Protein 4DGU (pdb70)

Nearest PDB structures (foldseek):
  4dgu-assembly1_A  TM=1.003E+00  e=5.742E-44  Bacteroides thetaiotaomicron VPI-5482
  4dgu-assembly1_B  TM=9.813E-01  e=3.427E-40  Bacteroides thetaiotaomicron VPI-5482
  3ufi-assembly1_A  TM=6.181E-01  e=4.062E-06  Bacteroides ovatus ATCC 8483
  5dqm-assembly1_A  TM=1.767E-01  e=2.252E+00  Aequorea coerulescens
  4dgu-assembly1_B  TM=1.003E+00  e=7.971E-43  Bacteroides thetaiotaomicron VPI-5482

B-factor: mean 59.4, std 17.61, range [26.96, 150.72]

Solvent-accessible surface area: 22783 Å² total

Radius of gyration: 30.62 Å; Cα contacts (8 Å, |Δi|>4): 1239; chains: 2; bounding box: 82×70×70 Å

Secondary structure (DSSP, 8-state):
-EEEEEEEE----TT---HHHHS-HHHHS-TT-EE--BTTS----EETTT--EETT-STT--SSEEEEEEESPPPHHHH--EEEEESBS--EEEEEEE-TT-SEEEEEEE--EEEEEE-TTSSBP-SS-EEEEEEE-EEEEETTT--EEE-TTPPEEEEEPPPGGGSS--EE---EE-TT---EEEESSS-EEEEEESS-EE--TT-EEEEEE-STTSSEEEEEE-----/--SEEEEEEEEPPPPTTS--HHHHS-HHHHS-TT-EE--BTTS----EETTT--EE-----EEEEEEESPP--EEEEESBS--EEEEEEE-TT-SEEEEEEE--EEEEEE-TTSSBP-SS-EEEEEEE-EEEEETTT--EEE-TTPPEEEEEPPPGGGSS--EE---EE-TT---EEEESSS-EEEEEESS-EE--TT-EEEEEE-STTTTEEEEEE-----

Organism: Bacteroides thetaiotaomicron (strain ATCC 29148 / DSM 2079 / JCM 5827 / CCUG 10774 / NCTC 10582 / VPI-5482 / E50) (NCBI:txid226186)

Foldseek 3Di:
DWAAEDEFAADDPPPDAFVCVVVPRCNQLDAQQWKWAWPPDFTDIDGHPPDIGDLVRQPPDAQKIKDKIKPPYDDPVLRRFKDKFFWFAKIKMWMWIGHRPDHYTYTHIWIQAWEFEAEQVRHFDDDDKKKKFFAFTMWMATRVGGWTDGDPPGGTDIDTADTVVVVGTTGGGFAKFAAQRQGMWIGDPNDIDTFHHRHIDRGTIRHYHYGYDDCVAVPHDDDDDDDDDD/DDFKAAEDEFADDDDPPDAFVCNVPPPCNVLDAQQWKWDWPPDGTDIDGHPPDIGGLPAQKIKDKIKPPYDCVKDKFFWFAKIKMWMFIGHRPDHYTYTHIWIQAWEFEAEQVRHGDDDDKKKKFFAFTMWMADRVGGWTDGDPPGGTDIDTADTVVVVGTTGGHFAKFAAQRQGMWIADPNDIDTFHHRHIDRDTTRHYHYGYDDCVAVPHDDDDDDDDDD

Sequence (452 aa):
TNFSISIDDALSDPLTRTSNDLFPARRNSITTGEVISAASGQDYTPFIVGKDSRAWNEIGTATGTVTFYAHYPALTDEAATNKRYLKGGQEHLFGTAEAAPGSQQNVSLKFKRTVPVIILDENDRPYEGEAKVELSLKNEGTQDLLNGTIEEINENALSENIEVKKVSEGVTTNVLPQKINAGEEIGTITVGGVTQKISAVEDLDLKAGSTLSVRLSKKFGGGIIDGNVPLYREATNFSISIDDALSDPLTRTSNDLFPARNSITTGEVISAASGQDYTPFIVGKDSRAWNTGTVTFYAHYPALTNKRYLKGGQEHLFGTAEAAPGSQNVSLKFKRTVPVIILDENDRPYEGEAKVELSLKNEEGTQDLLNGTIEINENALSENIEVKKKVSEGVTTNVLPQKINAGEEIGTITVGGVTQKISAVEDLDLKAGSTLSVRLSKKKFGGGIIDGNVPLYR

InterPro domains:
  IPR025049 Fimbrillin-like 1 [PF13149] (94-250)

Structure (mmCIF, N/CA/C/O backbone):
data_4DGU
#
_entry.id   4DGU
#
_cell.length_a   83.549
_cell.length_b   127.510
_cell.length_c   110.729
_cell.angle_alpha   90.000
_cell.angle_beta   90.000
_cell.angle_gamma   90.000
#
_symmetry.space_group_name_H-M   'C 2 2 21'
#
loop_
_entity.id
_entity.type
_entity.pdbx_description
1 polymer 'putative cell adhesion protein'
2 non-polymer 'ZINC ION'
3 non-polymer 'CHLORIDE ION'
4 water water
#
loop_
_atom_site.group_PDB
_atom_site.id
_atom_site.type_symbol
_atom_site.label_atom_id
_atom_site.label_alt_id
_atom_site.label_comp_id
_atom_site.label_asym_id
_atom_site.label_entity_id
_atom_site.label_seq_id
_atom_site.pdbx_PDB_ins_code
_atom_site.Cartn_x
_atom_site.Cartn_y
_atom_site.Cartn_z
_atom_site.occupancy
_atom_site.B_iso_or_equiv
_atom_site.auth_seq_id
_atom_site.auth_comp_id
_atom_site.auth_asym_id
_atom_site.auth_atom_id
_atom_site.pdbx_PDB_model_num
ATOM 1 N N . THR A 1 12 ? 28.507 -11.047 47.260 1.00 60.54 32 THR A N 1
ATOM 2 C CA . THR A 1 12 ? 28.668 -12.422 47.718 1.00 61.93 32 THR A CA 1
ATOM 3 C C . THR A 1 12 ? 28.481 -12.471 49.238 1.00 66.74 32 THR A C 1
ATOM 4 O O . THR A 1 12 ? 27.715 -13.297 49.742 1.00 65.27 32 THR A O 1
ATOM 8 N N . ASN A 1 13 ? 29.180 -11.567 49.961 1.00 64.32 33 ASN A N 1
ATOM 9 C CA . ASN A 1 13 ? 29.122 -11.414 51.417 1.00 61.66 33 ASN A CA 1
ATOM 10 C C . ASN A 1 13 ? 28.586 -10.038 51.797 1.00 63.96 33 ASN A C 1
ATOM 11 O O . ASN A 1 13 ? 28.622 -9.107 50.988 1.00 64.04 33 ASN A O 1
ATOM 16 N N . PHE A 1 14 ? 28.081 -9.912 53.037 1.00 58.06 34 PHE A N 1
ATOM 17 C CA . PHE A 1 14 ? 27.578 -8.646 53.551 1.00 54.41 34 PHE A CA 1
ATOM 18 C C . PHE A 1 14 ? 28.204 -8.314 54.894 1.00 57.72 34 PHE A C 1
ATOM 19 O O . PHE A 1 14 ? 28.478 -9.213 55.698 1.00 57.37 34 PHE A O 1
ATOM 27 N N . SER A 1 15 ? 28.393 -7.007 55.147 1.00 53.49 35 SER A N 1
ATOM 28 C CA . SER A 1 15 ? 28.880 -6.522 56.431 1.00 52.92 35 SER A CA 1
ATOM 29 C C . SER A 1 15 ? 27.669 -6.080 57.273 1.00 55.12 35 SER A C 1
ATOM 30 O O . SER A 1 15 ? 26.563 -5.891 56.736 1.00 52.83 35 SER A O 1
ATOM 33 N N . ILE A 1 16 ? 27.874 -5.946 58.582 1.00 51.40 36 ILE A N 1
ATOM 34 C CA . ILE A 1 16 ? 26.825 -5.525 59.501 1.00 50.22 36 ILE A CA 1
ATOM 35 C C . ILE A 1 16 ? 27.195 -4.156 60.096 1.00 56.62 36 ILE A C 1
ATOM 36 O O . ILE A 1 16 ? 28.374 -3.883 60.368 1.00 58.12 36 ILE A O 1
ATOM 41 N N . SER A 1 17 ? 26.177 -3.302 60.278 1.00 52.69 37 SER A N 1
ATOM 42 C CA . SER A 1 17 ? 26.282 -2.005 60.941 1.00 52.29 37 SER A CA 1
ATOM 43 C C . SER A 1 17 ? 25.266 -1.988 62.076 1.00 52.78 37 SER A C 1
ATOM 44 O O . SER A 1 17 ? 24.163 -2.522 61.928 1.00 51.99 37 SER A O 1
ATOM 47 N N . ILE A 1 18 ? 25.664 -1.436 63.224 1.00 48.00 38 ILE A N 1
ATOM 48 C CA . ILE A 1 18 ? 24.844 -1.389 64.442 1.00 44.79 38 ILE A CA 1
ATOM 49 C C . ILE A 1 18 ? 24.088 -0.081 64.513 1.00 47.16 38 ILE A C 1
ATOM 50 O O . ILE A 1 18 ? 24.675 0.972 64.743 1.00 47.32 38 ILE A O 1
ATOM 55 N N . ASP A 1 19 ? 22.780 -0.149 64.355 1.00 43.27 39 ASP A N 1
ATOM 56 C CA . ASP A 1 19 ? 21.946 1.040 64.412 1.00 42.71 39 ASP A CA 1
ATOM 57 C C . ASP A 1 19 ? 20.925 0.871 65.531 1.00 47.50 39 ASP A C 1
ATOM 58 O O . ASP A 1 19 ? 20.934 -0.158 66.208 1.00 45.20 39 ASP A O 1
ATOM 63 N N . ASP A 1 20 ? 20.075 1.887 65.763 1.00 45.58 40 ASP A N 1
ATOM 64 C CA . ASP A 1 20 ? 19.061 1.853 66.820 1.00 44.40 40 ASP A CA 1
ATOM 65 C C . ASP A 1 20 ? 17.670 1.764 66.254 1.00 46.44 40 ASP A C 1
ATOM 66 O O . ASP A 1 20 ? 17.412 2.348 65.215 1.00 45.77 40 ASP A O 1
ATOM 71 N N . ALA A 1 21 ? 16.762 1.071 66.950 1.00 43.00 41 ALA A N 1
ATOM 72 C CA . ALA A 1 21 ? 15.361 1.015 66.540 1.00 41.83 41 ALA A CA 1
ATOM 73 C C . ALA A 1 21 ? 14.697 2.353 66.848 1.00 47.05 41 ALA A C 1
ATOM 74 O O . ALA A 1 21 ? 15.080 3.028 67.815 1.00 44.63 41 ALA A O 1
ATOM 76 N N . LEU A 1 22 ? 13.732 2.735 66.003 1.00 46.96 42 LEU A N 1
ATOM 77 C CA . LEU A 1 22 ? 12.983 3.970 66.155 1.00 47.76 42 LEU A CA 1
ATOM 78 C C . LEU A 1 22 ? 11.746 3.833 66.994 1.00 46.89 42 LEU A C 1
ATOM 79 O O . LEU A 1 22 ? 11.035 2.834 66.966 1.00 42.66 42 LEU A O 1
ATOM 84 N N . SER A 1 23 ? 11.366 4.972 67.548 1.00 44.46 43 SER A N 1
ATOM 85 C CA . SER A 1 23 ? 10.097 5.194 68.206 1.00 41.92 43 SER A CA 1
ATOM 86 C C . SER A 1 23 ? 9.557 6.452 67.538 1.00 43.36 43 SER A C 1
ATOM 87 O O . SER A 1 23 ? 10.118 6.909 66.526 1.00 41.62 43 SER A O 1
ATOM 90 N N . ASP A 1 24 ? 8.474 7.005 68.079 1.00 40.17 44 ASP A N 1
ATOM 91 C CA . ASP A 1 24 ? 7.882 8.252 67.618 1.00 39.32 44 ASP A CA 1
ATOM 92 C C . ASP A 1 24 ? 8.944 9.392 67.659 1.00 43.18 44 ASP A C 1
ATOM 93 O O . ASP A 1 24 ? 9.761 9.402 68.581 1.00 44.32 44 ASP A O 1
ATOM 98 N N . PRO A 1 25 ? 8.906 10.382 66.726 1.00 40.38 45 PRO A N 1
ATOM 99 C CA . PRO A 1 25 ? 9.895 11.480 66.754 1.00 40.50 45 PRO A CA 1
ATOM 100 C C . PRO A 1 25 ? 9.952 12.276 68.060 1.00 45.19 45 PRO A C 1
ATOM 101 O O . PRO A 1 25 ? 10.982 12.876 68.350 1.00 46.72 45 PRO A O 1
ATOM 105 N N . LEU A 1 26 ? 8.861 12.313 68.836 1.00 39.72 46 LEU A N 1
ATOM 106 C CA . LEU A 1 26 ? 8.856 13.080 70.077 1.00 38.75 46 LEU A CA 1
ATOM 107 C C . LEU A 1 26 ? 9.200 12.227 71.287 1.00 42.57 46 LEU A C 1
ATOM 108 O O . LEU A 1 26 ? 9.318 12.774 72.378 1.00 41.81 46 LEU A O 1
ATOM 113 N N . THR A 1 27 ? 9.405 10.913 71.123 1.00 41.00 47 THR A N 1
ATOM 114 C CA . THR A 1 27 ? 9.652 10.126 72.336 1.00 40.97 47 THR A CA 1
ATOM 115 C C . THR A 1 27 ? 11.133 9.746 72.588 1.00 42.27 47 THR A C 1
ATOM 116 O O . THR A 1 27 ? 11.870 9.314 71.710 1.00 43.02 47 THR A O 1
ATOM 120 N N . ARG A 1 28 ? 11.524 9.929 73.830 1.00 37.87 48 ARG A N 1
ATOM 121 C CA . ARG A 1 28 ? 12.810 9.538 74.360 1.00 37.92 48 ARG A CA 1
ATOM 122 C C . ARG A 1 28 ? 12.829 8.003 74.517 1.00 41.94 48 ARG A C 1
ATOM 123 O O . ARG A 1 28 ? 11.877 7.426 75.033 1.00 41.44 48 ARG A O 1
ATOM 131 N N . THR A 1 29 ? 13.872 7.362 74.001 1.00 38.32 49 THR A N 1
ATOM 132 C CA . THR A 1 29 ? 14.171 5.941 74.155 1.00 38.50 49 THR A CA 1
ATOM 133 C C . THR A 1 29 ? 15.502 5.895 74.843 1.00 42.08 49 THR A C 1
ATOM 134 O O . THR A 1 29 ? 16.252 6.888 74.769 1.00 42.56 49 THR A O 1
ATOM 138 N N . SER A 1 30 ? 15.830 4.763 75.486 1.00 36.98 50 SER A N 1
ATOM 139 C CA . SER A 1 30 ? 17.128 4.594 76.147 1.00 37.54 50 SER A CA 1
ATOM 140 C C . SER A 1 30 ? 18.282 4.652 75.122 1.00 41.75 50 SER A C 1
ATOM 141 O O . SER A 1 30 ? 19.426 4.910 75.504 1.00 42.48 50 SER A O 1
ATOM 144 N N . ASN A 1 31 ? 17.968 4.392 73.830 1.00 38.50 51 ASN A N 1
ATOM 145 C CA . ASN A 1 31 ? 18.907 4.437 72.706 1.00 38.97 51 ASN A CA 1
ATOM 146 C C . ASN A 1 31 ? 19.506 5.834 72.562 1.00 43.22 51 ASN A C 1
ATOM 147 O O . ASN A 1 31 ? 20.665 5.956 72.182 1.00 43.46 51 ASN A O 1
ATOM 152 N N . ASP A 1 32 ? 18.713 6.891 72.867 1.00 39.98 52 ASP A N 1
ATOM 153 C CA . ASP A 1 32 ? 19.130 8.284 72.783 1.00 40.39 52 ASP A CA 1
ATOM 154 C C . ASP A 1 32 ? 20.317 8.572 73.691 1.00 47.47 52 ASP A C 1
ATOM 155 O O . ASP A 1 32 ? 21.231 9.307 73.295 1.00 50.31 52 ASP A O 1
ATOM 160 N N . LEU A 1 33 ? 20.256 8.035 74.929 1.00 42.27 53 LEU A N 1
ATOM 161 C CA . LEU A 1 33 ? 21.234 8.228 75.991 1.00 41.92 53 LEU A CA 1
ATOM 162 C C . LEU A 1 33 ? 22.343 7.242 75.850 1.00 45.34 53 LEU A C 1
ATOM 163 O O . LEU A 1 33 ? 23.503 7.592 76.089 1.00 44.77 53 LEU A O 1
ATOM 168 N N . PHE A 1 34 ? 21.966 5.980 75.522 1.00 41.20 54 PHE A N 1
ATOM 169 C CA . PHE A 1 34 ? 22.846 4.839 75.374 1.00 41.83 54 PHE A CA 1
ATOM 170 C C . PHE A 1 34 ? 22.711 4.226 73.972 1.00 48.00 54 PHE A C 1
ATOM 171 O O . PHE A 1 34 ? 22.007 3.222 73.802 1.00 49.61 54 PHE A O 1
ATOM 179 N N . PRO A 1 35 ? 23.360 4.822 72.945 1.00 44.09 55 PRO A N 1
ATOM 180 C CA . PRO A 1 35 ? 23.247 4.264 71.566 1.00 43.50 55 PRO A CA 1
ATOM 181 C C . PRO A 1 35 ? 23.758 2.826 71.464 1.00 46.66 55 PRO A C 1
ATOM 182 O O . PRO A 1 35 ? 24.752 2.506 72.090 1.00 47.00 55 PRO A O 1
ATOM 186 N N . ALA A 1 36 ? 23.083 1.959 70.687 1.00 44.61 56 ALA A N 1
ATOM 187 C CA . ALA A 1 36 ? 23.475 0.544 70.526 1.00 43.95 56 ALA A CA 1
ATOM 188 C C . ALA A 1 36 ? 24.937 0.410 70.067 1.00 49.97 56 ALA A C 1
ATOM 189 O O . ALA A 1 36 ? 25.628 -0.480 70.568 1.00 50.54 56 ALA A O 1
ATOM 191 N N . ARG A 1 37 ? 25.418 1.327 69.175 1.00 47.71 57 ARG A N 1
ATOM 192 C CA A ARG A 1 37 ? 26.787 1.345 68.646 0.50 48.92 57 ARG A CA 1
ATOM 193 C CA B ARG A 1 37 ? 26.793 1.280 68.668 0.50 48.66 57 ARG A CA 1
ATOM 194 C C . ARG A 1 37 ? 27.838 1.555 69.768 1.00 54.77 57 ARG A C 1
ATOM 195 O O . ARG A 1 37 ? 29.016 1.256 69.562 1.00 56.02 57 ARG A O 1
ATOM 210 N N . ASN A 1 38 ? 27.423 2.101 70.936 1.00 51.37 58 ASN A N 1
ATOM 211 C CA . ASN A 1 38 ? 28.336 2.336 72.072 1.00 52.21 58 ASN A CA 1
ATOM 212 C C . ASN A 1 38 ? 28.504 1.050 72.911 1.00 55.16 58 ASN A C 1
ATOM 213 O O . ASN A 1 38 ? 29.496 0.918 73.614 1.00 56.99 58 ASN A O 1
ATOM 218 N N . SER A 1 39 ? 27.557 0.099 72.798 1.00 50.65 59 SER A N 1
ATOM 219 C CA . SER A 1 39 ? 27.575 -1.219 73.460 1.00 50.26 59 SER A CA 1
ATOM 220 C C . SER A 1 39 ? 28.159 -2.264 72.539 1.00 52.95 59 SER A C 1
ATOM 221 O O . SER A 1 39 ? 29.059 -3.007 72.929 1.00 53.46 59 SER A O 1
ATOM 224 N N . ILE A 1 40 ? 27.648 -2.317 71.301 1.00 48.81 60 ILE A N 1
ATOM 225 C CA . ILE A 1 40 ? 28.091 -3.279 70.300 1.00 47.92 60 ILE A CA 1
ATOM 226 C C . ILE A 1 40 ? 29.152 -2.607 69.423 1.00 52.77 60 ILE A C 1
ATOM 227 O O . ILE A 1 40 ? 28.879 -2.105 68.332 1.00 52.37 60 ILE A O 1
ATOM 232 N N . THR A 1 41 ? 30.372 -2.589 69.950 1.00 51.20 61 THR A N 1
ATOM 233 C CA . THR A 1 41 ? 31.546 -2.002 69.309 1.00 52.39 61 THR A CA 1
ATOM 234 C C . THR A 1 41 ? 32.295 -3.092 68.514 1.00 58.59 61 THR A C 1
ATOM 235 O O . THR A 1 41 ? 31.915 -4.270 68.547 1.00 56.45 61 THR A O 1
ATOM 239 N N . THR A 1 42 ? 33.350 -2.692 67.778 1.00 58.06 62 THR A N 1
ATOM 240 C CA . THR A 1 42 ? 34.169 -3.625 67.006 1.00 58.79 62 THR A CA 1
ATOM 241 C C . THR A 1 42 ? 34.748 -4.668 67.980 1.00 62.55 62 THR A C 1
ATOM 242 O O . THR A 1 42 ? 35.216 -4.317 69.073 1.00 61.42 62 THR A O 1
ATOM 246 N N . GLY A 1 43 ? 34.629 -5.937 67.588 1.00 59.56 63 GLY A N 1
ATOM 247 C CA . GLY A 1 43 ? 35.107 -7.059 68.381 1.00 60.48 63 GLY A CA 1
ATOM 248 C C . GLY A 1 43 ? 34.040 -7.701 69.240 1.00 62.84 63 GLY A C 1
ATOM 249 O O . GLY A 1 43 ? 34.244 -8.802 69.750 1.00 64.51 63 GLY A O 1
ATOM 250 N N . GLU A 1 44 ? 32.902 -7.020 69.429 1.00 56.53 64 GLU A N 1
ATOM 251 C CA . GLU A 1 44 ? 31.792 -7.583 70.188 1.00 54.52 64 GLU A CA 1
ATOM 252 C C . GLU A 1 44 ? 31.096 -8.653 69.333 1.00 58.01 64 GLU A C 1
ATOM 253 O O . GLU A 1 44 ? 31.026 -8.525 68.105 1.00 56.47 64 GLU A O 1
ATOM 259 N N . VAL A 1 45 ? 30.651 -9.732 69.987 1.00 54.99 65 VAL A N 1
ATOM 260 C CA . VAL A 1 45 ? 30.000 -10.874 69.344 1.00 54.39 65 VAL A CA 1
ATOM 261 C C . VAL A 1 45 ? 28.473 -10.798 69.599 1.00 57.32 65 VAL A C 1
ATOM 262 O O . VAL A 1 45 ? 28.035 -10.567 70.729 1.00 56.14 65 VAL A O 1
ATOM 266 N N . ILE A 1 46 ? 27.685 -10.999 68.524 1.00 53.74 66 ILE A N 1
ATOM 267 C CA . ILE A 1 46 ? 26.217 -11.079 68.528 1.00 51.18 66 ILE A CA 1
ATOM 268 C C . ILE A 1 46 ? 25.805 -12.454 67.979 1.00 55.07 66 ILE A C 1
ATOM 269 O O . ILE A 1 46 ? 26.554 -13.059 67.206 1.00 53.51 66 ILE A O 1
ATOM 274 N N . SER A 1 47 ? 24.614 -12.928 68.379 1.00 51.19 67 SER A N 1
ATOM 275 C CA . SER A 1 47 ? 23.993 -14.131 67.838 1.00 50.32 67 SER A CA 1
ATOM 276 C C . SER A 1 47 ? 23.071 -13.655 66.751 1.00 53.36 67 SER A C 1
ATOM 277 O O . SER A 1 47 ? 22.133 -12.916 67.039 1.00 50.64 67 SER A O 1
ATOM 288 N N . ALA A 1 49 ? 20.688 -14.612 63.147 1.00 48.19 69 ALA A N 1
ATOM 289 C CA . ALA A 1 49 ? 19.990 -15.607 62.341 1.00 47.16 69 ALA A CA 1
ATOM 290 C C . ALA A 1 49 ? 19.081 -14.949 61.305 1.00 49.35 69 ALA A C 1
ATOM 291 O O . ALA A 1 49 ? 18.587 -13.833 61.505 1.00 45.44 69 ALA A O 1
ATOM 293 N N . ALA A 1 50 ? 18.887 -15.645 60.189 1.00 47.35 70 ALA A N 1
ATOM 294 C CA . ALA A 1 50 ? 17.896 -15.291 59.199 1.00 46.86 70 ALA A CA 1
ATOM 295 C C . ALA A 1 50 ? 16.641 -16.001 59.647 1.00 52.22 70 ALA A C 1
ATOM 296 O O . ALA A 1 50 ? 16.740 -17.065 60.285 1.00 50.65 70 ALA A O 1
ATOM 298 N N . SER A 1 51 ? 15.462 -15.436 59.330 1.00 50.13 71 SER A N 1
ATOM 299 C CA . SER A 1 51 ? 14.181 -16.029 59.720 1.00 49.78 71 SER A CA 1
ATOM 300 C C . SER A 1 51 ? 14.134 -17.553 59.430 1.00 55.59 71 SER A C 1
ATOM 301 O O . SER A 1 51 ? 14.547 -18.023 58.365 1.00 56.73 71 SER A O 1
ATOM 304 N N . GLY A 1 52 ? 13.663 -18.295 60.418 1.00 53.61 72 GLY A N 1
ATOM 305 C CA . GLY A 1 52 ? 13.524 -19.750 60.354 1.00 55.33 72 GLY A CA 1
ATOM 306 C C . GLY A 1 52 ? 14.811 -20.545 60.467 1.00 60.47 72 GLY A C 1
ATOM 307 O O . GLY A 1 52 ? 14.816 -21.719 60.122 1.00 60.77 72 GLY A O 1
ATOM 308 N N . GLN A 1 53 ? 15.907 -19.914 60.941 1.00 57.58 73 GLN A N 1
ATOM 309 C CA . GLN A 1 53 ? 17.249 -20.508 61.046 1.00 56.65 73 GLN A CA 1
ATOM 310 C C . GLN A 1 53 ? 17.805 -20.348 62.450 1.00 58.20 73 GLN A C 1
ATOM 311 O O . GLN A 1 53 ? 17.239 -19.610 63.241 1.00 55.42 73 GLN A O 1
ATOM 317 N N . ASP A 1 54 ? 18.905 -21.046 62.760 1.00 56.30 74 ASP A N 1
ATOM 318 C CA . ASP A 1 54 ? 19.535 -20.989 64.087 1.00 56.01 74 ASP A CA 1
ATOM 319 C C . ASP A 1 54 ? 20.428 -19.779 64.205 1.00 56.11 74 ASP A C 1
ATOM 320 O O . ASP A 1 54 ? 21.040 -19.372 63.216 1.00 52.69 74 ASP A O 1
ATOM 325 N N . TYR A 1 55 ? 20.546 -19.243 65.437 1.00 53.17 75 TYR A N 1
ATOM 326 C CA . TYR A 1 55 ? 21.431 -18.121 65.752 1.00 51.52 75 TYR A CA 1
ATOM 327 C C . TYR A 1 55 ? 22.886 -18.601 65.723 1.00 57.18 75 TYR A C 1
ATOM 328 O O . TYR A 1 55 ? 23.212 -19.637 66.298 1.00 56.59 75 TYR A O 1
ATOM 337 N N . THR A 1 56 ? 23.739 -17.899 64.986 1.00 55.18 76 THR A N 1
ATOM 338 C CA . THR A 1 56 ? 25.165 -18.232 64.895 1.00 56.21 76 THR A CA 1
ATOM 339 C C . THR A 1 56 ? 25.971 -16.981 65.306 1.00 60.59 76 THR A C 1
ATOM 340 O O . THR A 1 56 ? 25.489 -15.852 65.126 1.00 57.48 76 THR A O 1
ATOM 344 N N . PRO A 1 57 ? 27.161 -17.149 65.911 1.00 60.07 77 PRO A N 1
ATOM 345 C CA . PRO A 1 57 ? 27.929 -15.964 66.323 1.00 59.70 77 PRO A CA 1
ATOM 346 C C . PRO A 1 57 ? 28.421 -15.141 65.138 1.00 61.70 77 PRO A C 1
ATOM 347 O O . PRO A 1 57 ? 28.669 -15.684 64.058 1.00 62.59 77 PRO A O 1
ATOM 351 N N . PHE A 1 58 ? 28.536 -13.819 65.342 1.00 55.95 78 PHE A N 1
ATOM 352 C CA . PHE A 1 58 ? 29.048 -12.844 64.368 1.00 54.10 78 PHE A CA 1
ATOM 353 C C . PHE A 1 58 ? 29.874 -11.779 65.104 1.00 57.22 78 PHE A C 1
ATOM 354 O O . PHE A 1 58 ? 29.361 -11.132 66.028 1.00 55.00 78 PHE A O 1
ATOM 362 N N . ILE A 1 59 ? 31.157 -11.608 64.700 1.00 54.27 79 ILE A N 1
ATOM 363 C CA . ILE A 1 59 ? 32.063 -10.611 65.300 1.00 53.34 79 ILE A CA 1
ATOM 364 C C . 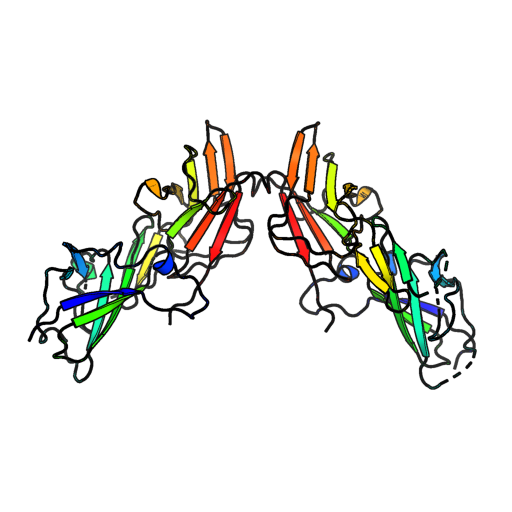ILE A 1 59 ? 31.867 -9.294 64.557 1.00 56.75 79 ILE A C 1
ATOM 365 O O . ILE A 1 59 ? 32.125 -9.197 63.357 1.00 57.21 79 ILE A O 1
ATOM 370 N N . VAL A 1 60 ? 31.349 -8.298 65.277 1.00 51.68 80 VAL A N 1
ATOM 371 C CA . VAL A 1 60 ? 31.019 -6.983 64.739 1.00 49.72 80 VAL A CA 1
ATOM 372 C C . VAL A 1 60 ? 32.303 -6.222 64.368 1.00 56.18 80 VAL A C 1
ATOM 373 O O . VAL A 1 60 ? 33.310 -6.294 65.083 1.00 55.66 80 VAL A O 1
ATOM 377 N N . GLY A 1 61 ? 32.246 -5.557 63.208 1.00 56.65 81 GLY A N 1
ATOM 378 C CA . GLY A 1 61 ? 33.331 -4.773 62.626 1.00 58.64 81 GLY A CA 1
ATOM 379 C C . GLY A 1 61 ? 34.485 -5.599 62.090 1.00 64.84 81 GLY A C 1
ATOM 380 O O . GLY A 1 61 ? 35.530 -5.041 61.727 1.00 65.91 81 GLY A O 1
ATOM 381 N N . LYS A 1 62 ? 34.312 -6.939 62.046 1.00 60.79 82 LYS A N 1
ATOM 382 C CA . LYS A 1 62 ? 35.339 -7.864 61.585 1.00 62.25 82 LYS A CA 1
ATOM 383 C C . LYS A 1 62 ? 34.764 -8.894 60.602 1.00 66.11 82 LYS A C 1
ATOM 384 O O . LYS A 1 62 ? 35.293 -9.038 59.500 1.00 65.74 82 LYS A O 1
ATOM 390 N N . ASP A 1 63 ? 33.691 -9.607 61.003 1.00 61.61 83 ASP A N 1
ATOM 391 C CA . ASP A 1 63 ? 33.082 -10.649 60.186 1.00 60.06 83 ASP A CA 1
ATOM 392 C C . ASP A 1 63 ? 32.300 -10.087 59.003 1.00 65.62 83 ASP A C 1
ATOM 393 O O . ASP A 1 63 ? 32.008 -8.889 58.905 1.00 63.92 83 ASP A O 1
ATOM 398 N N . SER A 1 64 ? 32.020 -10.994 58.076 1.00 65.36 84 SER A N 1
ATOM 399 C CA . SER A 1 64 ? 31.194 -10.847 56.890 1.00 65.56 84 SER A CA 1
ATOM 400 C C . SER A 1 64 ? 30.427 -12.155 56.770 1.00 69.91 84 SER A C 1
ATOM 401 O O . SER A 1 64 ? 30.953 -13.212 57.142 1.00 71.98 84 SER A O 1
ATOM 404 N N . ARG A 1 65 ? 29.154 -12.080 56.405 1.00 62.59 85 ARG A N 1
ATOM 405 C CA . ARG A 1 65 ? 28.377 -13.298 56.273 1.00 60.53 85 ARG A CA 1
ATOM 406 C C . ARG A 1 65 ? 28.067 -13.545 54.797 1.00 59.20 85 ARG A C 1
ATOM 407 O O . ARG A 1 65 ? 27.796 -12.596 54.069 1.00 57.10 85 ARG A O 1
ATOM 415 N N . ALA A 1 66 ? 28.126 -14.820 54.367 1.00 55.70 86 ALA A N 1
ATOM 416 C CA . ALA A 1 66 ? 27.796 -15.288 53.022 1.00 55.72 86 ALA A CA 1
ATOM 417 C C . ALA A 1 66 ? 26.291 -15.094 52.760 1.00 56.09 86 ALA A C 1
ATOM 418 O O . ALA A 1 66 ? 25.479 -15.329 53.658 1.00 53.00 86 ALA A O 1
ATOM 420 N N . TRP A 1 67 ? 25.914 -14.687 51.544 1.00 54.18 87 TRP A N 1
ATOM 421 C CA . TRP A 1 67 ? 24.501 -14.470 51.242 1.00 54.32 87 TRP A CA 1
ATOM 422 C C . TRP A 1 67 ? 23.715 -15.806 51.011 1.00 62.32 87 TRP A C 1
ATOM 423 O O . TRP A 1 67 ? 22.538 -15.750 50.640 1.00 61.79 87 TRP A O 1
ATOM 434 N N . ASN A 1 68 ? 24.320 -16.969 51.320 1.00 61.91 88 ASN A N 1
ATOM 435 C CA . ASN A 1 68 ? 23.647 -18.266 51.225 1.00 63.60 88 ASN A CA 1
ATOM 436 C C . ASN A 1 68 ? 22.914 -18.556 52.520 1.00 69.25 88 ASN A C 1
ATOM 437 O O . ASN A 1 68 ? 21.826 -19.128 52.480 1.00 70.39 88 ASN A O 1
ATOM 442 N N . GLU A 1 69 ? 23.508 -18.146 53.659 1.00 65.44 89 GLU A N 1
ATOM 443 C CA . GLU A 1 69 ? 22.941 -18.283 55.003 1.00 64.77 89 GLU A CA 1
ATOM 444 C C . GLU A 1 69 ? 21.746 -17.344 55.141 1.00 63.08 89 GLU A C 1
ATOM 445 O O . GLU A 1 69 ? 21.867 -16.283 55.768 1.00 62.41 89 GLU A O 1
ATOM 451 N N . ILE A 1 70 ? 20.606 -17.695 54.497 1.00 54.43 90 ILE A N 1
ATOM 452 C CA . ILE A 1 70 ? 19.373 -16.880 54.503 1.00 49.63 90 ILE A CA 1
ATOM 453 C C . ILE A 1 70 ? 18.118 -17.762 54.618 1.00 51.34 90 ILE A C 1
ATOM 454 O O . ILE A 1 70 ? 17.003 -17.255 54.496 1.00 52.46 90 ILE A O 1
ATOM 459 N N . GLY A 1 71 ? 18.303 -19.055 54.812 1.00 45.76 91 GLY A N 1
ATOM 460 C CA . GLY A 1 71 ? 17.192 -19.993 54.883 1.00 46.18 91 GLY A CA 1
ATOM 461 C C . GLY A 1 71 ? 16.513 -20.207 53.536 1.00 50.34 91 GLY A C 1
ATOM 462 O O . GLY A 1 71 ? 17.181 -20.455 52.524 1.00 47.53 91 GLY A O 1
ATOM 463 N N . THR A 1 72 ? 15.162 -20.145 53.537 1.00 47.27 92 THR A N 1
ATOM 464 C CA . THR A 1 72 ? 14.347 -20.344 52.328 1.00 46.90 92 THR A CA 1
ATOM 465 C C . THR A 1 72 ? 13.742 -18.991 51.891 1.00 50.23 92 THR A C 1
ATOM 466 O O . THR A 1 72 ? 12.723 -18.962 51.205 1.00 51.42 92 THR A O 1
ATOM 470 N N . ALA A 1 73 ? 14.375 -17.876 52.302 1.00 44.29 93 ALA A N 1
ATOM 471 C CA . ALA A 1 73 ? 13.988 -16.537 51.918 1.00 43.53 93 ALA A CA 1
ATOM 472 C C . ALA A 1 73 ? 14.327 -16.268 50.468 1.00 46.73 93 ALA A C 1
ATOM 473 O O . ALA A 1 73 ? 15.322 -16.792 49.947 1.00 44.63 93 ALA A O 1
ATOM 475 N N . THR A 1 74 ? 13.505 -15.399 49.838 1.00 43.92 94 THR A N 1
ATOM 476 C CA . THR A 1 74 ? 13.697 -14.850 48.498 1.00 44.52 94 THR A CA 1
ATOM 477 C C . THR A 1 74 ? 13.143 -13.399 48.483 1.00 48.44 94 THR A C 1
ATOM 478 O O . THR A 1 74 ? 12.211 -13.066 49.234 1.00 45.59 94 THR A O 1
ATOM 482 N N . GLY A 1 75 ? 13.767 -12.546 47.669 1.00 46.79 95 GLY A N 1
ATOM 483 C CA . GLY A 1 75 ? 13.407 -11.138 47.575 1.00 46.70 95 GLY A CA 1
ATOM 484 C C . GLY A 1 75 ? 14.005 -10.337 48.708 1.00 50.24 95 GLY A C 1
ATOM 485 O O . GLY A 1 75 ? 14.955 -9.582 48.496 1.00 49.59 95 GLY A O 1
ATOM 486 N N . THR A 1 76 ? 13.405 -10.444 49.905 1.00 46.91 96 THR A N 1
ATOM 487 C CA . THR A 1 76 ? 13.879 -9.790 51.115 1.00 45.52 96 THR A CA 1
ATOM 488 C C . THR A 1 76 ? 14.072 -10.825 52.215 1.00 46.15 96 THR A C 1
ATOM 489 O O . THR A 1 76 ? 13.256 -11.736 52.364 1.00 42.71 96 THR A O 1
ATOM 493 N N . VAL A 1 77 ? 15.160 -10.654 52.987 1.00 44.13 97 VAL A N 1
ATOM 494 C CA . VAL A 1 77 ? 15.562 -11.500 54.113 1.00 43.41 97 VAL A CA 1
ATOM 495 C C . VAL A 1 77 ? 15.429 -10.711 55.394 1.00 48.13 97 VAL A C 1
ATOM 496 O O . VAL A 1 77 ? 15.894 -9.566 55.486 1.00 46.79 97 VAL A O 1
ATOM 500 N N . THR A 1 78 ? 14.862 -11.350 56.414 1.00 45.92 98 THR A N 1
ATOM 501 C CA . THR A 1 78 ? 14.756 -10.747 57.732 1.00 43.39 98 THR A CA 1
ATOM 502 C C . THR A 1 78 ? 15.810 -11.406 58.624 1.00 46.47 98 THR A C 1
ATOM 503 O O . THR A 1 78 ? 15.869 -12.633 58.702 1.00 45.27 98 THR A O 1
ATOM 507 N N . PHE A 1 79 ? 16.636 -10.573 59.290 1.00 41.21 99 PHE A N 1
ATOM 508 C CA . PHE A 1 79 ? 17.651 -11.003 60.225 1.00 38.87 99 PHE A CA 1
ATOM 509 C C . PHE A 1 79 ? 17.220 -10.627 61.646 1.00 43.81 99 PHE A C 1
ATOM 510 O O . PHE A 1 79 ? 16.479 -9.672 61.824 1.00 41.64 99 PHE A O 1
ATOM 518 N N . TYR A 1 80 ? 17.663 -11.417 62.639 1.00 41.78 100 TYR A N 1
ATOM 519 C CA . TYR A 1 80 ? 17.386 -11.278 64.063 1.00 41.62 100 TYR A CA 1
ATOM 520 C C . TYR A 1 80 ? 18.677 -11.409 64.805 1.00 46.45 100 TYR A C 1
ATOM 521 O O . TYR A 1 80 ? 19.474 -12.280 64.466 1.00 48.05 100 TYR A O 1
ATOM 530 N N . ALA A 1 81 ? 18.920 -10.557 65.805 1.00 41.29 101 ALA A N 1
ATOM 531 C CA . ALA A 1 81 ? 20.177 -10.614 66.533 1.00 41.57 101 ALA A CA 1
ATOM 532 C C . ALA A 1 81 ? 20.010 -10.338 68.020 1.00 47.47 101 ALA A C 1
ATOM 533 O O . ALA A 1 81 ? 19.221 -9.475 68.406 1.00 48.39 101 ALA A O 1
ATOM 535 N N . HIS A 1 82 ? 20.787 -11.049 68.846 1.00 44.33 102 HIS A N 1
ATOM 536 C CA . HIS A 1 82 ? 20.854 -10.873 70.297 1.00 42.99 102 HIS A CA 1
ATOM 537 C C . HIS A 1 82 ? 22.218 -10.356 70.705 1.00 45.68 102 HIS A C 1
ATOM 538 O O . HIS A 1 82 ? 23.229 -10.820 70.190 1.00 44.79 102 HIS A O 1
ATOM 545 N N . TYR A 1 83 ? 22.234 -9.382 71.621 1.00 43.58 103 TYR A N 1
ATOM 546 C CA . TYR A 1 83 ? 23.439 -8.843 72.227 1.00 44.57 103 TYR A CA 1
ATOM 547 C C . TYR A 1 83 ? 23.205 -8.673 73.723 1.00 49.65 103 TYR A C 1
ATOM 548 O O . TYR A 1 83 ? 22.277 -7.983 74.104 1.00 47.19 103 TYR A O 1
ATOM 557 N N . PRO A 1 84 ? 24.032 -9.293 74.591 1.00 49.80 104 PRO A N 1
ATOM 558 C CA . PRO A 1 84 ? 25.186 -10.182 74.288 1.00 50.34 104 PRO A CA 1
ATOM 559 C C . PRO A 1 84 ? 24.760 -11.493 73.586 1.00 54.40 104 PRO A C 1
ATOM 560 O O . PRO A 1 84 ? 23.567 -11.818 73.569 1.00 53.40 104 PRO A O 1
ATOM 564 N N . ALA A 1 85 ? 25.720 -12.239 73.004 1.00 51.72 105 ALA A N 1
ATOM 565 C CA . ALA A 1 85 ? 25.457 -13.509 72.302 1.00 53.50 105 ALA A CA 1
ATOM 566 C C . ALA A 1 85 ? 24.786 -14.564 73.216 1.00 61.21 105 ALA A C 1
ATOM 567 O O . ALA A 1 85 ? 24.998 -14.565 74.428 1.00 63.13 105 ALA A O 1
ATOM 569 N N . LEU A 1 86 ? 23.990 -15.460 72.622 1.00 58.69 106 LEU A N 1
ATOM 570 C CA . LEU A 1 86 ? 23.305 -16.538 73.332 1.00 60.25 106 LEU A CA 1
ATOM 571 C C . LEU A 1 86 ? 24.225 -17.702 73.651 1.00 71.29 106 LEU A C 1
ATOM 572 O O . LEU A 1 86 ? 25.275 -17.860 73.017 1.00 71.20 106 LEU A O 1
ATOM 577 N N . THR A 1 87 ? 23.742 -18.599 74.553 1.00 74.46 107 THR A N 1
ATOM 578 C CA . THR A 1 87 ? 24.340 -19.894 74.900 1.00 78.76 107 THR A CA 1
ATOM 579 C C . THR A 1 87 ? 24.120 -20.839 73.690 1.00 90.67 107 THR A C 1
ATOM 580 O O . THR A 1 87 ? 23.224 -20.571 72.873 1.00 89.69 107 THR A O 1
ATOM 582 N N . ASP A 1 88 ? 24.934 -21.924 73.554 1.00 93.66 108 ASP A N 1
ATOM 583 C CA . ASP A 1 88 ? 24.836 -22.878 72.425 1.00 95.52 108 ASP A CA 1
ATOM 584 C C . ASP A 1 88 ? 23.433 -23.547 72.344 1.00 101.51 108 ASP A C 1
ATOM 585 O O . ASP A 1 88 ? 22.938 -23.795 71.237 1.00 100.45 108 ASP A O 1
ATOM 587 N N . GLU A 1 89 ? 22.788 -23.778 73.520 1.00 99.87 109 GLU A N 1
ATOM 588 C CA . GLU A 1 89 ? 21.444 -24.351 73.661 1.00 100.02 109 GLU A CA 1
ATOM 589 C C . GLU A 1 89 ? 20.339 -23.366 73.184 1.00 100.85 109 GLU A C 1
ATOM 590 O O . GLU A 1 89 ? 19.401 -23.807 72.510 1.00 100.38 109 GLU A O 1
ATOM 592 N N . ALA A 1 90 ? 20.452 -22.047 73.532 1.00 94.46 110 ALA A N 1
ATOM 593 C CA . ALA A 1 90 ? 19.482 -20.991 73.167 1.00 91.31 110 ALA A CA 1
ATOM 594 C C . ALA A 1 90 ? 19.548 -20.607 71.663 1.00 92.54 110 ALA A C 1
ATOM 595 O O . ALA A 1 90 ? 18.515 -20.272 71.069 1.00 89.52 110 ALA A O 1
ATOM 597 N N . ALA A 1 91 ? 20.756 -20.681 71.053 1.00 89.96 111 ALA A N 1
ATOM 598 C CA . ALA A 1 91 ? 21.003 -20.406 69.625 1.00 88.77 111 ALA A CA 1
ATOM 599 C C . ALA A 1 91 ? 20.146 -21.324 68.705 1.00 92.58 111 ALA A C 1
ATOM 600 O O . ALA A 1 91 ? 19.633 -20.863 67.678 1.00 90.17 111 ALA A O 1
ATOM 602 N N . THR A 1 92 ? 19.966 -22.606 69.115 1.00 91.11 112 THR A N 1
ATOM 603 C CA . THR A 1 92 ? 19.169 -23.617 68.408 1.00 119.01 112 THR A CA 1
ATOM 604 C C . THR A 1 92 ? 17.672 -23.398 68.679 1.00 132.45 112 THR A C 1
ATOM 605 O O . THR A 1 92 ? 16.821 -23.833 67.902 1.00 85.07 112 THR A O 1
ATOM 609 N N . ASN A 1 97 ? 12.769 -21.647 72.029 1.00 72.97 117 ASN A N 1
ATOM 610 C CA . ASN A 1 97 ? 11.702 -20.649 71.934 1.00 70.70 117 ASN A CA 1
ATOM 611 C C . ASN A 1 97 ? 11.894 -19.490 72.951 1.00 69.26 117 ASN A C 1
ATOM 612 O O . ASN A 1 97 ? 11.772 -18.326 72.587 1.00 67.42 117 ASN A O 1
ATOM 614 N N . LYS A 1 98 ? 12.140 -19.825 74.230 1.00 63.83 118 LYS A N 1
ATOM 615 C CA . LYS A 1 98 ? 12.302 -18.876 75.337 1.00 60.77 118 LYS A CA 1
ATOM 616 C C . LYS A 1 98 ? 13.495 -19.239 76.218 1.00 61.25 118 LYS A C 1
ATOM 617 O O . LYS A 1 98 ? 13.981 -20.367 76.147 1.00 61.48 118 LYS A O 1
ATOM 623 N N . ARG A 1 99 ? 13.984 -18.285 77.030 1.00 55.23 119 ARG A N 1
ATOM 624 C CA . ARG A 1 99 ? 15.085 -18.539 77.968 1.00 54.57 119 ARG A CA 1
ATOM 625 C C . ARG A 1 99 ? 14.871 -17.730 79.237 1.00 57.40 119 ARG A C 1
ATOM 626 O O . ARG A 1 99 ? 14.177 -16.722 79.205 1.00 55.01 119 ARG A O 1
ATOM 634 N N . TYR A 1 100 ? 15.482 -18.155 80.350 1.00 56.56 120 TYR A N 1
ATOM 635 C CA . TYR A 1 100 ? 15.356 -17.416 81.601 1.00 55.99 120 TYR A CA 1
ATOM 636 C C . TYR A 1 100 ? 16.472 -16.396 81.689 1.00 59.39 120 TYR A C 1
ATOM 637 O O . TYR A 1 100 ? 17.607 -16.687 81.327 1.00 60.66 120 TYR A O 1
ATOM 646 N N . LEU A 1 101 ? 16.144 -15.215 82.190 1.00 54.65 121 LEU A N 1
ATOM 647 C CA . LEU A 1 101 ? 17.055 -14.085 82.287 1.00 54.22 121 LEU A CA 1
ATOM 648 C C . LEU A 1 101 ? 17.030 -13.408 83.658 1.00 59.43 121 LEU A C 1
ATOM 649 O O . LEU A 1 101 ? 16.018 -13.478 84.364 1.00 59.14 121 LEU A O 1
ATOM 654 N N . LYS A 1 102 ? 18.133 -12.705 83.995 1.00 55.74 122 LYS A N 1
ATOM 655 C CA . LYS A 1 102 ? 18.281 -11.911 85.220 1.00 55.64 122 LYS A CA 1
ATOM 656 C C . LYS A 1 102 ? 18.699 -10.462 84.871 1.00 60.03 122 LYS A C 1
ATOM 657 O O . LYS A 1 102 ? 19.200 -10.210 83.761 1.00 60.62 122 LYS A O 1
ATOM 660 N N . GLY A 1 103 ? 18.462 -9.532 85.801 1.00 54.09 123 GLY A N 1
ATOM 661 C CA . GLY A 1 103 ? 18.849 -8.140 85.661 1.00 52.30 123 GLY A CA 1
ATOM 662 C C . GLY A 1 103 ? 20.341 -7.928 85.837 1.00 58.32 123 GLY A C 1
ATOM 663 O O . GLY A 1 103 ? 21.075 -8.849 86.201 1.00 59.02 123 GLY A O 1
ATOM 664 N N . GLY A 1 104 ? 20.771 -6.695 85.599 1.00 56.10 124 GLY A N 1
ATOM 665 C CA . GLY A 1 104 ? 22.162 -6.270 85.682 1.00 56.67 124 GLY A CA 1
ATOM 666 C C . GLY A 1 104 ? 22.684 -5.874 84.317 1.00 57.95 124 GLY A C 1
ATOM 667 O O . GLY A 1 104 ? 22.659 -4.697 83.952 1.00 57.03 124 GLY A O 1
ATOM 668 N N . GLN A 1 105 ? 23.125 -6.872 83.547 1.00 53.39 125 GLN A N 1
ATOM 669 C CA . GLN A 1 105 ? 23.657 -6.713 82.195 1.00 51.29 125 GLN A CA 1
ATOM 670 C C . GLN A 1 105 ? 22.504 -6.429 81.230 1.00 50.90 125 GLN A C 1
ATOM 671 O O . GLN A 1 105 ? 21.477 -7.104 81.269 1.00 49.12 125 GLN A O 1
ATOM 677 N N . GLU A 1 106 ? 22.681 -5.415 80.374 1.00 45.64 126 GLU A N 1
ATOM 678 C CA . GLU A 1 106 ? 21.714 -5.045 79.338 1.00 43.37 126 GLU A CA 1
ATOM 679 C C . GLU A 1 106 ? 21.553 -6.162 78.295 1.00 47.49 126 GLU A C 1
ATOM 680 O O . GLU A 1 106 ? 22.510 -6.908 78.045 1.00 47.73 126 GLU A O 1
ATOM 686 N N . HIS A 1 107 ? 20.355 -6.250 77.682 1.00 41.64 127 HIS A N 1
ATOM 687 C CA . HIS A 1 107 ? 20.041 -7.201 76.634 1.00 41.05 127 HIS A CA 1
ATOM 688 C C . HIS A 1 107 ? 19.343 -6.472 75.514 1.00 44.02 127 HIS A C 1
ATOM 689 O O . HIS A 1 107 ? 18.349 -5.759 75.728 1.00 40.77 127 HIS A O 1
ATOM 696 N N . LEU A 1 108 ? 19.936 -6.574 74.330 1.00 44.43 128 LEU A N 1
ATOM 697 C CA . LEU A 1 108 ? 19.480 -5.908 73.115 1.00 44.95 128 LEU A CA 1
ATOM 698 C C . LEU A 1 108 ? 19.072 -6.939 72.062 1.00 47.27 128 LEU A C 1
ATOM 699 O O . LEU A 1 108 ? 19.631 -8.044 71.975 1.00 46.43 128 LEU A O 1
ATOM 704 N N . PHE A 1 109 ? 18.046 -6.573 71.301 1.00 41.91 129 PHE A N 1
ATOM 705 C CA . PHE A 1 109 ? 17.506 -7.394 70.238 1.00 40.28 129 PHE A CA 1
ATOM 706 C C . PHE A 1 109 ? 17.354 -6.538 69.004 1.00 44.12 129 PHE A C 1
ATOM 707 O O . PHE A 1 109 ? 16.740 -5.476 69.064 1.00 45.13 129 PHE A O 1
ATOM 715 N N . GLY A 1 110 ? 17.956 -6.986 67.901 1.00 40.90 130 GLY A N 1
ATOM 716 C CA . GLY A 1 110 ? 17.934 -6.248 66.648 1.00 38.86 130 GLY A CA 1
ATOM 717 C C . GLY A 1 110 ? 17.301 -7.011 65.513 1.00 42.44 130 GLY A C 1
ATOM 718 O O . GLY A 1 110 ? 17.253 -8.242 65.533 1.00 43.18 130 GLY A O 1
ATOM 719 N N . THR A 1 111 ? 16.762 -6.276 64.538 1.00 37.92 131 THR A N 1
ATOM 720 C CA . THR A 1 111 ? 16.167 -6.844 63.325 1.00 36.66 131 THR A CA 1
ATOM 721 C C . THR A 1 111 ? 16.611 -6.007 62.154 1.00 40.92 131 THR A C 1
ATOM 722 O O . THR A 1 111 ? 16.941 -4.827 62.301 1.00 39.47 131 THR A O 1
ATOM 726 N N . ALA A 1 112 ? 16.612 -6.629 60.980 1.00 40.05 132 ALA A N 1
ATOM 727 C CA . ALA A 1 112 ? 16.912 -5.990 59.725 1.00 41.35 132 ALA A CA 1
ATOM 728 C C . ALA A 1 112 ? 16.138 -6.670 58.631 1.00 47.87 132 ALA A C 1
ATOM 729 O O . ALA A 1 112 ? 15.790 -7.836 58.775 1.00 48.32 132 ALA A O 1
ATOM 731 N N . GLU A 1 113 ? 15.827 -5.924 57.566 1.00 46.75 133 GLU A N 1
ATOM 732 C CA . GLU A 1 113 ? 15.195 -6.410 56.347 1.00 47.92 133 GLU A CA 1
ATOM 733 C C . GLU A 1 113 ? 16.111 -5.979 55.226 1.00 52.96 133 GLU A C 1
ATOM 734 O O . GLU A 1 113 ? 16.371 -4.787 55.089 1.00 54.51 133 GLU A O 1
ATOM 740 N N . ALA A 1 114 ? 16.706 -6.944 54.515 1.00 47.21 134 ALA A N 1
ATOM 741 C CA . ALA A 1 114 ? 17.654 -6.670 53.454 1.00 47.02 134 ALA A CA 1
ATOM 742 C C . ALA A 1 114 ? 17.391 -7.534 52.234 1.00 50.64 134 ALA A C 1
ATOM 743 O O . ALA A 1 114 ? 16.781 -8.592 52.330 1.00 50.29 134 ALA A O 1
ATOM 745 N N . ALA A 1 115 ? 17.864 -7.081 51.087 1.00 46.84 135 ALA A N 1
ATOM 746 C CA . ALA A 1 115 ? 17.749 -7.806 49.849 1.00 47.49 135 ALA A CA 1
ATOM 747 C C . ALA A 1 115 ? 19.038 -8.559 49.616 1.00 51.71 135 ALA A C 1
ATOM 748 O O . ALA A 1 115 ? 20.100 -7.954 49.736 1.00 51.07 135 ALA A O 1
ATOM 750 N N . PRO A 1 116 ? 18.999 -9.874 49.303 1.00 48.66 136 PRO A N 1
ATOM 751 C CA . PRO A 1 116 ? 20.256 -10.597 49.038 1.00 49.51 136 PRO A CA 1
ATOM 752 C C . PRO A 1 116 ? 21.096 -9.878 47.994 1.00 55.64 136 PRO A C 1
ATOM 753 O O . PRO A 1 116 ? 20.550 -9.354 47.028 1.00 54.69 136 PRO A O 1
ATOM 757 N N . GLY A 1 117 ? 22.400 -9.798 48.236 1.00 55.21 137 GLY A N 1
ATOM 758 C CA . GLY A 1 117 ? 23.319 -9.089 47.349 1.00 56.11 137 GLY A CA 1
ATOM 759 C C . GLY A 1 117 ? 23.737 -7.722 47.864 1.00 60.13 137 GLY A C 1
ATOM 760 O O . GLY A 1 117 ? 24.692 -7.155 47.350 1.00 62.22 137 GLY A O 1
ATOM 761 N N . SER A 1 118 ? 23.026 -7.176 48.872 1.00 54.07 138 SER A N 1
ATOM 762 C CA . SER A 1 118 ? 23.353 -5.902 49.533 1.00 53.07 138 SER A CA 1
ATOM 763 C C . SER A 1 118 ? 24.699 -6.013 50.225 1.00 58.55 138 SER A C 1
ATOM 764 O O . SER A 1 118 ? 24.950 -7.025 50.891 1.00 59.62 138 SER A O 1
ATOM 767 N N . GLN A 1 119 ? 25.556 -4.990 50.072 1.00 54.61 139 GLN A N 1
ATOM 768 C CA A GLN A 1 119 ? 26.888 -5.037 50.676 0.50 54.97 139 GLN A CA 1
ATOM 769 C CA B GLN A 1 119 ? 26.896 -4.907 50.658 0.50 54.59 139 GLN A CA 1
ATOM 770 C C . GLN A 1 119 ? 26.817 -4.807 52.189 1.00 56.60 139 GLN A C 1
ATOM 771 O O . GLN A 1 119 ? 27.630 -5.386 52.905 1.00 55.96 139 GLN A O 1
ATOM 782 N N . ASN A 1 120 ? 25.843 -4.021 52.681 1.00 50.76 140 ASN A N 1
ATOM 783 C CA . ASN A 1 120 ? 25.715 -3.789 54.102 1.00 51.15 140 ASN A CA 1
ATOM 784 C C . ASN A 1 120 ? 24.302 -4.044 54.592 1.00 54.71 140 ASN A C 1
ATOM 785 O O . ASN A 1 120 ? 23.335 -3.759 53.892 1.00 56.63 140 ASN A O 1
ATOM 790 N N . VAL A 1 121 ? 24.201 -4.605 55.798 1.00 48.01 141 VAL A N 1
ATOM 791 C CA . VAL A 1 121 ? 22.942 -4.915 56.459 1.00 46.07 141 VAL A CA 1
ATOM 792 C C . VAL A 1 121 ? 22.939 -4.138 57.792 1.00 48.03 141 VAL A C 1
ATOM 793 O O . VAL A 1 121 ? 23.828 -4.335 58.611 1.00 46.46 141 VAL A O 1
ATOM 797 N N . SER A 1 122 ? 21.977 -3.214 57.964 1.00 44.61 142 SER A N 1
ATOM 798 C CA . SER A 1 122 ? 21.870 -2.416 59.193 1.00 45.16 142 SER A CA 1
ATOM 799 C C . SER A 1 122 ? 20.908 -3.046 60.187 1.00 46.79 142 SER A C 1
ATOM 800 O O . SER A 1 122 ? 19.706 -3.076 59.934 1.00 47.57 142 SER A O 1
ATOM 803 N N . LEU A 1 123 ? 21.430 -3.543 61.301 1.00 41.91 143 LEU A N 1
ATOM 804 C CA . LEU A 1 123 ? 20.618 -4.117 62.360 1.00 41.72 143 LEU A CA 1
ATOM 805 C C . LEU A 1 123 ? 20.132 -3.005 63.268 1.00 44.02 143 LEU A C 1
ATOM 806 O O . LEU A 1 123 ? 20.960 -2.251 63.793 1.00 43.29 143 LEU A O 1
ATOM 811 N N . LYS A 1 124 ? 18.789 -2.915 63.447 1.00 38.90 144 LYS A N 1
ATOM 812 C CA . LYS A 1 124 ? 18.117 -1.903 64.289 1.00 37.12 144 LYS A CA 1
ATOM 813 C C . LYS A 1 124 ? 17.844 -2.506 65.665 1.00 39.30 144 LYS A C 1
ATOM 814 O O . LYS A 1 124 ? 16.864 -3.248 65.855 1.00 37.69 144 LYS A O 1
ATOM 820 N N . PHE A 1 125 ? 18.726 -2.174 66.631 1.00 35.43 145 PHE A N 1
ATOM 821 C CA . PHE A 1 125 ? 18.619 -2.713 67.968 1.00 36.00 145 PHE A CA 1
ATOM 822 C C . PHE A 1 125 ? 17.677 -1.932 68.908 1.00 41.68 145 PHE A C 1
ATOM 823 O O . PHE A 1 125 ? 17.731 -0.700 69.023 1.00 40.94 145 PHE A O 1
ATOM 831 N N . LYS A 1 126 ? 16.789 -2.687 69.554 1.00 37.51 146 LYS A N 1
ATOM 832 C CA . LYS A 1 126 ? 15.941 -2.287 70.655 1.00 35.98 146 LYS A CA 1
ATOM 833 C C . LYS A 1 126 ? 16.664 -2.698 71.959 1.00 39.48 146 LYS A C 1
ATOM 834 O O . LYS A 1 126 ? 17.266 -3.775 71.969 1.00 40.54 146 LYS A O 1
ATOM 840 N N . ARG A 1 127 ? 16.605 -1.888 73.047 1.00 35.56 147 ARG A N 1
ATOM 841 C CA . ARG A 1 127 ? 17.114 -2.301 74.365 1.00 35.71 147 ARG A CA 1
ATOM 842 C C . ARG A 1 127 ? 15.904 -2.931 75.071 1.00 39.09 147 ARG A C 1
ATOM 843 O O . ARG A 1 127 ? 14.878 -2.252 75.216 1.00 39.46 147 ARG A O 1
ATOM 859 N N . THR A 1 129 ? 15.983 -4.556 78.116 1.00 38.65 149 THR A N 1
ATOM 860 C CA . THR A 1 129 ? 16.133 -4.278 79.544 1.00 38.86 149 THR A CA 1
ATOM 861 C C . THR A 1 129 ? 15.966 -2.751 79.755 1.00 41.44 149 THR A C 1
ATOM 862 O O . THR A 1 129 ? 15.865 -1.998 78.772 1.00 40.58 149 THR A O 1
ATOM 866 N N . VAL A 1 130 ? 15.932 -2.297 81.031 1.00 36.91 150 VAL A N 1
ATOM 867 C CA . VAL A 1 130 ? 15.678 -0.899 81.381 1.00 35.84 150 VAL A CA 1
ATOM 868 C C . VAL A 1 130 ? 16.907 -0.299 82.107 1.00 40.31 150 VAL A C 1
ATOM 869 O O . VAL A 1 130 ? 17.145 -0.671 83.252 1.00 41.46 150 VAL A O 1
ATOM 873 N N . PRO A 1 131 ? 17.704 0.610 81.481 1.00 36.53 151 PRO A N 1
ATOM 874 C CA . PRO A 1 131 ? 18.836 1.216 82.211 1.00 37.30 151 PRO A CA 1
ATOM 875 C C . PRO A 1 131 ? 18.371 2.126 83.339 1.00 44.58 151 PRO A C 1
ATOM 876 O O . PRO A 1 131 ? 17.280 2.726 83.288 1.00 43.42 151 PRO A O 1
ATOM 880 N N . VAL A 1 132 ? 19.203 2.213 84.370 1.00 42.88 152 VAL A N 1
ATOM 881 C CA . VAL A 1 132 ? 18.945 3.034 85.550 1.00 42.95 152 VAL A CA 1
ATOM 882 C C . VAL A 1 132 ? 20.053 4.086 85.657 1.00 47.66 152 VAL A C 1
ATOM 883 O O . VAL A 1 132 ? 21.237 3.732 85.682 1.00 46.37 152 VAL A O 1
ATOM 887 N N . ILE A 1 133 ? 19.664 5.371 85.715 1.00 46.01 153 ILE A N 1
ATOM 888 C CA . ILE A 1 133 ? 20.633 6.460 85.864 1.00 46.60 153 ILE A CA 1
ATOM 889 C C . ILE A 1 133 ? 20.395 7.194 87.171 1.00 48.48 153 ILE A C 1
ATOM 890 O O . ILE A 1 133 ? 19.250 7.454 87.533 1.00 47.46 153 ILE A O 1
ATOM 895 N N . ILE A 1 134 ? 21.481 7.524 87.871 1.00 45.54 154 ILE A N 1
ATOM 896 C CA . ILE A 1 134 ? 21.450 8.290 89.126 1.00 45.04 154 ILE A CA 1
ATOM 897 C C . ILE A 1 134 ? 21.788 9.735 88.804 1.00 48.52 154 ILE A C 1
ATOM 898 O O . ILE A 1 134 ? 22.870 10.035 88.278 1.00 46.78 154 ILE A O 1
ATOM 903 N N . LEU A 1 135 ? 20.860 10.630 89.141 1.00 45.87 155 LEU A N 1
ATOM 904 C CA . LEU A 1 135 ? 21.038 12.057 88.879 1.00 46.12 155 LEU A CA 1
ATOM 905 C C . LEU A 1 135 ? 20.939 12.868 90.151 1.00 52.16 155 LEU A C 1
ATOM 906 O O . LEU A 1 135 ? 20.236 12.483 91.097 1.00 52.50 155 LEU A O 1
ATOM 911 N N . ASP A 1 136 ? 21.623 14.016 90.166 1.00 50.12 156 ASP A N 1
ATOM 912 C CA . ASP A 1 136 ? 21.516 14.949 91.280 1.00 50.77 156 ASP A CA 1
ATOM 913 C C . ASP A 1 136 ? 20.216 15.778 91.072 1.00 54.53 156 ASP A C 1
ATOM 914 O O . ASP A 1 136 ? 19.456 15.506 90.141 1.00 51.71 156 ASP A O 1
ATOM 919 N N . GLU A 1 137 ? 19.993 16.801 91.898 1.00 55.39 157 GLU A N 1
ATOM 920 C CA . GLU A 1 137 ? 18.822 17.694 91.868 1.00 54.99 157 GLU A CA 1
ATOM 921 C C . GLU A 1 137 ? 18.638 18.422 90.520 1.00 61.26 157 GLU A C 1
ATOM 922 O O . GLU A 1 137 ? 17.505 18.768 90.164 1.00 61.39 157 GLU A O 1
ATOM 928 N N . ASN A 1 138 ? 19.745 18.658 89.789 1.00 57.76 158 ASN A N 1
ATOM 929 C CA . ASN A 1 138 ? 19.769 19.387 88.533 1.00 57.53 158 ASN A CA 1
ATOM 930 C C . ASN A 1 138 ? 19.860 18.483 87.288 1.00 61.91 158 ASN A C 1
ATOM 931 O O . ASN A 1 138 ? 20.217 18.989 86.222 1.00 62.49 158 ASN A O 1
ATOM 936 N N . ASP A 1 139 ? 19.483 17.180 87.379 1.00 57.39 159 ASP A N 1
ATOM 937 C CA . ASP A 1 139 ? 19.518 16.212 86.263 1.00 56.94 159 ASP A CA 1
ATOM 938 C C . ASP A 1 139 ? 20.944 15.890 85.795 1.00 59.34 159 ASP A C 1
ATOM 939 O O . ASP A 1 139 ? 21.117 15.257 84.745 1.00 57.65 159 ASP A O 1
ATOM 944 N N . ARG A 1 140 ? 21.959 16.304 86.561 1.00 56.50 160 ARG A N 1
ATOM 945 C CA . ARG A 1 140 ? 23.334 16.004 86.189 1.00 57.31 160 ARG A CA 1
ATOM 946 C C . ARG A 1 140 ? 23.719 14.650 86.807 1.00 59.89 160 ARG A C 1
ATOM 947 O O . ARG A 1 140 ? 23.174 14.291 87.853 1.00 59.25 160 ARG A O 1
ATOM 951 N N . PRO A 1 141 ? 24.590 13.852 86.159 1.00 56.59 161 PRO A N 1
ATOM 952 C CA . PRO A 1 141 ? 24.962 12.554 86.736 1.00 56.11 161 PRO A CA 1
ATOM 953 C C . PRO A 1 141 ? 25.596 12.686 88.128 1.00 60.75 161 PRO A C 1
ATOM 954 O O . PRO A 1 141 ? 26.577 13.420 88.314 1.00 62.53 161 PRO A O 1
ATOM 958 N N . TYR A 1 142 ? 24.994 11.991 89.111 1.00 54.99 162 TYR A N 1
ATOM 959 C CA . TYR A 1 142 ? 25.473 11.952 90.480 1.00 55.62 162 TYR A CA 1
ATOM 960 C C . TYR A 1 142 ? 26.880 11.360 90.507 1.00 62.42 162 TYR A C 1
ATOM 961 O O . TYR A 1 142 ? 27.136 10.355 89.834 1.00 61.56 162 TYR A O 1
ATOM 970 N N . GLU A 1 143 ? 27.792 12.015 91.250 1.00 62.50 163 GLU A N 1
ATOM 971 C CA . GLU A 1 143 ? 29.200 11.621 91.335 1.00 65.45 163 GLU A CA 1
ATOM 972 C C . GLU A 1 143 ? 29.701 11.377 92.795 1.00 72.30 163 GLU A C 1
ATOM 973 O O . GLU A 1 143 ? 30.887 11.071 92.974 1.00 75.31 163 GLU A O 1
ATOM 979 N N . GLY A 1 144 ? 28.811 11.468 93.790 1.00 67.26 164 GLY A N 1
ATOM 980 C CA . GLY A 1 144 ? 29.144 11.273 95.200 1.00 69.21 164 GLY A CA 1
ATOM 981 C C . GLY A 1 144 ? 29.493 9.856 95.639 1.00 76.11 164 GLY A C 1
ATOM 982 O O . GLY A 1 144 ? 29.702 8.962 94.806 1.00 75.72 164 GLY A O 1
ATOM 983 N N . GLU A 1 145 ? 29.574 9.640 96.972 1.00 74.45 165 GLU A N 1
ATOM 984 C CA . GLU A 1 145 ? 29.956 8.335 97.533 1.00 75.66 165 GLU A CA 1
ATOM 985 C C . GLU A 1 145 ? 28.769 7.583 98.190 1.00 76.56 165 GLU A C 1
ATOM 986 O O . GLU A 1 145 ? 28.955 6.512 98.782 1.00 77.73 165 GLU A O 1
ATOM 992 N N . ALA A 1 146 ? 27.554 8.112 98.027 1.00 69.44 166 ALA A N 1
ATOM 993 C CA . ALA A 1 146 ? 26.344 7.478 98.528 1.00 67.74 166 ALA A CA 1
ATOM 994 C C . ALA A 1 146 ? 26.034 6.191 97.763 1.00 70.71 166 ALA A C 1
ATOM 995 O O . ALA A 1 146 ? 26.268 6.113 96.552 1.00 70.57 166 ALA A O 1
ATOM 997 N N . LYS A 1 147 ? 25.537 5.178 98.479 1.00 65.87 167 LYS A N 1
ATOM 998 C CA . LYS A 1 147 ? 25.137 3.896 97.904 1.00 64.82 167 LYS A CA 1
ATOM 999 C C . LYS A 1 147 ? 23.639 3.981 97.556 1.00 65.09 167 LYS A C 1
ATOM 1000 O O . LYS A 1 147 ? 22.840 4.355 98.408 1.00 63.51 167 LYS A O 1
ATOM 1006 N N . VAL A 1 148 ? 23.283 3.688 96.293 1.00 59.37 168 VAL A N 1
ATOM 1007 C CA . VAL A 1 148 ? 21.908 3.717 95.800 1.00 56.59 168 VAL A CA 1
ATOM 1008 C C . VAL A 1 148 ? 21.535 2.291 95.415 1.00 60.63 168 VAL A C 1
ATOM 1009 O O . VAL A 1 148 ? 22.221 1.665 94.601 1.00 60.38 168 VAL A O 1
ATOM 1013 N N . GLU A 1 149 ? 20.442 1.789 96.002 1.00 57.03 169 GLU A N 1
ATOM 1014 C CA . GLU A 1 149 ? 19.931 0.446 95.733 1.00 56.45 169 GLU A CA 1
ATOM 1015 C C . GLU A 1 149 ? 18.451 0.479 95.368 1.00 57.18 169 GLU A C 1
ATOM 1016 O O . GLU A 1 149 ? 17.721 1.330 95.856 1.00 54.86 169 GLU A O 1
ATOM 1022 N N . LEU A 1 150 ? 18.005 -0.474 94.550 1.00 53.15 170 LEU A N 1
ATOM 1023 C CA . LEU A 1 150 ? 16.596 -0.648 94.190 1.00 51.27 170 LEU A CA 1
ATOM 1024 C C . LEU A 1 150 ? 16.136 -2.039 94.589 1.00 55.28 170 LEU A C 1
ATOM 1025 O O . LEU A 1 150 ? 16.917 -2.986 94.486 1.00 57.68 170 LEU A O 1
ATOM 1030 N N . SER A 1 151 ? 14.890 -2.176 95.029 1.00 49.37 171 SER A N 1
ATOM 1031 C CA . SER A 1 151 ? 14.330 -3.478 95.390 1.00 50.46 171 SER A CA 1
ATOM 1032 C C . SER A 1 151 ? 13.258 -3.802 94.355 1.00 54.25 171 SER A C 1
ATOM 1033 O O . SER A 1 151 ? 12.142 -3.262 94.400 1.00 52.85 171 SER A O 1
ATOM 1036 N N . LEU A 1 152 ? 13.649 -4.629 93.368 1.00 50.15 172 LEU A N 1
ATOM 1037 C CA . LEU A 1 152 ? 12.829 -5.017 92.223 1.00 48.72 172 LEU A CA 1
ATOM 1038 C C . LEU A 1 152 ? 12.948 -6.499 91.923 1.00 55.29 172 LEU A C 1
ATOM 1039 O O . LEU A 1 152 ? 13.845 -7.165 92.422 1.00 57.45 172 LEU A O 1
ATOM 1044 N N . LYS A 1 153 ? 12.073 -7.006 91.057 1.00 50.50 173 LYS A N 1
ATOM 1045 C CA . LYS A 1 153 ? 12.109 -8.392 90.627 1.00 49.14 173 LYS A CA 1
ATOM 1046 C C . LYS A 1 153 ? 13.256 -8.522 89.619 1.00 53.43 173 LYS A C 1
ATOM 1047 O O . LYS A 1 153 ? 13.417 -7.690 88.716 1.00 50.49 173 LYS A O 1
ATOM 1053 N N . ASN A 1 154 ? 14.109 -9.529 89.830 1.00 53.63 174 ASN A N 1
ATOM 1054 C CA . ASN A 1 154 ? 15.339 -9.699 89.079 1.00 52.84 174 ASN A CA 1
ATOM 1055 C C . ASN A 1 154 ? 15.382 -11.000 88.258 1.00 59.81 174 ASN A C 1
ATOM 1056 O O . ASN A 1 154 ? 16.458 -11.390 87.797 1.00 61.70 174 ASN A O 1
ATOM 1061 N N . GLU A 1 155 ? 14.220 -11.654 88.029 1.00 55.55 175 GLU A N 1
ATOM 1062 C CA . GLU A 1 155 ? 14.154 -12.872 87.202 1.00 55.66 175 GLU A CA 1
ATOM 1063 C C . GLU A 1 155 ? 12.985 -12.826 86.249 1.00 56.32 175 GLU A C 1
ATOM 1064 O O . GLU A 1 155 ? 11.879 -12.463 86.626 1.00 55.05 175 GLU A O 1
ATOM 1070 N N . GLY A 1 156 ? 13.247 -13.188 85.005 1.00 52.77 176 GLY A N 1
ATOM 1071 C CA . GLY A 1 156 ? 12.234 -13.179 83.966 1.00 50.95 176 GLY A CA 1
ATOM 1072 C C . GLY A 1 156 ? 12.511 -14.159 82.859 1.00 54.57 176 GLY A C 1
ATOM 1073 O O . GLY A 1 156 ? 13.474 -14.920 82.906 1.00 53.37 176 GLY A O 1
ATOM 1074 N N . THR A 1 157 ? 11.682 -14.099 81.829 1.00 52.54 177 THR A N 1
ATOM 1075 C CA . THR A 1 157 ? 11.788 -14.943 80.656 1.00 52.41 177 THR A CA 1
ATOM 1076 C C . THR A 1 157 ? 11.909 -14.062 79.422 1.00 53.92 177 THR A C 1
ATOM 1077 O O . THR A 1 157 ? 11.149 -13.115 79.282 1.00 51.92 177 THR A O 1
ATOM 1081 N N . GLN A 1 158 ? 12.843 -14.406 78.510 1.00 50.33 178 GLN A N 1
ATOM 1082 C CA . GLN A 1 158 ? 12.999 -13.705 77.254 1.00 47.96 178 GLN A CA 1
ATOM 1083 C C . GLN A 1 158 ? 12.496 -14.546 76.077 1.00 54.15 178 GLN A C 1
ATOM 1084 O O . GLN A 1 158 ? 12.790 -15.740 75.987 1.00 54.40 178 GLN A O 1
ATOM 1090 N N . ASP A 1 159 ? 11.765 -13.900 75.155 1.00 51.33 179 ASP A N 1
ATOM 1091 C CA . ASP A 1 159 ? 11.330 -14.533 73.910 1.00 52.54 179 ASP A CA 1
ATOM 1092 C C . ASP A 1 159 ? 12.517 -14.436 72.932 1.00 53.63 179 ASP A C 1
ATOM 1093 O O . ASP A 1 159 ? 12.959 -13.337 72.636 1.00 50.18 179 ASP A O 1
ATOM 1098 N N . LEU A 1 160 ? 13.060 -15.565 72.468 1.00 52.60 180 LEU A N 1
ATOM 1099 C CA . LEU A 1 160 ? 14.247 -15.538 71.597 1.00 51.02 180 LEU A CA 1
ATOM 1100 C C . LEU A 1 160 ? 13.954 -15.080 70.165 1.00 54.51 180 LEU A C 1
ATOM 1101 O O . LEU A 1 160 ? 14.882 -14.679 69.459 1.00 50.69 180 LEU A O 1
ATOM 1106 N N . LEU A 1 161 ? 12.672 -15.058 69.774 1.00 53.88 181 LEU A N 1
ATOM 1107 C CA . LEU A 1 161 ? 12.242 -14.674 68.432 1.00 53.80 181 LEU A CA 1
ATOM 1108 C C . LEU A 1 161 ? 11.920 -13.182 68.337 1.00 54.86 181 LEU A C 1
ATOM 1109 O O . LEU A 1 161 ? 12.096 -12.617 67.264 1.00 55.37 181 LEU A O 1
ATOM 1114 N N . ASN A 1 162 ? 11.482 -12.523 69.431 1.00 47.90 182 ASN A N 1
ATOM 1115 C CA . ASN A 1 162 ? 11.202 -11.085 69.369 1.00 46.42 182 ASN A CA 1
ATOM 1116 C C . ASN A 1 162 ? 11.961 -10.253 70.449 1.00 48.10 182 ASN A C 1
ATOM 1117 O O . ASN A 1 162 ? 11.782 -9.034 70.500 1.00 47.12 182 ASN A O 1
ATOM 1122 N N . GLY A 1 163 ? 12.771 -10.911 71.284 1.00 43.02 183 GLY A N 1
ATOM 1123 C CA . GLY A 1 163 ? 13.574 -10.260 72.318 1.00 42.07 183 GLY A CA 1
ATOM 1124 C C . GLY A 1 163 ? 12.878 -9.828 73.599 1.00 44.54 183 GLY A C 1
ATOM 1125 O O . GLY A 1 163 ? 13.562 -9.498 74.565 1.00 43.43 183 GLY A O 1
ATOM 1126 N N . THR A 1 164 ? 11.531 -9.828 73.634 1.00 41.41 184 THR A N 1
ATOM 1127 C CA . THR A 1 164 ? 10.694 -9.374 74.760 1.00 40.96 184 THR A CA 1
ATOM 1128 C C . THR A 1 164 ? 10.953 -10.144 76.074 1.00 44.48 184 THR A C 1
ATOM 1129 O O . THR A 1 164 ? 10.970 -11.364 76.104 1.00 44.19 184 THR A O 1
ATOM 1133 N N . ILE A 1 165 ? 11.128 -9.381 77.163 1.00 41.58 185 ILE A N 1
ATOM 1134 C CA . ILE A 1 165 ? 11.356 -9.899 78.508 1.00 40.46 185 ILE A CA 1
ATOM 1135 C C . ILE A 1 165 ? 10.098 -9.665 79.332 1.00 44.57 185 ILE A C 1
ATOM 1136 O O . ILE A 1 165 ? 9.547 -8.567 79.344 1.00 42.56 185 ILE A O 1
ATOM 1141 N N . GLU A 1 166 ? 9.645 -10.717 80.000 1.00 45.47 186 GLU A N 1
ATOM 1142 C CA A GLU A 1 166 ? 8.477 -10.667 80.881 0.50 46.76 186 GLU A CA 1
ATOM 1143 C CA B GLU A 1 166 ? 8.487 -10.670 80.872 0.50 46.99 186 GLU A CA 1
ATOM 1144 C C . GLU A 1 166 ? 8.933 -11.206 82.223 1.00 51.89 186 GLU A C 1
ATOM 1145 O O . GLU A 1 166 ? 9.526 -12.280 82.289 1.00 52.81 186 GLU A O 1
ATOM 1156 N N . ILE A 1 167 ? 8.722 -10.422 83.268 1.00 49.90 187 ILE A N 1
ATOM 1157 C CA . ILE A 1 167 ? 9.123 -10.739 84.635 1.00 51.76 187 ILE A CA 1
ATOM 1158 C C . ILE A 1 167 ? 8.329 -11.917 85.170 1.00 57.81 187 ILE A C 1
ATOM 1159 O O . ILE A 1 167 ? 7.189 -12.154 84.761 1.00 54.69 187 ILE A O 1
ATOM 1164 N N . ASN A 1 168 ? 8.958 -12.665 86.068 1.00 61.43 188 ASN A N 1
ATOM 1165 C CA . ASN A 1 168 ? 8.322 -13.743 86.826 1.00 65.45 188 ASN A CA 1
ATOM 1166 C C . ASN A 1 168 ? 7.509 -13.059 87.943 1.00 72.72 188 ASN A C 1
ATOM 1167 O O . ASN A 1 168 ? 8.094 -12.437 88.843 1.00 71.70 188 ASN A O 1
ATOM 1172 N N . GLU A 1 169 ? 6.165 -13.090 87.828 1.00 73.59 189 GLU A N 1
ATOM 1173 C CA . GLU A 1 169 ? 5.254 -12.450 88.799 1.00 75.48 189 GLU A CA 1
ATOM 1174 C C . GLU A 1 169 ? 5.373 -13.094 90.195 1.00 82.94 189 GLU A C 1
ATOM 1175 O O . GLU A 1 169 ? 5.140 -12.424 91.210 1.00 83.44 189 GLU A O 1
ATOM 1181 N N . ASN A 1 170 ? 5.766 -14.386 90.231 1.00 80.76 190 ASN A N 1
ATOM 1182 C CA . ASN A 1 170 ? 5.976 -15.160 91.454 1.00 82.42 190 ASN A CA 1
ATOM 1183 C C . ASN A 1 170 ? 7.322 -14.803 92.117 1.00 83.90 190 ASN A C 1
ATOM 1184 O O . ASN A 1 170 ? 7.529 -15.152 93.283 1.00 86.23 190 ASN A O 1
ATOM 1189 N N . ALA A 1 171 ? 8.211 -14.088 91.392 1.00 75.05 191 ALA A N 1
ATOM 1190 C CA . ALA A 1 171 ? 9.512 -13.672 91.895 1.00 73.45 191 ALA A CA 1
ATOM 1191 C C . ALA A 1 171 ? 9.375 -12.704 93.072 1.00 74.35 191 ALA A C 1
ATOM 1192 O O . ALA A 1 171 ? 8.421 -11.930 93.132 1.00 74.69 191 ALA A O 1
ATOM 1193 N N . LEU A 1 172 ? 10.307 -12.771 94.019 1.00 67.82 192 LEU A N 1
ATOM 1194 C CA . LEU A 1 172 ? 10.359 -11.848 95.137 1.00 66.51 192 LEU A CA 1
ATOM 1195 C C . LEU A 1 172 ? 11.266 -10.704 94.746 1.00 67.69 192 LEU A C 1
ATOM 1196 O O . LEU A 1 172 ? 12.141 -10.884 93.905 1.00 67.79 192 LEU A O 1
ATOM 1201 N N . SER A 1 173 ? 11.070 -9.530 95.335 1.00 62.47 193 SER A N 1
ATOM 1202 C CA . SER A 1 173 ? 11.895 -8.382 95.021 1.00 60.34 193 SER A CA 1
ATOM 1203 C C . SER A 1 173 ? 13.264 -8.530 95.678 1.00 66.38 193 SER A C 1
ATOM 1204 O O . SER A 1 173 ? 13.350 -8.997 96.812 1.00 68.97 193 SER A O 1
ATOM 1207 N N . GLU A 1 174 ? 14.337 -8.206 94.930 1.00 62.04 194 GLU A N 1
ATOM 1208 C CA . GLU A 1 174 ? 15.729 -8.323 95.397 1.00 63.79 194 GLU A CA 1
ATOM 1209 C C . GLU A 1 174 ? 16.421 -6.987 95.374 1.00 65.78 194 GLU A C 1
ATOM 1210 O O . GLU A 1 174 ? 16.118 -6.173 94.504 1.00 63.75 194 GLU A O 1
ATOM 1216 N N . ASN A 1 175 ? 17.415 -6.793 96.242 1.00 64.25 195 ASN A N 1
ATOM 1217 C CA . ASN A 1 175 ? 18.178 -5.547 96.262 1.00 64.54 195 ASN A CA 1
ATOM 1218 C C . ASN A 1 175 ? 19.284 -5.585 95.231 1.00 69.51 195 ASN A C 1
ATOM 1219 O O . ASN A 1 175 ? 20.124 -6.486 95.221 1.00 71.29 195 ASN A O 1
ATOM 1224 N N . ILE A 1 176 ? 19.243 -4.599 94.346 1.00 65.66 196 ILE A N 1
ATOM 1225 C CA . ILE A 1 176 ? 20.165 -4.387 93.230 1.00 64.86 196 ILE A CA 1
ATOM 1226 C C . ILE A 1 176 ? 20.870 -3.048 93.454 1.00 65.63 196 ILE A C 1
ATOM 1227 O O . ILE A 1 176 ? 20.193 -2.028 93.547 1.00 63.41 196 ILE A O 1
ATOM 1232 N N . GLU A 1 177 ? 22.210 -3.047 93.551 1.00 61.64 197 GLU A N 1
ATOM 1233 C CA . GLU A 1 177 ? 22.957 -1.796 93.677 1.00 60.44 197 GLU A CA 1
ATOM 1234 C C . GLU A 1 177 ? 23.056 -1.120 92.281 1.00 62.99 197 GLU A C 1
ATOM 1235 O O . GLU A 1 177 ? 23.278 -1.803 91.269 1.00 62.31 197 GLU A O 1
ATOM 1241 N N . VAL A 1 178 ? 22.852 0.211 92.243 1.00 58.09 198 VAL A N 1
ATOM 1242 C CA . VAL A 1 178 ? 22.850 0.994 91.008 1.00 56.42 198 VAL A CA 1
ATOM 1243 C C . VAL A 1 178 ? 24.223 1.642 90.822 1.00 61.75 198 VAL A C 1
ATOM 1244 O O . VAL A 1 178 ? 24.750 2.290 91.721 1.00 63.23 198 VAL A O 1
ATOM 1248 N N . LYS A 1 179 ? 24.806 1.430 89.653 1.00 58.28 199 LYS A N 1
ATOM 1249 C CA . LYS A 1 179 ? 26.098 1.995 89.276 1.00 58.92 199 LYS A CA 1
ATOM 1250 C C . LYS A 1 179 ? 25.949 3.452 88.829 1.00 63.30 199 LYS A C 1
ATOM 1251 O O . LYS A 1 179 ? 24.934 3.825 88.221 1.00 61.38 199 LYS A O 1
ATOM 1257 N N . LYS A 1 180 ? 26.967 4.273 89.115 1.00 61.02 200 LYS A N 1
ATOM 1258 C CA . LYS A 1 180 ? 27.016 5.656 88.662 1.00 59.77 200 LYS A CA 1
ATOM 1259 C C . LYS A 1 180 ? 27.486 5.662 87.189 1.00 64.92 200 LYS A C 1
ATOM 1260 O O . LYS A 1 180 ? 28.090 4.680 86.736 1.00 61.79 200 LYS A O 1
ATOM 1266 N N . VAL A 1 181 ? 27.254 6.775 86.464 1.00 65.91 201 VAL A N 1
ATOM 1267 C CA . VAL A 1 181 ? 27.684 6.950 85.059 1.00 67.39 201 VAL A CA 1
ATOM 1268 C C . VAL A 1 181 ? 29.215 6.732 84.908 1.00 75.22 201 VAL A C 1
ATOM 1269 O O . VAL A 1 181 ? 29.643 6.082 83.948 1.00 75.53 201 VAL A O 1
ATOM 1273 N N . SER A 1 182 ? 30.010 7.248 85.883 1.00 73.93 202 SER A N 1
ATOM 1274 C CA . SER A 1 182 ? 31.465 7.154 85.896 1.00 76.45 202 SER A CA 1
ATOM 1275 C C . SER A 1 182 ? 31.969 5.711 86.014 1.00 82.73 202 SER A C 1
ATOM 1276 O O . SER A 1 182 ? 33.119 5.463 85.629 1.00 85.59 202 SER A O 1
ATOM 1279 N N . GLU A 1 183 ? 31.122 4.766 86.531 1.00 77.20 203 GLU A N 1
ATOM 1280 C CA . GLU A 1 183 ? 31.483 3.353 86.711 1.00 77.20 203 GLU A CA 1
ATOM 1281 C C . GLU A 1 183 ? 31.566 2.628 85.344 1.00 81.75 203 GLU A C 1
ATOM 1282 O O . GLU A 1 183 ? 32.119 1.522 85.268 1.00 82.58 203 GLU A O 1
ATOM 1288 N N . GLY A 1 184 ? 31.064 3.272 84.285 1.00 77.19 204 GLY A N 1
ATOM 1289 C CA . GLY A 1 184 ? 31.175 2.798 82.908 1.00 77.11 204 GLY A CA 1
ATOM 1290 C C . GLY A 1 184 ? 30.400 1.566 82.505 1.00 80.70 204 GLY A C 1
ATOM 1291 O O . GLY A 1 184 ? 30.600 1.031 81.405 1.00 80.91 204 GLY A O 1
ATOM 1292 N N . VAL A 1 185 ? 29.536 1.098 83.409 1.00 75.25 205 VAL A N 1
ATOM 1293 C CA . VAL A 1 185 ? 28.607 -0.020 83.230 1.00 73.24 205 VAL A CA 1
ATOM 1294 C C . VAL A 1 185 ? 27.278 0.471 83.785 1.00 71.44 205 VAL A C 1
ATOM 1295 O O . VAL A 1 185 ? 27.254 1.087 84.861 1.00 71.36 205 VAL A O 1
ATOM 1299 N N . THR A 1 186 ? 26.200 0.304 83.006 1.00 62.43 206 THR A N 1
ATOM 1300 C CA . THR A 1 186 ? 24.887 0.776 83.389 1.00 58.60 206 THR A CA 1
ATOM 1301 C C . THR A 1 186 ? 24.086 -0.377 83.978 1.00 57.30 206 THR A C 1
ATOM 1302 O O . THR A 1 186 ? 23.953 -1.438 83.343 1.00 56.74 206 THR A O 1
ATOM 1306 N N . THR A 1 187 ? 23.553 -0.165 85.197 1.00 51.19 207 THR A N 1
ATOM 1307 C CA . THR A 1 187 ? 22.653 -1.123 85.830 1.00 49.71 207 THR A CA 1
ATOM 1308 C C . THR A 1 187 ? 21.371 -1.181 84.994 1.00 49.82 207 THR A C 1
ATOM 1309 O O . THR A 1 187 ? 20.717 -0.159 84.795 1.00 47.14 207 THR A O 1
ATOM 1313 N N . ASN A 1 188 ? 21.059 -2.362 84.465 1.00 45.56 208 ASN A N 1
ATOM 1314 C CA . ASN A 1 188 ? 19.830 -2.584 83.715 1.00 43.42 208 ASN A CA 1
ATOM 1315 C C . ASN A 1 188 ? 18.892 -3.440 84.544 1.00 47.03 208 ASN A C 1
ATOM 1316 O O . ASN A 1 188 ? 19.336 -4.369 85.213 1.00 48.37 208 ASN A O 1
ATOM 1321 N N . VAL A 1 189 ? 17.601 -3.087 84.559 1.00 41.66 209 VAL A N 1
ATOM 1322 C CA . VAL A 1 189 ? 16.611 -3.866 85.311 1.00 40.69 209 VAL A CA 1
ATOM 1323 C C . VAL A 1 189 ? 15.671 -4.516 84.304 1.00 44.73 209 VAL A C 1
ATOM 1324 O O . VAL A 1 189 ? 15.619 -4.114 83.137 1.00 41.78 209 VAL A O 1
ATOM 1328 N N . LEU A 1 190 ? 14.959 -5.547 84.735 1.00 43.47 210 LEU A N 1
ATOM 1329 C CA . LEU A 1 190 ? 14.053 -6.211 83.817 1.00 43.98 210 LEU A CA 1
ATOM 1330 C C . LEU A 1 190 ? 12.728 -5.453 83.757 1.00 48.44 210 LEU A C 1
ATOM 1331 O O . LEU A 1 190 ? 12.352 -4.865 84.776 1.00 47.91 210 LEU A O 1
ATOM 1336 N N . PRO A 1 191 ? 12.051 -5.384 82.567 1.00 43.86 211 PRO A N 1
ATOM 1337 C CA . PRO A 1 191 ? 10.756 -4.662 82.489 1.00 42.33 211 PRO A CA 1
ATOM 1338 C C . PRO A 1 191 ? 9.709 -5.222 83.448 1.00 47.32 211 PRO A C 1
ATOM 1339 O O . PRO A 1 191 ? 9.474 -6.423 83.509 1.00 47.88 211 PRO A O 1
ATOM 1343 N N . GLN A 1 192 ? 9.108 -4.329 84.229 1.00 45.41 212 GLN A N 1
ATOM 1344 C CA . GLN A 1 192 ? 8.103 -4.622 85.241 1.00 45.16 212 GLN A CA 1
ATOM 1345 C C . GLN A 1 192 ? 7.368 -3.355 85.622 1.00 51.07 212 GLN A C 1
ATOM 1346 O O . GLN A 1 192 ? 7.865 -2.251 85.381 1.00 49.91 212 GLN A O 1
ATOM 1352 N N . LYS A 1 193 ? 6.214 -3.515 86.268 1.00 50.14 213 LYS A N 1
ATOM 1353 C CA . LYS A 1 193 ? 5.438 -2.406 86.754 1.00 50.16 213 LYS A CA 1
ATOM 1354 C C . LYS A 1 193 ? 5.923 -1.988 88.141 1.00 53.65 213 LYS A C 1
ATOM 1355 O O . LYS A 1 193 ? 6.052 -2.815 89.046 1.00 53.90 213 LYS A O 1
ATOM 1361 N N . ILE A 1 194 ? 6.155 -0.679 88.302 1.00 49.46 214 ILE A N 1
ATOM 1362 C CA . ILE A 1 194 ? 6.470 -0.059 89.597 1.00 49.30 214 ILE A CA 1
ATOM 1363 C C . ILE A 1 194 ? 5.238 0.766 89.949 1.00 49.95 214 ILE A C 1
ATOM 1364 O O . ILE A 1 194 ? 4.812 1.580 89.137 1.00 47.19 214 ILE A O 1
ATOM 1369 N N . ASN A 1 195 ? 4.648 0.531 91.115 1.00 47.61 215 ASN A N 1
ATOM 1370 C CA . ASN A 1 195 ? 3.460 1.281 91.559 1.00 47.55 215 ASN A CA 1
ATOM 1371 C C . ASN A 1 195 ? 3.829 2.620 92.203 1.00 49.03 215 ASN A C 1
ATOM 1372 O O . ASN A 1 195 ? 4.903 2.750 92.801 1.00 48.76 215 ASN A O 1
ATOM 1377 N N . ALA A 1 196 ? 2.922 3.607 92.085 1.00 44.52 216 ALA A N 1
ATOM 1378 C CA . ALA A 1 196 ? 3.033 4.935 92.706 1.00 43.26 216 ALA A CA 1
ATOM 1379 C C . ALA A 1 196 ? 3.151 4.772 94.206 1.00 48.61 216 ALA A C 1
ATOM 1380 O O . ALA A 1 196 ? 2.427 3.959 94.808 1.00 49.55 216 ALA A O 1
ATOM 1382 N N . GLY A 1 197 ? 4.152 5.438 94.779 1.00 45.48 217 GLY A N 1
ATOM 1383 C CA . GLY A 1 197 ? 4.435 5.363 96.208 1.00 46.78 217 GLY A CA 1
ATOM 1384 C C . GLY A 1 197 ? 5.114 4.080 96.667 1.00 55.21 217 GLY A C 1
ATOM 1385 O O . GLY A 1 197 ? 5.239 3.851 97.877 1.00 56.56 217 GLY A O 1
ATOM 1386 N N . GLU A 1 198 ? 5.543 3.220 95.729 1.00 53.58 218 GLU A N 1
ATOM 1387 C CA . GLU A 1 198 ? 6.216 1.958 96.071 1.00 55.86 218 GLU A CA 1
ATOM 1388 C C . GLU A 1 198 ? 7.628 2.327 96.519 1.00 57.11 218 GLU A C 1
ATOM 1389 O O . GLU A 1 198 ? 8.351 3.011 95.787 1.00 54.12 218 GLU A O 1
ATOM 1395 N N . GLU A 1 199 ? 7.977 1.949 97.759 1.00 54.82 219 GLU A N 1
ATOM 1396 C CA . GLU A 1 199 ? 9.258 2.273 98.392 1.00 55.19 219 GLU A CA 1
ATOM 1397 C C . GLU A 1 199 ? 10.322 1.297 97.947 1.00 62.54 219 GLU A C 1
ATOM 1398 O O . GLU A 1 199 ? 10.838 0.526 98.753 1.00 66.54 219 GLU A O 1
ATOM 1404 N N . ILE A 1 200 ? 10.684 1.362 96.664 1.00 57.51 220 ILE A N 1
ATOM 1405 C CA . ILE A 1 200 ? 11.630 0.453 96.045 1.00 57.00 220 ILE A CA 1
ATOM 1406 C C . ILE A 1 200 ? 13.092 0.862 96.266 1.00 60.95 220 ILE A C 1
ATOM 1407 O O . ILE A 1 200 ? 13.955 -0.009 96.282 1.00 64.51 220 ILE A O 1
ATOM 1412 N N . GLY A 1 201 ? 13.362 2.138 96.455 1.00 52.69 221 GLY A N 1
ATOM 1413 C CA . GLY A 1 201 ? 14.728 2.605 96.588 1.00 52.06 221 GLY A CA 1
ATOM 1414 C C . GLY A 1 201 ? 15.201 3.011 97.962 1.00 56.89 221 GLY A C 1
ATOM 1415 O O . GLY A 1 201 ? 14.411 3.329 98.860 1.00 56.13 221 GLY A O 1
ATOM 1416 N N . THR A 1 202 ? 16.525 2.968 98.118 1.00 54.61 222 THR A N 1
ATOM 1417 C CA . THR A 1 202 ? 17.245 3.367 99.321 1.00 56.53 222 THR A CA 1
ATOM 1418 C C . THR A 1 202 ? 18.549 4.029 98.928 1.00 57.90 222 THR A C 1
ATOM 1419 O O . THR A 1 202 ? 19.184 3.629 97.957 1.00 53.76 222 THR A O 1
ATOM 1423 N N . ILE A 1 203 ? 18.923 5.064 99.682 1.00 57.63 223 ILE A N 1
ATOM 1424 C CA . ILE A 1 203 ? 20.183 5.773 99.543 1.00 58.96 223 ILE A CA 1
ATOM 1425 C C . ILE A 1 203 ? 20.859 5.732 100.924 1.00 68.28 223 ILE A C 1
ATOM 1426 O O . ILE A 1 203 ? 20.256 6.134 101.928 1.00 69.00 223 ILE A O 1
ATOM 1431 N N . THR A 1 204 ? 22.079 5.181 100.963 1.00 66.81 224 THR A N 1
ATOM 1432 C CA . THR A 1 204 ? 22.880 5.034 102.164 1.00 70.50 224 THR A CA 1
ATOM 1433 C C . THR A 1 204 ? 24.150 5.885 102.028 1.00 79.83 224 THR A C 1
ATOM 1434 O O . THR A 1 204 ? 24.901 5.745 101.062 1.00 79.05 224 THR A O 1
ATOM 1438 N N . VAL A 1 205 ? 24.378 6.776 102.992 1.00 81.33 225 VAL A N 1
ATOM 1439 C CA . VAL A 1 205 ? 25.577 7.615 103.019 1.00 83.91 225 VAL A CA 1
ATOM 1440 C C . VAL A 1 205 ? 25.927 7.829 104.492 1.00 90.71 225 VAL A C 1
ATOM 1441 O O . VAL A 1 205 ? 25.148 8.420 105.244 1.00 89.96 225 VAL A O 1
ATOM 1445 N N . GLY A 1 206 ? 27.060 7.255 104.886 1.00 90.57 226 GLY A N 1
ATOM 1446 C CA . GLY A 1 206 ? 27.570 7.298 106.249 1.00 93.58 226 GLY A CA 1
ATOM 1447 C C . GLY A 1 206 ? 26.658 6.578 107.219 1.00 98.93 226 GLY A C 1
ATOM 1448 O O . GLY A 1 206 ? 26.208 7.181 108.201 1.00 98.61 226 GLY A O 1
ATOM 1449 N N . GLY A 1 207 ? 26.343 5.315 106.893 1.00 96.00 227 GLY A N 1
ATOM 1450 C CA . GLY A 1 207 ? 25.462 4.438 107.665 1.00 96.17 227 GLY A CA 1
ATOM 1451 C C . GLY A 1 207 ? 24.080 4.997 107.981 1.00 97.50 227 GLY A C 1
ATOM 1452 O O . GLY A 1 207 ? 23.479 4.621 108.996 1.00 99.11 227 GLY A O 1
ATOM 1453 N N . VAL A 1 208 ? 23.589 5.936 107.136 1.00 88.46 228 VAL A N 1
ATOM 1454 C CA . VAL A 1 208 ? 22.282 6.594 107.265 1.00 85.22 228 VAL A CA 1
ATOM 1455 C C . VAL A 1 208 ? 21.514 6.338 105.980 1.00 83.14 228 VAL A C 1
ATOM 1456 O O . VAL A 1 208 ? 21.966 6.740 104.903 1.00 81.64 228 VAL A O 1
ATOM 1460 N N . THR A 1 209 ? 20.370 5.650 106.092 1.00 76.40 229 THR A N 1
ATOM 1461 C CA . THR A 1 209 ? 19.565 5.298 104.927 1.00 72.90 229 THR A CA 1
ATOM 1462 C C . THR A 1 209 ? 18.331 6.173 104.834 1.00 71.30 229 THR A C 1
ATOM 1463 O O . THR A 1 209 ? 17.722 6.527 105.841 1.00 70.50 229 THR A O 1
ATOM 1467 N N . GLN A 1 210 ? 17.974 6.520 103.596 1.00 64.49 230 GLN A N 1
ATOM 1468 C CA . GLN A 1 210 ? 16.783 7.289 103.256 1.00 60.51 230 GLN A CA 1
ATOM 1469 C C . GLN A 1 210 ? 16.043 6.547 102.171 1.00 59.85 230 GLN A C 1
ATOM 1470 O O . GLN A 1 210 ? 16.652 5.782 101.420 1.00 57.68 230 GLN A O 1
ATOM 1476 N N . LYS A 1 211 ? 14.724 6.716 102.128 1.00 55.06 231 LYS A N 1
ATOM 1477 C CA . LYS A 1 211 ? 13.897 6.058 101.123 1.00 53.17 231 LYS A CA 1
ATOM 1478 C C . LYS A 1 211 ? 13.785 6.924 99.869 1.00 56.18 231 LYS A C 1
ATOM 1479 O O . LYS A 1 211 ? 13.836 8.155 99.933 1.00 56.43 231 LYS A O 1
ATOM 1485 N N . ILE A 1 212 ? 13.686 6.261 98.724 1.00 52.47 232 ILE A N 1
ATOM 1486 C CA . ILE A 1 212 ? 13.499 6.836 97.393 1.00 50.84 232 ILE A CA 1
ATOM 1487 C C . ILE A 1 212 ? 12.310 6.055 96.795 1.00 54.82 232 ILE A C 1
ATOM 1488 O O . ILE A 1 212 ? 12.402 4.844 96.640 1.00 56.03 232 ILE A O 1
ATOM 1493 N N . SER A 1 213 ? 11.188 6.706 96.527 1.00 48.83 233 SER A N 1
ATOM 1494 C CA . SER A 1 213 ? 10.028 5.979 96.021 1.00 47.36 233 SER A CA 1
ATOM 1495 C C . SER A 1 213 ? 9.541 6.558 94.713 1.00 52.79 233 SER A C 1
ATOM 1496 O O . SER A 1 213 ? 9.870 7.700 94.350 1.00 49.31 233 SER A O 1
ATOM 1499 N N . ALA A 1 214 ? 8.727 5.761 94.001 1.00 52.54 234 ALA A N 1
ATOM 1500 C CA . ALA A 1 214 ? 8.142 6.208 92.751 1.00 51.79 234 ALA A CA 1
ATOM 1501 C C . ALA A 1 214 ? 7.006 7.156 93.060 1.00 54.70 234 ALA A C 1
ATOM 1502 O O . ALA A 1 214 ? 6.261 6.943 94.015 1.00 54.90 234 ALA A O 1
ATOM 1504 N N . VAL A 1 215 ? 6.907 8.223 92.291 1.00 52.43 235 VAL A N 1
ATOM 1505 C CA . VAL A 1 215 ? 5.863 9.223 92.463 1.00 54.08 235 VAL A CA 1
ATOM 1506 C C . VAL A 1 215 ? 4.632 8.819 91.680 1.00 61.14 235 VAL A C 1
ATOM 1507 O O . VAL A 1 215 ? 3.515 9.121 92.084 1.00 63.13 235 VAL A O 1
ATOM 1511 N N . GLU A 1 216 ? 4.840 8.131 90.561 1.00 59.20 236 GLU A N 1
ATOM 1512 C CA . GLU A 1 216 ? 3.795 7.679 89.641 1.00 59.06 236 GLU A CA 1
ATOM 1513 C C . GLU A 1 216 ? 3.992 6.205 89.242 1.00 60.11 236 GLU A C 1
ATOM 1514 O O . GLU A 1 216 ? 5.067 5.639 89.446 1.00 59.60 236 GLU A O 1
ATOM 1520 N N . ASP A 1 217 ? 2.938 5.591 88.691 1.00 54.72 237 ASP A N 1
ATOM 1521 C CA . ASP A 1 217 ? 2.949 4.230 88.161 1.00 52.90 237 ASP A CA 1
ATOM 1522 C C . ASP A 1 217 ? 3.838 4.209 86.944 1.00 55.77 237 ASP A C 1
ATOM 1523 O O . ASP A 1 217 ? 3.746 5.124 86.104 1.00 55.25 237 ASP A O 1
ATOM 1528 N N . LEU A 1 218 ? 4.748 3.215 86.870 1.00 50.67 238 LEU A N 1
ATOM 1529 C CA . LEU A 1 218 ? 5.694 3.065 85.747 1.00 49.07 238 LEU A CA 1
ATOM 1530 C C . LEU A 1 218 ? 5.660 1.660 85.265 1.00 51.60 238 LEU A C 1
ATOM 1531 O O . LEU A 1 218 ? 6.212 0.792 85.923 1.00 53.67 238 LEU A O 1
ATOM 1536 N N . ASP A 1 219 ? 4.973 1.415 84.152 1.00 46.75 239 ASP A N 1
ATOM 1537 C CA . ASP A 1 219 ? 4.848 0.093 83.559 1.00 47.32 239 ASP A CA 1
ATOM 1538 C C . ASP A 1 219 ? 5.962 -0.029 82.520 1.00 48.72 239 ASP A C 1
ATOM 1539 O O . ASP A 1 219 ? 5.747 0.219 81.326 1.00 45.68 239 ASP A O 1
ATOM 1544 N N . LEU A 1 220 ? 7.178 -0.333 83.007 1.00 44.31 240 LEU A N 1
ATOM 1545 C CA . LEU A 1 220 ? 8.402 -0.352 82.207 1.00 43.84 240 LEU A CA 1
ATOM 1546 C C . LEU A 1 220 ? 8.396 -1.428 81.145 1.00 51.21 240 LEU A C 1
ATOM 1547 O O . LEU A 1 220 ? 7.915 -2.537 81.377 1.00 54.26 240 LEU A O 1
ATOM 1552 N N . LYS A 1 221 ? 8.899 -1.076 79.956 1.00 45.35 241 LYS A N 1
ATOM 1553 C CA . LYS A 1 221 ? 8.996 -1.960 78.804 1.00 43.65 241 LYS A CA 1
ATOM 1554 C C . LYS A 1 221 ? 10.346 -1.713 78.093 1.00 44.66 241 LYS A C 1
ATOM 1555 O O . LYS A 1 221 ? 11.161 -0.930 78.576 1.00 43.42 241 LYS A O 1
ATOM 1561 N N . ALA A 1 222 ? 10.586 -2.393 76.962 1.00 39.69 242 ALA A N 1
ATOM 1562 C CA . ALA A 1 222 ? 11.772 -2.185 76.144 1.00 37.84 242 ALA A CA 1
ATOM 1563 C C . ALA A 1 222 ? 11.817 -0.719 75.693 1.00 39.23 242 ALA A C 1
ATOM 1564 O O . ALA A 1 222 ? 10.774 -0.137 75.336 1.00 35.84 242 ALA A O 1
ATOM 1566 N N . GLY A 1 223 ? 13.011 -0.138 75.776 1.00 35.86 243 GLY A N 1
ATOM 1567 C CA . GLY A 1 223 ? 13.253 1.252 75.403 1.00 34.70 243 GLY A CA 1
ATOM 1568 C C . GLY A 1 223 ? 13.118 2.225 76.556 1.00 36.89 243 GLY A C 1
ATOM 1569 O O . GLY A 1 223 ? 13.430 3.401 76.379 1.00 37.24 243 GLY A O 1
ATOM 1570 N N . SER A 1 224 ? 12.630 1.756 77.729 1.00 31.64 244 SER A N 1
ATOM 1571 C CA . SER A 1 224 ? 12.398 2.574 78.927 1.00 32.28 244 SER A CA 1
ATOM 1572 C C . SER A 1 224 ? 13.676 2.911 79.636 1.00 37.94 244 SER A C 1
ATOM 1573 O O . SER A 1 224 ? 14.664 2.167 79.582 1.00 35.42 244 SER A O 1
ATOM 1576 N N . THR A 1 225 ? 13.624 4.013 80.361 1.00 37.34 245 THR A N 1
ATOM 1577 C CA . THR A 1 225 ? 14.725 4.448 81.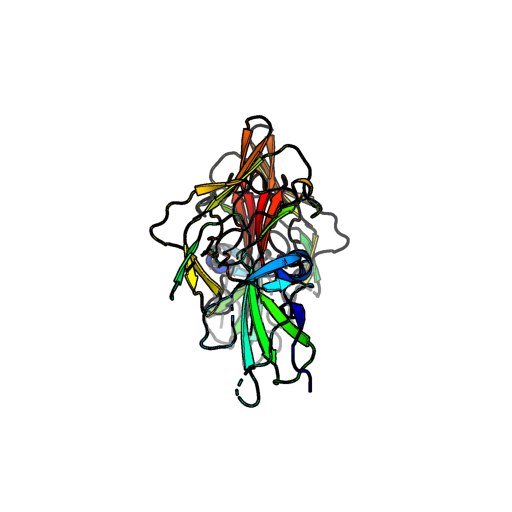200 1.00 38.61 245 THR A CA 1
ATOM 1578 C C . THR A 1 225 ? 14.137 4.795 82.538 1.00 42.86 245 THR A C 1
ATOM 1579 O O . THR A 1 225 ? 13.027 5.308 82.616 1.00 40.48 245 THR A O 1
ATOM 1583 N N . LEU A 1 226 ? 14.894 4.522 83.580 1.00 42.70 246 LEU A N 1
ATOM 1584 C CA . LEU A 1 226 ? 14.544 4.788 84.960 1.00 42.98 246 LEU A CA 1
ATOM 1585 C C . LEU A 1 226 ? 15.541 5.763 85.541 1.00 46.12 246 LEU A C 1
ATOM 1586 O O . LEU A 1 226 ? 16.742 5.576 85.392 1.00 47.14 246 LEU A O 1
ATOM 1591 N N . SER A 1 227 ? 15.061 6.841 86.140 1.00 43.89 247 SER A N 1
ATOM 1592 C CA . SER A 1 227 ? 15.955 7.809 86.758 1.00 44.49 247 SER A CA 1
ATOM 1593 C C . SER A 1 227 ? 15.735 7.882 88.255 1.00 48.01 247 SER A C 1
ATOM 1594 O O . SER A 1 227 ? 14.605 7.821 88.742 1.00 46.57 247 SER A O 1
ATOM 1597 N N . VAL A 1 228 ? 16.844 7.900 88.980 1.00 45.71 248 VAL A N 1
ATOM 1598 C CA . VAL A 1 228 ? 16.858 8.074 90.413 1.00 46.66 248 VAL A CA 1
ATOM 1599 C C . VAL A 1 228 ? 17.373 9.499 90.592 1.00 51.80 248 VAL A C 1
ATOM 1600 O O . VAL A 1 228 ? 18.527 9.776 90.251 1.00 53.08 248 VAL A O 1
ATOM 1604 N N . ARG A 1 229 ? 16.467 10.424 90.982 1.00 47.76 249 ARG A N 1
ATOM 1605 C CA . ARG A 1 229 ? 16.767 11.853 91.183 1.00 47.79 249 ARG A CA 1
ATOM 1606 C C . ARG A 1 229 ? 16.822 12.217 92.673 1.00 46.87 249 ARG A C 1
ATOM 1607 O O . ARG A 1 229 ? 15.797 12.360 93.336 1.00 43.85 249 ARG A O 1
ATOM 1615 N N . LEU A 1 230 ? 18.050 12.326 93.188 1.00 44.66 250 LEU A N 1
ATOM 1616 C CA . LEU A 1 230 ? 18.362 12.615 94.583 1.00 45.73 250 LEU A CA 1
ATOM 1617 C C . LEU A 1 230 ? 18.227 14.091 94.883 1.00 47.37 250 LEU A C 1
ATOM 1618 O O . LEU A 1 230 ? 18.697 14.917 94.108 1.00 46.52 250 LEU A O 1
ATOM 1623 N N . SER A 1 231 ? 17.575 14.417 96.014 1.00 43.84 251 SER A N 1
ATOM 1624 C CA . SER A 1 231 ? 17.390 15.780 96.516 1.00 44.26 251 SER A CA 1
ATOM 1625 C C . SER A 1 231 ? 16.812 15.765 97.915 1.00 51.47 251 SER A C 1
ATOM 1626 O O . SER A 1 231 ? 16.410 14.704 98.422 1.00 50.93 251 SER A O 1
ATOM 1629 N N . LYS A 1 232 ? 16.719 16.965 98.520 1.00 48.36 252 LYS A N 1
ATOM 1630 C CA . LYS A 1 232 ? 16.114 17.125 99.838 1.00 48.48 252 LYS A CA 1
ATOM 1631 C C . LYS A 1 232 ? 14.714 17.770 99.691 1.00 50.55 252 LYS A C 1
ATOM 1632 O O . LYS A 1 232 ? 14.045 17.994 100.700 1.00 50.82 252 LYS A O 1
ATOM 1638 N N . LYS A 1 233 ? 14.257 17.986 98.421 1.00 43.91 253 LYS A N 1
ATOM 1639 C CA . LYS A 1 233 ? 12.978 18.625 98.041 1.00 42.39 253 LYS A CA 1
ATOM 1640 C C . LYS A 1 233 ? 11.729 18.020 98.689 1.00 44.88 253 LYS A C 1
ATOM 1641 O O . LYS A 1 233 ? 10.736 18.711 98.873 1.00 43.48 253 LYS A O 1
ATOM 1647 N N . PHE A 1 234 ? 11.744 16.720 98.949 1.00 43.93 254 PHE A N 1
ATOM 1648 C CA . PHE A 1 234 ? 10.586 15.967 99.438 1.00 43.39 254 PHE A CA 1
ATOM 1649 C C . PHE A 1 234 ? 10.887 15.275 100.762 1.00 49.87 254 PHE A C 1
ATOM 1650 O O . PHE A 1 234 ? 10.390 14.169 101.008 1.00 49.13 254 PHE A O 1
ATOM 1658 N N . GLY A 1 235 ? 11.677 15.940 101.609 1.00 48.90 255 GLY A N 1
ATOM 1659 C CA . GLY A 1 235 ? 12.041 15.421 102.924 1.00 49.86 255 GLY A CA 1
ATOM 1660 C C . GLY A 1 235 ? 10.853 15.139 103.833 1.00 53.15 255 GLY A C 1
ATOM 1661 O O . GLY A 1 235 ? 10.813 14.099 104.498 1.00 54.62 255 GLY A O 1
ATOM 1662 N N . GLY A 1 236 ? 9.874 16.040 103.840 1.00 46.77 256 GLY A N 1
ATOM 1663 C CA . GLY A 1 236 ? 8.693 15.890 104.684 1.00 45.69 256 GLY A CA 1
ATOM 1664 C C . GLY A 1 236 ? 7.477 15.319 103.986 1.00 47.54 256 GLY A C 1
ATOM 1665 O O . GLY A 1 236 ? 6.457 15.078 104.623 1.00 47.00 256 GLY A O 1
ATOM 1666 N N . GLY A 1 237 ? 7.590 15.090 102.688 1.00 42.62 257 GLY A N 1
ATOM 1667 C CA . GLY A 1 237 ? 6.492 14.595 101.893 1.00 41.16 257 GLY A CA 1
ATOM 1668 C C . GLY A 1 237 ? 6.349 15.341 100.581 1.00 45.57 257 GLY A C 1
ATOM 1669 O O . GLY A 1 237 ? 7.323 15.891 100.054 1.00 42.32 257 GLY A O 1
ATOM 1670 N N . ILE A 1 238 ? 5.126 15.313 100.011 1.00 43.96 258 ILE A N 1
ATOM 1671 C CA . ILE A 1 238 ? 4.874 15.886 98.688 1.00 42.05 258 ILE A CA 1
ATOM 1672 C C . ILE A 1 238 ? 3.597 16.723 98.651 1.00 44.25 258 ILE A C 1
ATOM 1673 O O . ILE A 1 238 ? 2.670 16.526 99.444 1.00 43.66 258 ILE A O 1
ATOM 1678 N N . ILE A 1 239 ? 3.566 17.652 97.695 1.00 39.74 259 ILE A N 1
ATOM 1679 C CA . ILE A 1 239 ? 2.397 18.457 97.363 1.00 39.91 259 ILE A CA 1
ATOM 1680 C C . ILE A 1 239 ? 1.966 17.963 95.979 1.00 43.07 259 ILE A C 1
ATOM 1681 O O . ILE A 1 239 ? 2.790 17.824 95.081 1.00 39.94 259 ILE A O 1
ATOM 1686 N N . ASP A 1 240 ? 0.704 17.617 95.843 1.00 42.60 260 ASP A N 1
ATOM 1687 C CA . ASP A 1 240 ? 0.072 17.211 94.582 1.00 41.51 260 ASP A CA 1
ATOM 1688 C C . ASP A 1 240 ? -1.381 17.681 94.695 1.00 42.90 260 ASP A C 1
ATOM 1689 O O . ASP A 1 240 ? -1.756 18.311 95.682 1.00 43.66 260 ASP A O 1
ATOM 1694 N N . GLY A 1 241 ? -2.194 17.416 93.706 1.00 39.34 261 GLY A N 1
ATOM 1695 C CA . GLY A 1 241 ? -3.575 17.865 93.785 1.00 39.26 261 GLY A CA 1
ATOM 1696 C C . GLY A 1 241 ? -4.380 17.560 92.556 1.00 42.25 261 GLY A C 1
ATOM 1697 O O . GLY A 1 241 ? -3.881 16.885 91.659 1.00 42.47 261 GLY A O 1
ATOM 1698 N N . ASN A 1 242 ? -5.633 18.025 92.514 1.00 37.80 262 ASN A N 1
ATOM 1699 C CA . ASN A 1 242 ? -6.480 17.845 91.343 1.00 37.68 262 ASN A CA 1
ATOM 1700 C C . ASN A 1 242 ? -6.788 19.151 90.678 1.00 40.12 262 ASN A C 1
ATOM 1701 O O . ASN A 1 242 ? -7.078 20.101 91.375 1.00 37.46 262 ASN A O 1
ATOM 1706 N N . VAL A 1 243 ? -6.841 19.175 89.338 1.00 37.78 263 VAL A N 1
ATOM 1707 C CA . VAL A 1 243 ? -7.246 20.355 88.579 1.00 36.50 263 VAL A CA 1
ATOM 1708 C C . VAL A 1 243 ? -8.387 19.914 87.684 1.00 42.37 263 VAL A C 1
ATOM 1709 O O . VAL A 1 243 ? -8.147 19.605 86.526 1.00 45.85 263 VAL A O 1
ATOM 1713 N N . PRO A 1 244 ? -9.620 19.738 88.169 1.00 37.40 264 PRO A N 1
ATOM 1714 C CA . PRO A 1 244 ? -10.668 19.266 87.264 1.00 38.03 264 PRO A CA 1
ATOM 1715 C C . PRO A 1 244 ? -11.102 20.367 86.282 1.00 47.52 264 PRO A C 1
ATOM 1716 O O . PRO A 1 244 ? -10.965 21.569 86.546 1.00 47.81 264 PRO A O 1
ATOM 1720 N N . LEU A 1 245 ? -11.545 19.929 85.121 1.00 50.45 265 LEU A N 1
ATOM 1721 C CA . LEU A 1 245 ? -12.048 20.789 84.049 1.00 53.56 265 LEU A CA 1
ATOM 1722 C C . LEU A 1 245 ? -13.543 20.797 84.079 1.00 63.09 265 LEU A C 1
ATOM 1723 O O . LEU A 1 245 ? -14.185 19.767 84.318 1.00 64.64 265 LEU A O 1
ATOM 1728 N N . TYR A 1 246 ? -14.094 21.961 83.814 1.00 62.00 266 TYR A N 1
ATOM 1729 C CA . TYR A 1 246 ? -15.520 22.179 83.681 1.00 63.88 266 TYR A CA 1
ATOM 1730 C C . TYR A 1 246 ? -15.769 22.378 82.164 1.00 69.03 266 TYR A C 1
ATOM 1731 O O . TYR A 1 246 ? -15.591 23.478 81.631 1.00 69.57 266 TYR A O 1
ATOM 1740 N N . ARG A 1 247 ? -16.066 21.270 81.459 1.00 65.10 267 ARG A N 1
ATOM 1741 C CA . ARG A 1 247 ? -16.280 21.266 80.002 1.00 65.21 267 ARG A CA 1
ATOM 1742 C C . ARG A 1 247 ? -17.634 21.873 79.597 1.00 79.16 267 ARG A C 1
ATOM 1743 O O . ARG A 1 247 ? -18.450 22.202 80.490 1.00 79.14 267 ARG A O 1
ATOM 1752 N N . GLU B 1 10 ? -47.292 28.951 90.324 1.00 116.02 30 GLU B N 1
ATOM 1753 C CA . GLU B 1 10 ? -46.745 30.305 90.248 1.00 114.44 30 GLU B CA 1
ATOM 1754 C C . GLU B 1 10 ? -46.757 30.979 91.636 1.00 116.68 30 GLU B C 1
ATOM 1755 O O . GLU B 1 10 ? -47.817 31.404 92.121 1.00 118.71 30 GLU B O 1
ATOM 1757 N N . ALA B 1 11 ? -45.563 31.056 92.269 1.00 108.49 31 ALA B N 1
ATOM 1758 C CA . ALA B 1 11 ? -45.327 31.641 93.594 1.00 106.90 31 ALA B CA 1
ATOM 1759 C C . ALA B 1 11 ? -44.957 33.125 93.515 1.00 108.40 31 ALA B C 1
ATOM 1760 O O . ALA B 1 11 ? -44.339 33.561 92.546 1.00 106.73 31 ALA B O 1
ATOM 1762 N N . THR B 1 12 ? -45.336 33.889 94.550 1.00 104.98 32 THR B N 1
ATOM 1763 C CA . THR B 1 12 ? -45.084 35.329 94.702 1.00 104.13 32 THR B CA 1
ATOM 1764 C C . THR B 1 12 ? -43.612 35.545 95.072 1.00 102.58 32 THR B C 1
ATOM 1765 O O . THR B 1 12 ? -42.939 36.393 94.477 1.00 101.47 32 THR B O 1
ATOM 1769 N N . ASN B 1 13 ? -43.134 34.776 96.070 1.00 95.05 33 ASN B N 1
ATOM 1770 C CA . ASN B 1 13 ? -41.763 34.793 96.572 1.00 90.68 33 ASN B CA 1
ATOM 1771 C C . ASN B 1 13 ? -41.086 33.457 96.321 1.00 87.72 33 ASN B C 1
ATOM 1772 O O . ASN B 1 13 ? -41.764 32.445 96.118 1.00 88.13 33 ASN B O 1
ATOM 1777 N N . PHE B 1 14 ? -39.750 33.446 96.344 1.00 78.26 34 PHE B N 1
ATOM 1778 C CA . PHE B 1 14 ? -38.993 32.211 96.160 1.00 74.77 34 PHE B CA 1
ATOM 1779 C C . PHE B 1 14 ? -37.972 32.014 97.272 1.00 76.35 34 PHE B C 1
ATOM 1780 O O . PHE B 1 14 ? -37.399 32.985 97.780 1.00 75.40 34 PHE B O 1
ATOM 1788 N N . SER B 1 15 ? -37.725 30.746 97.621 1.00 71.53 35 SER B N 1
ATOM 1789 C CA . SER B 1 15 ? -36.697 30.378 98.586 1.00 69.26 35 SER B CA 1
ATOM 1790 C C . SER B 1 15 ? -35.434 29.957 97.806 1.00 70.63 35 SER B C 1
ATOM 1791 O O . SER B 1 15 ? -35.494 29.706 96.598 1.00 69.05 35 SER B O 1
ATOM 1794 N N . ILE B 1 16 ? -34.294 29.913 98.491 1.00 66.65 36 ILE B N 1
ATOM 1795 C CA . ILE B 1 16 ? -33.016 29.515 97.898 1.00 63.68 36 ILE B CA 1
ATOM 1796 C C . ILE B 1 16 ? -32.540 28.195 98.525 1.00 67.47 36 ILE B C 1
ATOM 1797 O O . ILE B 1 16 ? -32.745 27.966 99.723 1.00 68.23 36 ILE B O 1
ATOM 1802 N N . SER B 1 17 ? -31.942 27.316 97.691 1.00 61.30 37 SER B N 1
ATOM 1803 C CA . SER B 1 17 ? -31.333 26.054 98.111 1.00 59.07 37 SER B CA 1
ATOM 1804 C C . SER B 1 17 ? -29.903 26.050 97.573 1.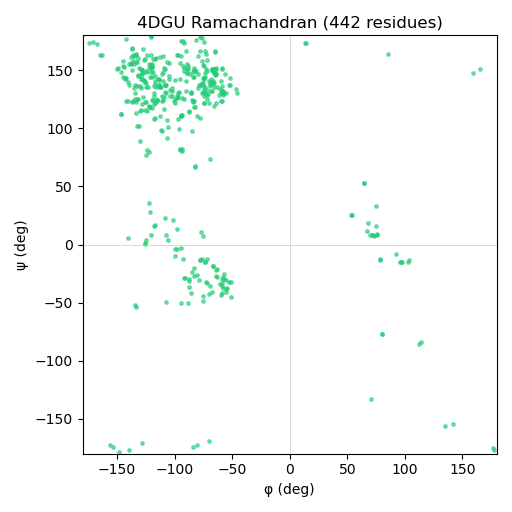00 59.87 37 SER B C 1
ATOM 1805 O O . SER B 1 17 ? -29.655 26.522 96.461 1.00 59.73 37 SER B O 1
ATOM 1808 N N . ILE B 1 18 ? -28.975 25.543 98.368 1.00 53.74 38 ILE B N 1
ATOM 1809 C CA . ILE B 1 18 ? -27.554 25.499 98.057 1.00 50.56 38 ILE B CA 1
ATOM 1810 C C . ILE B 1 18 ? -27.165 24.171 97.414 1.00 54.61 38 ILE B C 1
ATOM 1811 O O . ILE B 1 18 ? -27.148 23.142 98.060 1.00 55.89 38 ILE B O 1
ATOM 1816 N N . ASP B 1 19 ? -26.814 24.208 96.153 1.00 50.38 39 ASP B N 1
ATOM 1817 C CA . ASP B 1 19 ? -26.378 23.022 95.450 1.00 49.62 39 ASP B CA 1
ATOM 1818 C C . ASP B 1 19 ? -24.930 23.251 94.932 1.00 49.21 39 ASP B C 1
ATOM 1819 O O . ASP B 1 19 ? -24.351 24.309 95.165 1.00 46.42 39 ASP B O 1
ATOM 1824 N N . ASP B 1 20 ? -24.350 22.249 94.262 1.00 46.26 40 ASP B N 1
ATOM 1825 C CA . ASP B 1 20 ? -22.998 22.331 93.694 1.00 44.75 40 ASP B CA 1
ATOM 1826 C C . ASP B 1 20 ? -23.035 22.365 92.189 1.00 49.93 40 ASP B C 1
ATOM 1827 O O . ASP B 1 20 ? -23.903 21.736 91.597 1.00 50.68 40 ASP B O 1
ATOM 1832 N N . ALA B 1 21 ? -22.067 23.056 91.558 1.00 48.27 41 ALA B N 1
ATOM 1833 C CA . ALA B 1 21 ? -21.886 23.045 90.102 1.00 49.30 41 ALA B CA 1
ATOM 1834 C C . ALA B 1 21 ? -21.482 21.624 89.669 1.00 55.25 41 ALA B C 1
ATOM 1835 O O . ALA B 1 21 ? -20.795 20.924 90.424 1.00 52.79 41 ALA B O 1
ATOM 1837 N N . LEU B 1 22 ? -21.888 21.194 88.468 1.00 55.83 42 LEU B N 1
ATOM 1838 C CA . LEU B 1 22 ? -21.609 19.831 88.007 1.00 56.61 42 LEU B CA 1
ATOM 1839 C C . LEU B 1 22 ? -20.153 19.609 87.713 1.00 61.59 42 LEU B C 1
ATOM 1840 O O . LEU B 1 22 ? -19.528 20.330 86.937 1.00 61.01 42 LEU B O 1
ATOM 1845 N N . SER B 1 23 ? -19.624 18.616 88.434 1.00 59.91 43 SER B N 1
ATOM 1846 C CA . SER B 1 23 ? -18.244 18.155 88.486 1.00 59.08 43 SER B CA 1
ATOM 1847 C C . SER B 1 23 ? -17.830 17.314 87.259 1.00 62.11 43 SER B C 1
ATOM 1848 O O . SER B 1 23 ? -18.675 16.750 86.552 1.00 62.38 43 SER B O 1
ATOM 1851 N N . ASP B 1 24 ? -16.501 17.262 87.019 1.00 56.90 44 ASP B N 1
ATOM 1852 C CA . ASP B 1 24 ? -15.823 16.445 86.006 1.00 54.93 44 ASP B CA 1
ATOM 1853 C C . ASP B 1 24 ? -16.168 14.960 86.317 1.00 55.54 44 ASP B C 1
ATOM 1854 O O . ASP B 1 24 ? -15.966 14.525 87.456 1.00 54.40 44 ASP B O 1
ATOM 1859 N N . PRO B 1 25 ? -16.748 14.170 85.390 1.00 50.99 45 PRO B N 1
ATOM 1860 C CA . PRO B 1 25 ? -17.094 12.778 85.743 1.00 50.01 45 PRO B CA 1
ATOM 1861 C C . PRO B 1 25 ? -15.905 11.939 86.194 1.00 50.76 45 PRO B C 1
ATOM 1862 O O . PRO B 1 25 ? -16.087 11.019 86.978 1.00 52.39 45 PRO B O 1
ATOM 1866 N N . LEU B 1 26 ? -14.708 12.239 85.695 1.00 43.71 46 LEU B N 1
ATOM 1867 C CA . LEU B 1 26 ? -13.517 11.471 86.009 1.00 42.62 46 LEU B CA 1
ATOM 1868 C C . LEU B 1 26 ? -12.600 12.076 87.078 1.00 46.09 46 LEU B C 1
ATOM 1869 O O . LEU B 1 26 ? -11.651 11.399 87.489 1.00 46.21 46 LEU B O 1
ATOM 1874 N N . THR B 1 27 ? -12.828 13.320 87.507 1.00 42.37 47 THR B N 1
ATOM 1875 C CA . THR B 1 27 ? -11.930 13.926 88.504 1.00 42.56 47 THR B CA 1
ATOM 1876 C C . THR B 1 27 ? -12.756 14.523 89.636 1.00 46.80 47 THR B C 1
ATOM 1877 O O . THR B 1 27 ? -13.777 15.176 89.391 1.00 48.64 47 THR B O 1
ATOM 1881 N N . ARG B 1 28 ? -12.312 14.304 90.875 1.00 40.10 48 ARG B N 1
ATOM 1882 C CA . ARG B 1 28 ? -12.984 14.876 92.031 1.00 39.12 48 ARG B CA 1
ATOM 1883 C C . ARG B 1 28 ? -12.666 16.397 92.130 1.00 40.63 48 ARG B C 1
ATOM 1884 O O . ARG B 1 28 ? -11.507 16.830 91.984 1.00 37.14 48 ARG B O 1
ATOM 1892 N N . THR B 1 29 ? -13.734 17.203 92.239 1.00 38.02 49 THR B N 1
ATOM 1893 C CA . THR B 1 29 ? -13.652 18.655 92.404 1.00 36.85 49 THR B CA 1
ATOM 1894 C C . THR B 1 29 ? -13.607 18.955 93.888 1.00 39.06 49 THR B C 1
ATOM 1895 O O . THR B 1 29 ? -13.922 18.069 94.703 1.00 37.01 49 THR B O 1
ATOM 1899 N N . SER B 1 30 ? -13.256 20.194 94.275 1.00 37.05 50 SER B N 1
ATOM 1900 C CA . SER B 1 30 ? -13.292 20.513 95.718 1.00 37.11 50 SER B CA 1
ATOM 1901 C C . SER B 1 30 ? -14.766 20.491 96.245 1.00 43.43 50 SER B C 1
ATOM 1902 O O . SER B 1 30 ? -14.970 20.309 97.425 1.00 45.74 50 SER B O 1
ATOM 1905 N N . ASN B 1 31 ? -15.771 20.580 95.360 1.00 41.35 51 ASN B N 1
ATOM 1906 C CA . ASN B 1 31 ? -17.196 20.488 95.710 1.00 42.72 51 ASN B CA 1
ATOM 1907 C C . ASN B 1 31 ? -17.560 19.031 96.077 1.00 48.57 51 ASN B C 1
ATOM 1908 O O . ASN B 1 31 ? -18.394 18.792 96.957 1.00 49.65 51 ASN B O 1
ATOM 1913 N N . ASP B 1 32 ? -16.885 18.053 95.425 1.00 43.03 52 ASP B N 1
ATOM 1914 C CA . ASP B 1 32 ? -17.038 16.639 95.721 1.00 41.16 52 ASP B CA 1
ATOM 1915 C C . ASP B 1 32 ? -16.467 16.345 97.126 1.00 46.95 52 ASP B C 1
ATOM 1916 O O . ASP B 1 32 ? -17.070 15.596 97.910 1.00 48.60 52 ASP B O 1
ATOM 1921 N N . LEU B 1 33 ? -15.337 16.967 97.445 1.00 41.06 53 LEU B N 1
ATOM 1922 C CA . LEU B 1 33 ? -14.703 16.841 98.741 1.00 41.24 53 LEU B CA 1
ATOM 1923 C C . LEU B 1 33 ? -15.445 17.635 99.800 1.00 44.56 53 LEU B C 1
ATOM 1924 O O . LEU B 1 33 ? -15.616 17.141 100.905 1.00 46.45 53 LEU B O 1
ATOM 1929 N N . PHE B 1 34 ? -15.839 18.879 99.490 1.00 40.98 54 PHE B N 1
ATOM 1930 C CA . PHE B 1 34 ? -16.519 19.786 100.433 1.00 40.70 54 PHE B CA 1
ATOM 1931 C C . PHE B 1 34 ? -17.767 20.374 99.788 1.00 45.07 54 PHE B C 1
ATOM 1932 O O . PHE B 1 34 ? -17.711 21.466 99.202 1.00 42.77 54 PHE B O 1
ATOM 1940 N N . PRO B 1 35 ? -18.922 19.681 99.922 1.00 43.72 55 PRO B N 1
ATOM 1941 C CA . PRO B 1 35 ? -20.169 20.236 99.365 1.00 44.25 55 PRO B CA 1
ATOM 1942 C C . PRO B 1 35 ? -20.414 21.673 99.825 1.00 48.91 55 PRO B C 1
ATOM 1943 O O . PRO B 1 35 ? -20.114 22.023 100.981 1.00 48.41 55 PRO B O 1
ATOM 1947 N N . ALA B 1 36 ? -20.961 22.495 98.912 1.00 45.98 56 ALA B N 1
ATOM 1948 C CA . ALA B 1 36 ? -21.314 23.890 99.172 1.00 46.27 56 ALA B CA 1
ATOM 1949 C C . ALA B 1 36 ? -22.329 23.986 100.323 1.00 52.00 56 ALA B C 1
ATOM 1950 O O . ALA B 1 36 ? -22.217 24.904 101.149 1.00 52.15 56 ALA B O 1
ATOM 1952 N N . ARG B 1 37 ? -23.276 22.992 100.414 1.00 50.32 57 ARG B N 1
ATOM 1953 C CA . ARG B 1 37 ? -24.288 22.800 101.497 1.00 51.52 57 ARG B CA 1
ATOM 1954 C C . ARG B 1 37 ? -23.686 22.806 102.893 1.00 53.59 57 ARG B C 1
ATOM 1955 O O . ARG B 1 37 ? -24.382 23.079 103.855 1.00 57.06 57 ARG B O 1
ATOM 1963 N N . ASN B 1 38 ? -22.451 22.325 103.022 1.00 47.63 58 ASN B N 1
ATOM 1964 C CA . ASN B 1 38 ? -21.778 22.220 104.312 1.00 47.10 58 ASN B CA 1
ATOM 1965 C C . ASN B 1 38 ? -21.203 23.560 104.738 1.00 50.23 58 ASN B C 1
ATOM 1966 O O . ASN B 1 38 ? -21.005 23.765 105.913 1.00 50.60 58 ASN B O 1
ATOM 1971 N N . SER B 1 39 ? -20.891 24.452 103.789 1.00 47.21 59 SER B N 1
ATOM 1972 C CA . SER B 1 39 ? -20.361 25.792 104.061 1.00 46.97 59 SER B CA 1
ATOM 1973 C C . SER B 1 39 ? -21.514 26.772 104.236 1.00 53.35 59 SER B C 1
ATOM 1974 O O . SER B 1 39 ? -21.558 27.531 105.205 1.00 54.67 59 SER B O 1
ATOM 1977 N N . ILE B 1 40 ? -22.446 26.757 103.267 1.00 49.45 60 ILE B N 1
ATOM 1978 C CA . ILE B 1 40 ? -23.578 27.659 103.259 1.00 49.55 60 ILE B CA 1
ATOM 1979 C C . ILE B 1 40 ? -24.778 26.932 103.895 1.00 56.51 60 ILE B C 1
ATOM 1980 O O . ILE B 1 40 ? -25.642 26.367 103.224 1.00 55.38 60 ILE B O 1
ATOM 1985 N N . THR B 1 41 ? -24.799 26.958 105.215 1.00 56.30 61 THR B N 1
ATOM 1986 C CA . THR B 1 41 ? -25.858 26.341 106.018 1.00 58.03 61 THR B CA 1
ATOM 1987 C C . THR B 1 41 ? -26.938 27.396 106.353 1.00 61.78 61 THR B C 1
ATOM 1988 O O . THR B 1 41 ? -26.781 28.576 106.015 1.00 60.18 61 THR B O 1
ATOM 1992 N N . THR B 1 42 ? -28.041 26.965 106.997 1.00 60.29 62 THR B N 1
ATOM 1993 C CA . THR B 1 42 ? -29.119 27.870 107.423 1.00 61.41 62 THR B CA 1
ATOM 1994 C C . THR B 1 42 ? -28.511 28.932 108.367 1.00 63.72 62 THR B C 1
ATOM 1995 O O . THR B 1 42 ? -27.690 28.605 109.247 1.00 61.11 62 THR B O 1
ATOM 1999 N N . GLY B 1 43 ? -28.848 30.190 108.086 1.00 61.03 63 GLY B N 1
ATOM 2000 C CA . GLY B 1 43 ? -28.357 31.336 108.840 1.00 61.90 63 GLY B CA 1
ATOM 2001 C C . GLY B 1 43 ? -27.157 32.016 108.222 1.00 64.96 63 GLY B C 1
ATOM 2002 O O . GLY B 1 43 ? -26.814 33.129 108.617 1.00 64.98 63 GLY B O 1
ATOM 2003 N N . GLU B 1 44 ? -26.498 31.353 107.260 1.00 60.98 64 GLU B N 1
ATOM 2004 C CA . GLU B 1 44 ? -25.369 31.958 106.553 1.00 59.63 64 GLU B CA 1
ATOM 2005 C C . GLU B 1 44 ? -25.901 32.996 105.570 1.00 60.85 64 GLU B C 1
ATOM 2006 O O . GLU B 1 44 ? -26.988 32.818 105.014 1.00 61.01 64 GLU B O 1
ATOM 2012 N N . VAL B 1 45 ? -25.164 34.113 105.418 1.00 55.69 65 VAL B N 1
ATOM 2013 C CA . VAL B 1 45 ? -25.528 35.229 104.536 1.00 54.41 65 VAL B CA 1
ATOM 2014 C C . VAL B 1 45 ? -24.691 35.160 103.226 1.00 58.29 65 VAL B C 1
ATOM 2015 O O . VAL B 1 45 ? -23.469 34.983 103.284 1.00 56.69 65 VAL B O 1
ATOM 2019 N N . ILE B 1 46 ? -25.371 35.297 102.064 1.00 55.19 66 ILE B N 1
ATOM 2020 C CA . ILE B 1 46 ? -24.796 35.372 100.707 1.00 53.55 66 ILE B CA 1
ATOM 2021 C C . ILE B 1 46 ? -25.176 36.700 100.084 1.00 59.93 66 ILE B C 1
ATOM 2022 O O . ILE B 1 46 ? -26.192 37.284 100.469 1.00 62.06 66 ILE B O 1
ATOM 2027 N N . SER B 1 47 ? -24.372 37.172 99.121 1.00 55.73 67 SER B N 1
ATOM 2028 C CA . SER B 1 47 ? -24.672 38.347 98.305 1.00 55.96 67 SER B CA 1
ATOM 2029 C C . SER B 1 47 ? -25.303 37.832 97.045 1.00 61.93 67 SER B C 1
ATOM 2030 O O . SER B 1 47 ? -24.657 37.103 96.308 1.00 59.86 67 SER B O 1
ATOM 2041 N N . ALA B 1 49 ? -27.945 38.534 93.504 1.00 57.26 69 ALA B N 1
ATOM 2042 C CA . ALA B 1 49 ? -28.548 39.391 92.498 1.00 58.15 69 ALA B CA 1
ATOM 2043 C C . ALA B 1 49 ? -29.022 38.589 91.311 1.00 62.78 69 ALA B C 1
ATOM 2044 O O . ALA B 1 49 ? -28.406 37.596 90.933 1.00 60.36 69 ALA B O 1
ATOM 2046 N N . ALA B 1 50 ? -30.097 39.066 90.696 1.00 63.16 70 ALA B N 1
ATOM 2047 C CA . ALA B 1 50 ? -30.587 38.666 89.383 1.00 63.45 70 ALA B CA 1
ATOM 2048 C C . ALA B 1 50 ? -29.729 39.467 88.398 1.00 66.09 70 ALA B C 1
ATOM 2049 O O . ALA B 1 50 ? -29.282 40.548 88.777 1.00 66.22 70 ALA B O 1
ATOM 2051 N N . SER B 1 51 ? -29.451 38.965 87.182 1.00 62.28 71 SER B N 1
ATOM 2052 C CA . SER B 1 51 ? -28.585 39.646 86.197 1.00 62.38 71 SER B CA 1
ATOM 2053 C C . SER B 1 51 ? -28.940 41.135 86.071 1.00 66.19 71 SER B C 1
ATOM 2054 O O . SER B 1 51 ? -30.130 41.503 86.020 1.00 65.14 71 SER B O 1
ATOM 2057 N N . GLY B 1 52 ? -27.898 41.967 86.149 1.00 63.10 72 GLY B N 1
ATOM 2058 C CA . GLY B 1 52 ? -28.029 43.421 86.041 1.00 65.48 72 GLY B CA 1
ATOM 2059 C C . GLY B 1 52 ? -28.592 44.160 87.233 1.00 71.23 72 GLY B C 1
ATOM 2060 O O . GLY B 1 52 ? -29.249 45.193 87.079 1.00 75.25 72 GLY B O 1
ATOM 2061 N N . GLN B 1 53 ? -28.307 43.652 88.436 1.00 65.92 73 GLN B N 1
ATOM 2062 C CA . GLN B 1 53 ? -28.726 44.232 89.715 1.00 64.96 73 GLN B CA 1
ATOM 2063 C C . GLN B 1 53 ? -27.580 44.191 90.685 1.00 67.42 73 GLN B C 1
ATOM 2064 O O . GLN B 1 53 ? -26.750 43.286 90.608 1.00 64.74 73 GLN B O 1
ATOM 2070 N N . ASP B 1 54 ? -27.524 45.145 91.610 1.00 66.94 74 ASP B N 1
ATOM 2071 C CA . ASP B 1 54 ? -26.522 45.099 92.663 1.00 66.59 74 ASP B CA 1
ATOM 2072 C C . ASP B 1 54 ? -26.769 43.889 93.563 1.00 68.63 74 ASP B C 1
ATOM 2073 O O . ASP B 1 54 ? -27.930 43.494 93.781 1.00 69.41 74 ASP B O 1
ATOM 2078 N N . TYR B 1 55 ? -25.676 43.338 94.115 1.00 59.94 75 TYR B N 1
ATOM 2079 C CA . TYR B 1 55 ? -25.714 42.252 95.061 1.00 57.41 75 TYR B CA 1
ATOM 2080 C C . TYR B 1 55 ? -26.264 42.742 96.396 1.00 67.40 75 TYR B C 1
ATOM 2081 O O . TYR B 1 55 ? -25.826 43.782 96.909 1.00 70.53 75 TYR B O 1
ATOM 2090 N N . THR B 1 56 ? -27.255 42.029 96.935 1.00 63.27 76 THR B N 1
ATOM 2091 C CA . THR B 1 56 ? -27.849 42.392 98.220 1.00 64.16 76 THR B CA 1
ATOM 2092 C C . THR B 1 56 ? -27.758 41.167 99.138 1.00 66.52 76 THR B C 1
ATOM 2093 O O . THR B 1 56 ? -27.743 40.030 98.643 1.00 64.22 76 THR B O 1
ATOM 2097 N N . PRO B 1 57 ? -27.628 41.365 100.473 1.00 63.32 77 PRO B N 1
ATOM 2098 C CA . PRO B 1 57 ? -27.544 40.201 101.370 1.00 61.80 77 PRO B CA 1
ATOM 2099 C C . PRO B 1 57 ? -28.829 39.376 101.385 1.00 63.75 77 PRO B C 1
ATOM 2100 O O . PRO B 1 57 ? -29.916 39.924 101.216 1.00 63.18 77 PRO B O 1
ATOM 2104 N N . PHE B 1 58 ? -28.676 38.050 101.544 1.00 59.81 78 PHE B N 1
ATOM 2105 C CA . PHE B 1 58 ? -29.753 37.062 101.635 1.00 60.20 78 PHE B CA 1
ATOM 2106 C C . PHE B 1 58 ? -29.373 36.005 102.703 1.00 65.01 78 PHE B C 1
ATOM 2107 O O . PHE B 1 58 ? -28.312 35.388 102.606 1.00 62.71 78 PHE B O 1
ATOM 2115 N N . ILE B 1 59 ? -30.242 35.814 103.720 1.00 63.89 79 ILE B N 1
ATOM 2116 C CA . ILE B 1 59 ? -30.028 34.839 104.787 1.00 62.46 79 ILE B CA 1
ATOM 2117 C C . ILE B 1 59 ? -30.595 33.510 104.314 1.00 64.77 79 IL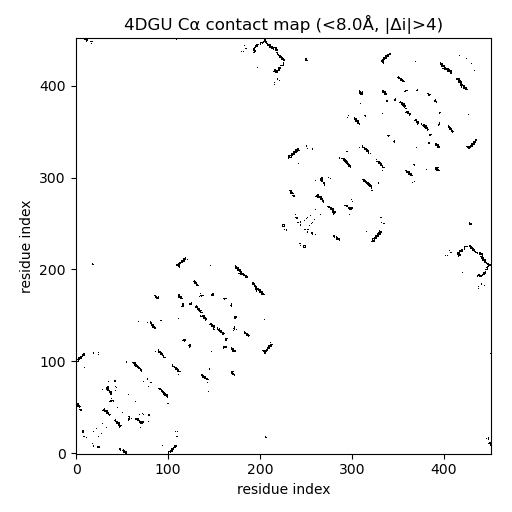E B C 1
ATOM 2118 O O . ILE B 1 59 ? -31.795 33.384 104.065 1.00 65.77 79 ILE B O 1
ATOM 2123 N N . VAL B 1 60 ? -29.705 32.536 104.150 1.00 60.19 80 VAL B N 1
ATOM 2124 C CA . VAL B 1 60 ? -30.018 31.199 103.635 1.00 59.95 80 VAL B CA 1
ATOM 2125 C C . VAL B 1 60 ? -30.868 30.431 104.668 1.00 67.65 80 VAL B C 1
ATOM 2126 O O . VAL B 1 60 ? -30.612 30.501 105.877 1.00 66.94 80 VAL B O 1
ATOM 2130 N N . GLY B 1 61 ? -31.897 29.756 104.151 1.00 67.33 81 GLY B N 1
ATOM 2131 C CA . GLY B 1 61 ? -32.840 28.951 104.919 1.00 70.11 81 GLY B CA 1
ATOM 2132 C C . GLY B 1 61 ? -33.822 29.763 105.739 1.00 80.05 81 GLY B C 1
ATOM 2133 O O . GLY B 1 61 ? -34.567 29.190 106.540 1.00 83.29 81 GLY B O 1
ATOM 2134 N N . LYS B 1 62 ? -33.824 31.105 105.563 1.00 76.75 82 LYS B N 1
ATOM 2135 C CA . LYS B 1 62 ? -34.673 32.021 106.328 1.00 79.36 82 LYS B CA 1
ATOM 2136 C C . LYS B 1 62 ? -35.361 33.051 105.422 1.00 85.08 82 LYS B C 1
ATOM 2137 O O . LYS B 1 62 ? -36.582 33.209 105.501 1.00 88.12 82 LYS B O 1
ATOM 2143 N N . ASP B 1 63 ? -34.589 33.764 104.581 1.00 78.95 83 ASP B N 1
ATOM 2144 C CA . ASP B 1 63 ? -35.135 34.792 103.693 1.00 79.14 83 ASP B CA 1
ATOM 2145 C C . ASP B 1 63 ? -35.907 34.206 102.516 1.00 83.06 83 ASP B C 1
ATOM 2146 O O . ASP B 1 63 ? -35.858 33.009 102.254 1.00 80.78 83 ASP B O 1
ATOM 2151 N N . SER B 1 64 ? -36.658 35.077 101.849 1.00 82.44 84 SER B N 1
ATOM 2152 C CA . SER B 1 64 ? -37.434 34.841 100.628 1.00 83.15 84 SER B CA 1
ATOM 2153 C C . SER B 1 64 ? -37.352 36.102 99.807 1.00 85.83 84 SER B C 1
ATOM 2154 O O . SER B 1 64 ? -37.204 37.180 100.378 1.00 86.14 84 SER B O 1
ATOM 2157 N N . ARG B 1 65 ? -37.467 36.008 98.497 1.00 81.28 85 ARG B N 1
ATOM 2158 C CA . ARG B 1 65 ? -37.415 37.221 97.706 1.00 81.18 85 ARG B CA 1
ATOM 2159 C C . ARG B 1 65 ? -38.584 37.286 96.751 1.00 86.56 85 ARG B C 1
ATOM 2160 O O . ARG B 1 65 ? -39.044 36.260 96.249 1.00 85.23 85 ARG B O 1
ATOM 2168 N N . ALA B 1 66 ? -39.074 38.512 96.523 1.00 85.67 86 ALA B N 1
ATOM 2169 C CA . ALA B 1 66 ? -40.207 38.792 95.640 1.00 87.85 86 ALA B CA 1
ATOM 2170 C C . ALA B 1 66 ? -39.822 38.519 94.189 1.00 90.62 86 ALA B C 1
ATOM 2171 O O . ALA B 1 66 ? -38.694 38.816 93.801 1.00 88.26 86 ALA B O 1
ATOM 2173 N N . TRP B 1 67 ? -40.728 37.934 93.393 1.00 89.37 87 TRP B N 1
ATOM 2174 C CA . TRP B 1 67 ? -40.395 37.619 92.002 1.00 89.51 87 TRP B CA 1
ATOM 2175 C C . TRP B 1 67 ? -40.385 38.887 91.069 1.00 97.44 87 TRP B C 1
ATOM 2176 O O . TRP B 1 67 ? -40.218 38.750 89.849 1.00 97.40 87 TRP B O 1
ATOM 2187 N N . ASN B 1 68 ? -40.523 40.117 91.651 1.00 95.77 88 ASN B N 1
ATOM 2188 C CA . ASN B 1 68 ? -40.446 41.380 90.901 1.00 116.90 88 ASN B CA 1
ATOM 2189 C C . ASN B 1 68 ? -38.993 41.798 90.754 1.00 150.72 88 ASN B C 1
ATOM 2190 O O . ASN B 1 68 ? -38.567 42.237 89.688 1.00 120.64 88 ASN B O 1
ATOM 2195 N N . THR B 1 74 ? -37.519 38.214 81.499 1.00 113.78 94 THR B N 1
ATOM 2196 C CA . THR B 1 74 ? -38.736 37.504 81.119 1.00 115.12 94 THR B CA 1
ATOM 2197 C C . THR B 1 74 ? -38.366 36.073 80.655 1.00 116.72 94 THR B C 1
ATOM 2198 O O . THR B 1 74 ? -37.268 35.839 80.129 1.00 115.75 94 THR B O 1
ATOM 2202 N N . GLY B 1 75 ? -39.274 35.133 80.914 1.00 111.23 95 GLY B N 1
ATOM 2203 C CA . GLY B 1 75 ? -39.085 33.723 80.596 1.00 108.24 95 GLY B CA 1
ATOM 2204 C C . GLY B 1 75 ? -38.232 33.030 81.639 1.00 105.28 95 GLY B C 1
ATOM 2205 O O . GLY B 1 75 ? -38.746 32.278 82.479 1.00 106.47 95 GLY B O 1
ATOM 2206 N N . THR B 1 76 ? -36.908 33.260 81.566 1.00 93.92 96 THR B N 1
ATOM 2207 C CA . THR B 1 76 ? -35.942 32.720 82.522 1.00 88.32 96 THR B CA 1
ATOM 2208 C C . THR B 1 76 ? -35.097 33.851 83.084 1.00 82.79 96 THR B C 1
ATOM 2209 O O . THR B 1 76 ? -34.711 34.769 82.350 1.00 82.57 96 THR B O 1
ATOM 2213 N N . VAL B 1 77 ? -34.802 33.760 84.391 1.00 72.23 97 VAL B N 1
ATOM 2214 C CA . VAL B 1 77 ? -33.979 34.696 85.159 1.00 67.73 97 VAL B CA 1
ATOM 2215 C C . VAL B 1 77 ? -32.674 34.021 85.568 1.00 65.32 97 VAL B C 1
ATOM 2216 O O . VAL B 1 77 ? -32.690 32.892 86.074 1.00 62.77 97 VAL B O 1
ATOM 2220 N N . THR B 1 78 ? -31.558 34.740 85.412 1.00 59.17 98 THR B N 1
ATOM 2221 C CA . THR B 1 78 ? -30.264 34.249 85.864 1.00 56.07 98 THR B CA 1
ATOM 2222 C C . THR B 1 78 ? -29.894 34.941 87.179 1.00 60.49 98 THR B C 1
ATOM 2223 O O . THR B 1 78 ? -29.925 36.158 87.252 1.00 61.83 98 THR B O 1
ATOM 2227 N N . PHE B 1 79 ? -29.546 34.159 88.205 1.00 56.84 99 PHE B N 1
ATOM 2228 C CA . PHE B 1 79 ? -29.114 34.664 89.511 1.00 55.92 99 PHE B CA 1
ATOM 2229 C C . PHE B 1 79 ? -27.623 34.405 89.695 1.00 56.56 99 PHE B C 1
ATOM 2230 O O . PHE B 1 79 ? -27.108 33.467 89.107 1.00 54.22 99 PHE B O 1
ATOM 2238 N N . TYR B 1 80 ? -26.940 35.257 90.488 1.00 53.87 100 TYR B N 1
ATOM 2239 C CA . TYR B 1 80 ? -25.505 35.227 90.801 1.00 52.47 100 TYR B CA 1
ATOM 2240 C C . TYR B 1 80 ? -25.330 35.428 92.273 1.00 57.26 100 TYR B C 1
ATOM 2241 O O . TYR B 1 80 ? -26.005 36.283 92.850 1.00 59.94 100 TYR B O 1
ATOM 2250 N N . ALA B 1 81 ? -24.434 34.657 92.899 1.00 51.37 101 ALA B N 1
ATOM 2251 C CA . ALA B 1 81 ? -24.254 34.769 94.345 1.00 50.28 101 ALA B CA 1
ATOM 2252 C C . ALA B 1 81 ? -22.807 34.572 94.778 1.00 50.90 101 ALA B C 1
ATOM 2253 O O . ALA B 1 81 ? -22.095 33.759 94.208 1.00 47.07 101 ALA B O 1
ATOM 2255 N N . HIS B 1 82 ? -22.384 35.322 95.807 1.00 48.57 102 HIS B N 1
ATOM 2256 C CA . HIS B 1 82 ? -21.059 35.222 96.443 1.00 46.73 102 HIS B CA 1
ATOM 2257 C C . HIS B 1 82 ? -21.201 34.723 97.875 1.00 50.51 102 HIS B C 1
ATOM 2258 O O . HIS B 1 82 ? -22.108 35.148 98.589 1.00 51.07 102 HIS B O 1
ATOM 2265 N N . TYR B 1 83 ? -20.318 33.808 98.286 1.00 46.25 103 TYR B N 1
ATOM 2266 C CA . TYR B 1 83 ? -20.236 33.327 99.648 1.00 45.44 103 TYR B CA 1
ATOM 2267 C C . TYR B 1 83 ? -18.772 33.257 100.050 1.00 50.52 103 TYR B C 1
ATOM 2268 O O . TYR B 1 83 ? -18.010 32.591 99.373 1.00 48.80 103 TYR B O 1
ATOM 2277 N N . PRO B 1 84 ? -18.342 33.925 101.146 1.00 49.60 104 PRO B N 1
ATOM 2278 C CA . PRO B 1 84 ? -19.126 34.794 102.051 1.00 50.27 104 PRO B CA 1
ATOM 2279 C C . PRO B 1 84 ? -19.638 36.059 101.337 1.00 56.89 104 PRO B C 1
ATOM 2280 O O . PRO B 1 84 ? -19.192 36.390 100.239 1.00 55.76 104 PRO B O 1
ATOM 2284 N N . ALA B 1 85 ? -20.576 36.774 101.968 1.00 56.09 105 ALA B N 1
ATOM 2285 C CA . ALA B 1 85 ? -21.159 38.004 101.433 1.00 56.30 105 ALA B CA 1
ATOM 2286 C C . ALA B 1 85 ? -20.116 39.099 101.177 1.00 62.06 105 ALA B C 1
ATOM 2287 O O . ALA B 1 85 ? -19.091 39.162 101.857 1.00 60.74 105 ALA B O 1
ATOM 2289 N N . LEU B 1 86 ? -20.402 39.973 100.195 1.00 60.81 106 LEU B N 1
ATOM 2290 C CA . LEU B 1 86 ? -19.548 41.108 99.822 1.00 61.92 106 LEU B CA 1
ATOM 2291 C C . LEU B 1 86 ? -19.630 42.211 100.880 1.00 69.93 106 LEU B C 1
ATOM 2292 O O . LEU B 1 86 ? -20.676 42.376 101.528 1.00 69.84 106 LEU B O 1
ATOM 2297 N N . THR B 1 87 ? -18.496 42.894 101.121 1.00 68.88 107 THR B N 1
ATOM 2298 C CA . THR B 1 87 ? -18.411 43.980 102.108 1.00 109.75 107 THR B CA 1
ATOM 2299 C C . THR B 1 87 ? -17.975 45.265 101.410 1.00 117.40 107 THR B C 1
ATOM 2300 O O . THR B 1 87 ? -18.781 45.878 100.719 1.00 79.54 107 THR B O 1
ATOM 2304 N N . ASN B 1 97 ? -17.418 45.104 87.434 1.00 75.56 117 ASN B N 1
ATOM 2305 C CA . ASN B 1 97 ? -16.522 45.475 88.528 1.00 75.05 117 ASN B CA 1
ATOM 2306 C C . ASN B 1 97 ? -15.711 44.241 89.093 1.00 75.07 117 ASN B C 1
ATOM 2307 O O . ASN B 1 97 ? -16.039 43.080 88.835 1.00 73.24 117 ASN B O 1
ATOM 2309 N N . LYS B 1 98 ? -14.634 44.548 89.851 1.00 69.54 118 LYS B N 1
ATOM 2310 C CA . LYS B 1 98 ? -13.649 43.660 90.460 1.00 66.71 118 LYS B CA 1
ATOM 2311 C C . LYS B 1 98 ? -13.337 44.082 91.902 1.00 72.18 118 LYS B C 1
ATOM 2312 O O . LYS B 1 98 ? -13.665 45.200 92.296 1.00 74.65 118 LYS B O 1
ATOM 2318 N N . ARG B 1 99 ? -12.727 43.183 92.702 1.00 65.97 119 ARG B N 1
ATOM 2319 C CA . ARG B 1 99 ? -12.323 43.501 94.072 1.00 65.66 119 ARG B CA 1
ATOM 2320 C C . ARG B 1 99 ? -11.031 42.791 94.402 1.00 70.45 119 ARG B C 1
ATOM 2321 O O . ARG B 1 99 ? -10.728 41.763 93.804 1.00 66.95 119 ARG B O 1
ATOM 2329 N N . TYR B 1 100 ? -10.266 43.355 95.332 1.00 70.93 120 TYR B N 1
ATOM 2330 C CA . TYR B 1 100 ? -9.037 42.776 95.844 1.00 72.06 120 TYR B CA 1
ATOM 2331 C C . TYR B 1 100 ? -9.437 41.622 96.810 1.00 74.86 120 TYR B C 1
ATOM 2332 O O . TYR B 1 100 ? -10.438 41.741 97.528 1.00 75.84 120 TYR B O 1
ATOM 2341 N N . LEU B 1 101 ? -8.662 40.518 96.821 1.00 67.79 121 LEU B N 1
ATOM 2342 C CA . LEU B 1 101 ? -8.893 39.355 97.688 1.00 65.26 121 LEU B CA 1
ATOM 2343 C C . LEU B 1 101 ? -7.589 38.793 98.241 1.00 67.75 121 LEU B C 1
ATOM 2344 O O . LEU B 1 101 ? -6.538 38.928 97.602 1.00 66.35 121 LEU B O 1
ATOM 2349 N N . LYS B 1 102 ? -7.681 38.106 99.398 1.00 63.90 122 LYS B N 1
ATOM 2350 C CA . LYS B 1 102 ? -6.571 37.391 100.042 1.00 63.34 122 LYS B CA 1
ATOM 2351 C C . LYS B 1 102 ? -6.968 35.928 100.313 1.00 65.52 122 LYS B C 1
ATOM 2352 O O . LYS B 1 102 ? -8.155 35.604 100.363 1.00 65.22 122 LYS B O 1
ATOM 2354 N N . GLY B 1 103 ? -5.976 35.057 100.480 1.00 60.82 123 GLY B N 1
ATOM 2355 C CA . GLY B 1 103 ? -6.196 33.651 100.786 1.00 58.19 123 GLY B CA 1
ATOM 2356 C C . GLY B 1 103 ? -6.593 33.448 102.242 1.00 61.85 123 GLY B C 1
ATOM 2357 O O . GLY B 1 103 ? -6.615 34.393 103.038 1.00 60.70 123 GLY B O 1
ATOM 2358 N N . GLY B 1 104 ? -6.864 32.193 102.589 1.00 58.06 124 GLY B N 1
ATOM 2359 C CA . GLY B 1 104 ? -7.296 31.766 103.909 1.00 57.47 124 GLY B CA 1
ATOM 2360 C C . GLY B 1 104 ? -8.724 31.277 103.844 1.00 61.49 124 GLY B C 1
ATOM 2361 O O . GLY B 1 104 ? -8.963 30.082 103.661 1.00 62.63 124 GLY B O 1
ATOM 2362 N N . GLN B 1 105 ? -9.680 32.198 103.963 1.00 57.36 125 GLN B N 1
ATOM 2363 C CA . GLN B 1 105 ? -11.115 31.925 103.918 1.00 55.90 125 GLN B CA 1
ATOM 2364 C C . GLN B 1 105 ? -11.527 31.583 102.476 1.00 54.86 125 GLN B C 1
ATOM 2365 O O . GLN B 1 105 ? -11.144 32.290 101.538 1.00 53.29 125 GLN B O 1
ATOM 2371 N N . GLU B 1 106 ? -12.314 30.500 102.314 1.00 48.26 126 GLU B N 1
ATOM 2372 C CA . GLU B 1 106 ? -12.837 30.057 101.016 1.00 45.51 126 GLU B CA 1
ATOM 2373 C C . GLU B 1 106 ? -13.789 31.102 100.422 1.00 48.73 126 GLU B C 1
ATOM 2374 O O . GLU B 1 106 ? -14.452 31.813 101.173 1.00 49.30 126 GLU B O 1
ATOM 2380 N N . HIS B 1 107 ? -13.884 31.150 99.089 1.00 43.51 127 HIS B N 1
ATOM 2381 C CA . HIS B 1 107 ? -14.770 32.040 98.351 1.00 43.32 127 HIS B CA 1
ATOM 2382 C C . HIS B 1 107 ? -15.492 31.240 97.286 1.00 47.48 127 HIS B C 1
ATOM 2383 O O . HIS B 1 107 ? -14.870 30.504 96.515 1.00 47.61 127 HIS B O 1
ATOM 2390 N N . LEU B 1 108 ? -16.830 31.323 97.309 1.00 44.28 128 LEU B N 1
ATOM 2391 C CA . LEU B 1 108 ? -17.684 30.539 96.414 1.00 43.11 128 LEU B CA 1
ATOM 2392 C C . LEU B 1 108 ? -18.521 31.453 95.562 1.00 45.25 128 LEU B C 1
ATOM 2393 O O . LEU B 1 108 ? -18.816 32.565 95.966 1.00 45.35 128 LEU B O 1
ATOM 2398 N N . PHE B 1 109 ? -18.827 31.011 94.349 1.00 41.63 129 PHE B N 1
ATOM 2399 C CA . PHE B 1 109 ? -19.640 31.769 93.406 1.00 42.29 129 PHE B CA 1
ATOM 2400 C C . PHE B 1 109 ? -20.676 30.832 92.795 1.00 45.40 129 PHE B C 1
ATOM 2401 O O . PHE B 1 109 ? -20.332 29.758 92.288 1.00 43.36 129 PHE B O 1
ATOM 2409 N N . GLY B 1 110 ? -21.930 31.226 92.902 1.00 42.14 130 GLY B N 1
ATOM 2410 C CA . GLY B 1 110 ? -23.042 30.423 92.424 1.00 42.98 130 GLY B CA 1
ATOM 2411 C C . GLY B 1 110 ? -23.873 31.092 91.365 1.00 48.31 130 GLY B C 1
ATOM 2412 O O . GLY B 1 110 ? -23.899 32.316 91.272 1.00 47.14 130 GLY B O 1
ATOM 2413 N N . THR B 1 111 ? -24.506 30.278 90.516 1.00 47.14 131 THR B N 1
ATOM 2414 C CA . THR B 1 111 ? -25.418 30.749 89.473 1.00 49.09 131 THR B CA 1
ATOM 2415 C C . THR B 1 111 ? -26.628 29.826 89.444 1.00 52.85 131 THR B C 1
ATOM 2416 O O . THR B 1 111 ? -26.565 28.662 89.867 1.00 50.39 131 THR B O 1
ATOM 2420 N N . ALA B 1 112 ? -27.728 30.359 88.949 1.00 49.77 132 ALA B N 1
ATOM 2421 C CA . ALA B 1 112 ? -28.964 29.636 88.759 1.00 50.76 132 ALA B CA 1
ATOM 2422 C C . ALA B 1 112 ? -29.699 30.241 87.583 1.00 58.56 132 ALA B C 1
ATOM 2423 O O . ALA B 1 112 ? -29.520 31.423 87.290 1.00 58.38 132 ALA B O 1
ATOM 2425 N N . GLU B 1 113 ? -30.490 29.420 86.891 1.00 57.05 133 GLU B N 1
ATOM 2426 C CA . GLU B 1 113 ? -31.401 29.816 85.834 1.00 59.75 133 GLU B CA 1
ATOM 2427 C C . GLU B 1 113 ? -32.757 29.296 86.269 1.00 66.76 133 GLU B C 1
ATOM 2428 O O . GLU B 1 113 ? -32.903 28.089 86.469 1.00 67.76 133 GLU B O 1
ATOM 2434 N N . ALA B 1 114 ? -33.702 30.204 86.545 1.00 64.30 134 ALA B N 1
ATOM 2435 C CA . ALA B 1 114 ? -35.029 29.849 87.040 1.00 66.14 134 ALA B CA 1
ATOM 2436 C C . ALA B 1 114 ? -36.114 30.603 86.291 1.00 71.95 134 ALA B C 1
ATOM 2437 O O . ALA B 1 114 ? -35.864 31.658 85.711 1.00 71.25 134 ALA B O 1
ATOM 2439 N N . ALA B 1 115 ? -37.315 30.045 86.306 1.00 70.65 135 ALA B N 1
ATOM 2440 C CA . ALA B 1 115 ? -38.464 30.657 85.688 1.00 73.19 135 ALA B CA 1
ATOM 2441 C C . ALA B 1 115 ? -39.228 31.422 86.753 1.00 79.09 135 ALA B C 1
ATOM 2442 O O . ALA B 1 115 ? -39.476 30.855 87.823 1.00 78.15 135 ALA B O 1
ATOM 2444 N N . PRO B 1 116 ? -39.606 32.703 86.510 1.00 77.66 136 PRO B N 1
ATOM 2445 C CA . PRO B 1 116 ? -40.389 33.434 87.515 1.00 79.52 136 PRO B CA 1
ATOM 2446 C C . PRO B 1 116 ? -41.628 32.642 87.924 1.00 87.48 136 PRO B C 1
ATOM 2447 O O . PRO B 1 116 ? -42.252 31.999 87.076 1.00 88.45 136 PRO B O 1
ATOM 2451 N N . GLY B 1 117 ? -41.915 32.627 89.220 1.00 84.87 137 GLY B N 1
ATOM 2452 C CA . GLY B 1 117 ? -43.049 31.881 89.748 1.00 87.37 137 GLY B CA 1
ATOM 2453 C C . GLY B 1 117 ? -42.654 30.584 90.424 1.00 90.38 137 GLY B C 1
ATOM 2454 O O . GLY B 1 117 ? -43.481 29.973 91.101 1.00 93.04 137 GLY B O 1
ATOM 2455 N N . SER B 1 118 ? -41.404 30.141 90.237 1.00 82.61 138 SER B N 1
ATOM 2456 C CA . SER B 1 118 ? -40.863 28.938 90.875 1.00 80.27 138 SER B CA 1
ATOM 2457 C C . SER B 1 118 ? -40.781 29.161 92.387 1.00 84.78 138 SER B C 1
ATOM 2458 O O . SER B 1 118 ? -40.353 30.240 92.820 1.00 84.73 138 SER B O 1
ATOM 2461 N N . GLN B 1 119 ? -41.199 28.167 93.185 1.00 81.66 139 GLN B N 1
ATOM 2462 C CA . GLN B 1 119 ? -41.164 28.267 94.656 1.00 81.82 139 GLN B CA 1
ATOM 2463 C C . GLN B 1 119 ? -39.727 28.251 95.181 1.00 84.45 139 GLN B C 1
ATOM 2464 O O . GLN B 1 119 ? -39.416 28.927 96.162 1.00 82.93 139 GLN B O 1
ATOM 2470 N N . ASN B 1 120 ? -38.857 27.477 94.526 1.00 80.67 140 ASN B N 1
ATOM 2471 C CA . ASN B 1 120 ? -37.478 27.360 94.955 1.00 78.34 140 ASN B CA 1
ATOM 2472 C C . ASN B 1 120 ? -36.507 27.612 93.813 1.00 80.26 140 ASN B C 1
ATOM 2473 O O . ASN B 1 120 ? -36.754 27.217 92.669 1.00 80.90 140 ASN B O 1
ATOM 2478 N N . VAL B 1 121 ? -35.396 28.273 94.140 1.00 73.49 141 VAL B N 1
ATOM 2479 C CA . VAL B 1 121 ? -34.321 28.582 93.203 1.00 70.55 141 VAL B CA 1
ATOM 2480 C C . VAL B 1 121 ? -33.056 27.900 93.729 1.00 69.68 141 VAL B C 1
ATOM 2481 O O . VAL B 1 121 ? -32.631 28.188 94.850 1.00 67.22 141 VAL B O 1
ATOM 2485 N N . SER B 1 122 ? -32.499 26.949 92.947 1.00 64.61 142 SER B N 1
ATOM 2486 C CA . SER B 1 122 ? -31.300 26.210 93.340 1.00 61.64 142 SER B CA 1
ATOM 2487 C C . SER B 1 122 ? -30.033 26.866 92.774 1.00 62.46 142 SER B C 1
ATOM 2488 O O . SER B 1 122 ? -29.800 26.847 91.565 1.00 61.16 142 SER B O 1
ATOM 2491 N N . LEU B 1 123 ? -29.223 27.446 93.660 1.00 57.58 143 LEU B N 1
ATOM 2492 C CA . LEU B 1 123 ? -27.947 28.049 93.282 1.00 54.55 143 LEU B CA 1
ATOM 2493 C C . LEU B 1 123 ? -26.874 26.959 93.224 1.00 53.27 143 LEU B C 1
ATOM 2494 O O . LEU B 1 123 ? -26.682 26.238 94.200 1.00 51.95 143 LEU B O 1
ATOM 2499 N N . LYS B 1 124 ? -26.199 26.816 92.075 1.00 46.13 144 LYS B N 1
ATOM 2500 C CA . LYS B 1 124 ? -25.132 25.843 91.911 1.00 42.59 144 LYS B CA 1
ATOM 2501 C C . LYS B 1 124 ? -23.821 26.577 92.140 1.00 45.88 144 LYS B C 1
ATOM 2502 O O . LYS B 1 124 ? -23.421 27.423 91.357 1.00 48.18 144 LYS B O 1
ATOM 2508 N N . PHE B 1 125 ? -23.200 26.309 93.242 1.00 41.00 145 PHE B N 1
ATOM 2509 C CA . PHE B 1 125 ? -21.967 26.950 93.621 1.00 39.71 145 PHE B CA 1
ATOM 2510 C C . PHE B 1 125 ? -20.735 26.233 93.130 1.00 43.21 145 PHE B C 1
ATOM 2511 O O . PHE B 1 125 ? -20.664 25.017 93.097 1.00 43.66 145 PHE B O 1
ATOM 2519 N N . LYS B 1 126 ? -19.711 27.030 92.915 1.00 40.07 146 LYS B N 1
ATOM 2520 C CA . LYS B 1 126 ? -18.382 26.607 92.530 1.00 38.33 146 LYS B CA 1
ATOM 2521 C C . LYS B 1 126 ? -17.406 27.302 93.511 1.00 40.38 146 LYS B C 1
ATOM 2522 O O . LYS B 1 126 ? -17.594 28.468 93.824 1.00 42.21 146 LYS B O 1
ATOM 2528 N N . ARG B 1 127 ? -16.440 26.581 94.048 1.00 34.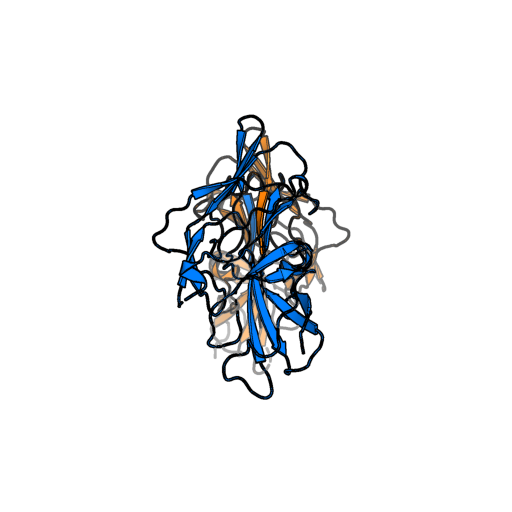05 147 ARG B N 1
ATOM 2529 C CA . ARG B 1 127 ? -15.436 27.149 94.935 1.00 33.58 147 ARG B CA 1
ATOM 2530 C C . ARG B 1 127 ? -14.405 27.780 94.046 1.00 36.65 147 ARG B C 1
ATOM 2531 O O . ARG B 1 127 ? -13.894 27.120 93.171 1.00 37.59 147 ARG B O 1
ATOM 2547 N N . THR B 1 129 ? -11.680 29.607 95.241 1.00 40.62 149 THR B N 1
ATOM 2548 C CA . THR B 1 129 ? -10.405 29.429 95.943 1.00 41.46 149 THR B CA 1
ATOM 2549 C C . THR B 1 129 ? -10.061 27.913 95.925 1.00 43.80 149 THR B C 1
ATOM 2550 O O . THR B 1 129 ? -10.878 27.097 95.469 1.00 42.02 149 THR B O 1
ATOM 2554 N N . VAL B 1 130 ? -8.844 27.549 96.403 1.00 37.90 150 VAL B N 1
ATOM 2555 C CA . VAL B 1 130 ? -8.359 26.173 96.363 1.00 34.47 150 VAL B CA 1
ATOM 2556 C C . VAL B 1 130 ? -8.147 25.628 97.794 1.00 39.49 150 VAL B C 1
ATOM 2557 O O . VAL B 1 130 ? -7.210 26.082 98.453 1.00 41.98 150 VAL B O 1
ATOM 2561 N N . PRO B 1 131 ? -8.988 24.681 98.304 1.00 34.84 151 PRO B N 1
ATOM 2562 C CA . PRO B 1 131 ? -8.735 24.124 99.660 1.00 34.77 151 PRO B CA 1
ATOM 2563 C C . PRO B 1 131 ? -7.469 23.294 99.710 1.00 40.68 151 PRO B C 1
ATOM 2564 O O . PRO B 1 131 ? -7.052 22.700 98.705 1.00 42.04 151 PRO B O 1
ATOM 2568 N N . VAL B 1 132 ? -6.848 23.264 100.881 1.00 38.81 152 VAL B N 1
ATOM 2569 C CA . VAL B 1 132 ? -5.620 22.517 101.137 1.00 39.01 152 VAL B CA 1
ATOM 2570 C C . VAL B 1 132 ? -5.895 21.490 102.242 1.00 46.99 152 VAL B C 1
ATOM 2571 O O . VAL B 1 132 ? -6.349 21.855 103.341 1.00 46.25 152 VAL B O 1
ATOM 2575 N N . ILE B 1 133 ? -5.622 20.201 101.953 1.00 44.03 153 ILE B N 1
ATOM 2576 C CA . ILE B 1 133 ? -5.811 19.161 102.963 1.00 45.70 153 ILE B CA 1
ATOM 2577 C C . ILE B 1 133 ? -4.477 18.512 103.299 1.00 45.58 153 ILE B C 1
ATOM 2578 O O . ILE B 1 133 ? -3.665 18.271 102.395 1.00 44.74 153 ILE B O 1
ATOM 2583 N N . ILE B 1 134 ? -4.264 18.210 104.589 1.00 41.61 154 ILE B N 1
ATOM 2584 C CA . ILE B 1 134 ? -3.062 17.502 105.078 1.00 42.22 154 ILE B CA 1
ATOM 2585 C C . ILE B 1 134 ? -3.438 16.031 105.307 1.00 46.15 154 ILE B C 1
ATOM 2586 O O . ILE B 1 134 ? -4.354 15.706 106.089 1.00 48.28 154 ILE B O 1
ATOM 2591 N N . LEU B 1 135 ? -2.703 15.139 104.653 1.00 41.78 155 LEU B N 1
ATOM 2592 C CA . LEU B 1 135 ? -2.911 13.690 104.804 1.00 41.91 155 LEU B CA 1
ATOM 2593 C C . LEU B 1 135 ? -1.662 13.005 105.356 1.00 47.05 155 LEU B C 1
ATOM 2594 O O . LEU B 1 135 ? -0.557 13.493 105.132 1.00 46.07 155 LEU B O 1
ATOM 2599 N N . ASP B 1 136 ? -1.840 11.905 106.131 1.00 46.39 156 ASP B N 1
ATOM 2600 C CA . ASP B 1 136 ? -0.702 11.134 106.631 1.00 48.13 156 ASP B CA 1
ATOM 2601 C C . ASP B 1 136 ? -0.268 10.139 105.515 1.00 53.64 156 ASP B C 1
ATOM 2602 O O . ASP B 1 136 ? -0.829 10.188 104.417 1.00 53.27 156 ASP B O 1
ATOM 2607 N N . GLU B 1 137 ? 0.690 9.240 105.793 1.00 52.67 157 GLU B N 1
ATOM 2608 C CA . GLU B 1 137 ? 1.191 8.243 104.838 1.00 53.54 157 GLU B CA 1
ATOM 2609 C C . GLU B 1 137 ? 0.100 7.308 104.268 1.00 56.93 157 GLU B C 1
ATOM 2610 O O . GLU B 1 137 ? 0.222 6.847 103.138 1.00 54.91 157 GLU B O 1
ATOM 2616 N N . ASN B 1 138 ? -0.953 7.048 105.053 1.00 56.00 158 ASN B N 1
ATOM 2617 C CA . ASN B 1 138 ? -2.042 6.145 104.690 1.00 55.36 158 ASN B CA 1
ATOM 2618 C C . ASN B 1 138 ? -3.280 6.873 104.125 1.00 57.06 158 ASN B C 1
ATOM 2619 O O . ASN B 1 138 ? -4.350 6.256 104.044 1.00 56.44 158 ASN B O 1
ATOM 2624 N N . ASP B 1 139 ? -3.126 8.187 103.765 1.00 50.97 159 ASP B N 1
ATOM 2625 C CA . ASP B 1 139 ? -4.160 9.052 103.175 1.00 48.30 159 ASP B CA 1
ATOM 2626 C C . ASP B 1 139 ? -5.286 9.359 104.152 1.00 51.35 159 ASP B C 1
ATOM 2627 O O . ASP B 1 139 ? -6.378 9.802 103.771 1.00 50.30 159 ASP B O 1
ATOM 2632 N N . ARG B 1 140 ? -5.012 9.151 105.412 1.00 47.94 160 ARG B N 1
ATOM 2633 C CA . ARG B 1 140 ? -5.960 9.511 106.436 1.00 49.93 160 ARG B CA 1
ATOM 2634 C C . ARG B 1 140 ? -5.691 10.984 106.828 1.00 53.48 160 ARG B C 1
ATOM 2635 O O . ARG B 1 140 ? -4.562 11.466 106.632 1.00 50.81 160 ARG B O 1
ATOM 2643 N N . PRO B 1 141 ? -6.709 11.729 107.335 1.00 51.21 161 PRO B N 1
ATOM 2644 C CA . PRO B 1 141 ? -6.470 13.138 107.723 1.00 50.37 161 PRO B CA 1
ATOM 2645 C C . PRO B 1 141 ? -5.432 13.255 108.842 1.00 52.66 161 PRO B C 1
ATOM 2646 O O . PRO B 1 141 ? -5.560 12.624 109.883 1.00 50.76 161 PRO B O 1
ATOM 2650 N N . TYR B 1 142 ? -4.424 14.091 108.635 1.00 49.64 162 TYR B N 1
ATOM 2651 C CA . TYR B 1 142 ? -3.366 14.261 109.609 1.00 50.22 162 TYR B CA 1
ATOM 2652 C C . TYR B 1 142 ? -3.810 15.021 110.854 1.00 58.31 162 TYR B C 1
ATOM 2653 O O . TYR B 1 142 ? -4.319 16.139 110.789 1.00 57.01 162 TYR B O 1
ATOM 2662 N N . GLU B 1 143 ? -3.584 14.382 111.996 1.00 59.58 163 GLU B N 1
ATOM 2663 C CA . GLU B 1 143 ? -3.747 14.906 113.341 1.00 61.79 163 GLU B CA 1
ATOM 2664 C C . GLU B 1 143 ? -2.419 14.590 113.993 1.00 72.44 163 GLU B C 1
ATOM 2665 O O . GLU B 1 143 ? -1.952 13.445 113.945 1.00 74.81 163 GLU B O 1
ATOM 2671 N N . GLY B 1 144 ? -1.754 15.628 114.452 1.00 69.85 164 GLY B N 1
ATOM 2672 C CA . GLY B 1 144 ? -0.418 15.533 115.010 1.00 70.47 164 GLY B CA 1
ATOM 2673 C C . GLY B 1 144 ? 0.047 16.915 115.376 1.00 74.62 164 GLY B C 1
ATOM 2674 O O . GLY B 1 144 ? -0.710 17.876 115.224 1.00 74.31 164 GLY B O 1
ATOM 2675 N N . GLU B 1 145 ? 1.282 17.031 115.850 1.00 72.44 165 GLU B N 1
ATOM 2676 C CA . GLU B 1 145 ? 1.775 18.306 116.354 1.00 73.38 165 GLU B CA 1
ATOM 2677 C C . GLU B 1 145 ? 2.646 19.063 115.347 1.00 74.28 165 GLU B C 1
ATOM 2678 O O . GLU B 1 145 ? 3.022 20.203 115.640 1.00 75.36 165 GLU B O 1
ATOM 2684 N N . ALA B 1 146 ? 2.932 18.474 114.165 1.00 66.63 166 ALA B N 1
ATOM 2685 C CA . ALA B 1 146 ? 3.769 19.140 113.160 1.00 65.42 166 ALA B CA 1
ATOM 2686 C C . ALA B 1 146 ? 3.066 20.323 112.523 1.00 65.92 166 ALA B C 1
ATOM 2687 O O . ALA B 1 146 ? 1.859 20.271 112.294 1.00 64.13 166 ALA B O 1
ATOM 2689 N N . LYS B 1 147 ? 3.824 21.402 112.282 1.00 61.28 167 LYS B N 1
ATOM 2690 C CA . LYS B 1 147 ? 3.334 22.621 111.649 1.00 60.18 167 LYS B CA 1
ATOM 2691 C C . LYS B 1 147 ? 3.611 22.509 110.144 1.00 61.33 167 LYS B C 1
ATOM 2692 O O . LYS B 1 147 ? 4.742 22.203 109.756 1.00 61.07 167 LYS B O 1
ATOM 2698 N N . VAL B 1 148 ? 2.568 22.691 109.313 1.00 53.86 168 VAL B N 1
ATOM 2699 C CA . VAL B 1 148 ? 2.667 22.604 107.855 1.00 51.87 168 VAL B CA 1
ATOM 2700 C C . VAL B 1 148 ? 2.368 23.989 107.290 1.00 58.32 168 VAL B C 1
ATOM 2701 O O . VAL B 1 148 ? 1.301 24.551 107.562 1.00 57.51 168 VAL B O 1
ATOM 2705 N N . GLU B 1 149 ? 3.305 24.535 106.506 1.00 55.99 169 GLU B N 1
ATOM 2706 C CA . GLU B 1 149 ? 3.167 25.846 105.886 1.00 55.76 169 GLU B CA 1
ATOM 2707 C C . GLU B 1 149 ? 3.426 25.800 104.382 1.00 56.93 169 GLU B C 1
ATOM 2708 O O . GLU B 1 149 ? 4.227 25.002 103.934 1.00 56.35 169 GLU B O 1
ATOM 2714 N N . LEU B 1 150 ? 2.785 26.680 103.615 1.00 54.36 170 LEU B N 1
ATOM 2715 C CA . LEU B 1 150 ? 3.009 26.834 102.166 1.00 53.77 170 LEU B CA 1
ATOM 2716 C C . LEU B 1 150 ? 3.487 28.245 101.875 1.00 58.37 170 LEU B C 1
ATOM 2717 O O . LEU B 1 150 ? 3.028 29.168 102.539 1.00 59.60 170 LEU B O 1
ATOM 2722 N N . SER B 1 151 ? 4.397 28.424 100.904 1.00 54.38 171 SER B N 1
ATOM 2723 C CA . SER B 1 151 ? 4.870 29.761 100.508 1.00 55.09 171 SER B CA 1
ATOM 2724 C C . SER B 1 151 ? 4.339 30.035 99.107 1.00 58.21 171 SER B C 1
ATOM 2725 O O . SER B 1 151 ? 4.855 29.510 98.113 1.00 57.04 171 SER B O 1
ATOM 2728 N N . LEU B 1 152 ? 3.224 30.781 99.062 1.00 54.25 172 LEU B N 1
ATOM 2729 C CA . LEU B 1 152 ? 2.483 31.098 97.846 1.00 52.15 172 LEU B CA 1
ATOM 2730 C C . LEU B 1 152 ? 2.052 32.539 97.825 1.00 56.67 172 LEU B C 1
ATOM 2731 O O . LEU B 1 152 ? 2.086 33.222 98.848 1.00 58.11 172 LEU B O 1
ATOM 2736 N N . LYS B 1 153 ? 1.572 32.987 96.675 1.00 53.02 173 LYS B N 1
ATOM 2737 C CA . LYS B 1 153 ? 1.049 34.336 96.538 1.00 53.30 173 LYS B CA 1
ATOM 2738 C C . LYS B 1 153 ? -0.339 34.354 97.203 1.00 55.93 173 LYS B C 1
ATOM 2739 O O . LYS B 1 153 ? -1.151 33.445 97.005 1.00 53.67 173 LYS B O 1
ATOM 2745 N N . ASN B 1 154 ? -0.558 35.358 98.067 1.00 54.48 174 ASN B N 1
ATOM 2746 C CA . ASN B 1 154 ? -1.741 35.443 98.897 1.00 53.96 174 ASN B CA 1
ATOM 2747 C C . ASN B 1 154 ? -2.595 36.688 98.606 1.00 58.29 174 ASN B C 1
ATOM 2748 O O . ASN B 1 154 ? -3.469 37.016 99.403 1.00 57.50 174 ASN B O 1
ATOM 2753 N N . GLU B 1 155 ? -2.369 37.363 97.462 1.00 57.87 175 GLU B N 1
ATOM 2754 C CA A GLU B 1 155 ? -3.154 38.547 97.081 0.50 58.97 175 GLU B CA 1
ATOM 2755 C CA B GLU B 1 155 ? -3.143 38.551 97.071 0.50 58.76 175 GLU B CA 1
ATOM 2756 C C . GLU B 1 155 ? -3.561 38.455 95.610 1.00 61.69 175 GLU B C 1
ATOM 2757 O O . GLU B 1 155 ? -2.749 38.107 94.747 1.00 60.98 175 GLU B O 1
ATOM 2768 N N . GLY B 1 156 ? -4.820 38.747 95.349 1.00 58.39 176 GLY B N 1
ATOM 2769 C CA . GLY B 1 156 ? -5.358 38.670 93.998 1.00 57.34 176 GLY B CA 1
ATOM 2770 C C . GLY B 1 156 ? -6.565 39.542 93.791 1.00 62.73 176 GLY B C 1
ATOM 2771 O O . GLY B 1 156 ? -6.933 40.344 94.661 1.00 65.14 176 GLY B O 1
ATOM 2772 N N . THR B 1 157 ? -7.174 39.380 92.631 1.00 57.65 177 THR B N 1
ATOM 2773 C CA . THR B 1 157 ? -8.341 40.141 92.235 1.00 57.76 177 THR B CA 1
ATOM 2774 C C . THR B 1 157 ? -9.453 39.171 91.865 1.00 57.63 177 THR B C 1
ATOM 2775 O O . THR B 1 157 ? -9.208 38.216 91.134 1.00 57.76 177 THR B O 1
ATOM 2779 N N . GLN B 1 158 ? -10.670 39.441 92.329 1.00 50.82 178 GLN B N 1
ATOM 2780 C CA . GLN B 1 158 ? -11.832 38.641 91.980 1.00 48.63 178 GLN B CA 1
ATOM 2781 C C . GLN B 1 158 ? -12.755 39.389 91.037 1.00 54.79 178 GLN B C 1
ATOM 2782 O O . GLN B 1 158 ? -13.027 40.568 91.247 1.00 55.92 178 GLN B O 1
ATOM 2788 N N . ASP B 1 159 ? -13.270 38.684 90.017 1.00 53.05 179 ASP B N 1
ATOM 2789 C CA . ASP B 1 159 ? -14.275 39.221 89.101 1.00 53.90 179 ASP B CA 1
ATOM 2790 C C . ASP B 1 159 ? -15.628 39.042 89.793 1.00 57.31 179 ASP B C 1
ATOM 2791 O O . ASP B 1 159 ? -16.003 37.911 90.106 1.00 55.91 179 ASP B O 1
ATOM 2796 N N . LEU B 1 160 ? -16.342 40.144 90.086 1.00 55.16 180 LEU B N 1
ATOM 2797 C CA . LEU B 1 160 ? -17.603 40.043 90.816 1.00 54.61 180 LEU B CA 1
ATOM 2798 C C . LEU B 1 160 ? -18.768 39.485 89.975 1.00 59.87 180 LEU B C 1
ATOM 2799 O O . LEU B 1 160 ? -19.748 39.014 90.548 1.00 60.59 180 LEU B O 1
ATOM 2804 N N . LEU B 1 161 ? -18.621 39.452 88.643 1.00 56.60 181 LEU B N 1
ATOM 2805 C CA . LEU B 1 161 ? -19.650 38.977 87.730 1.00 56.42 181 LEU B CA 1
ATOM 2806 C C . LEU B 1 161 ? -19.521 37.474 87.423 1.00 56.99 181 LEU B C 1
ATOM 2807 O O . LEU B 1 161 ? -20.547 36.831 87.164 1.00 56.70 181 LEU B O 1
ATOM 2812 N N . ASN B 1 162 ? -18.296 36.903 87.477 1.00 50.96 182 ASN B N 1
ATOM 2813 C CA . ASN B 1 162 ? -18.149 35.465 87.225 1.00 49.46 182 ASN B CA 1
ATOM 2814 C C . ASN B 1 162 ? -17.410 34.702 88.362 1.00 50.91 182 ASN B C 1
ATOM 2815 O O . ASN B 1 162 ? -17.199 33.489 88.230 1.00 50.78 182 ASN B O 1
ATOM 2820 N N . GLY B 1 163 ? -17.016 35.402 89.435 1.00 46.57 183 GLY B N 1
ATOM 2821 C CA . GLY B 1 163 ? -16.344 34.809 90.594 1.00 44.17 183 GLY B CA 1
ATOM 2822 C C . GLY B 1 163 ? -14.867 34.484 90.480 1.00 46.03 183 GLY B C 1
ATOM 2823 O O . GLY B 1 163 ? -14.227 34.230 91.493 1.00 45.86 183 GLY B O 1
ATOM 2824 N N . THR B 1 164 ? -14.306 34.495 89.282 1.00 44.02 184 THR B N 1
ATOM 2825 C CA . THR B 1 164 ? -12.899 34.140 88.978 1.00 44.19 184 THR B CA 1
ATOM 2826 C C . THR B 1 164 ? -11.858 35.015 89.722 1.00 46.96 184 THR B C 1
ATOM 2827 O O . THR B 1 164 ? -11.925 36.235 89.720 1.00 47.29 184 THR B O 1
ATOM 2831 N N . ILE B 1 165 ? -10.883 34.352 90.324 1.00 44.89 185 ILE B N 1
ATOM 2832 C CA . ILE B 1 165 ? -9.780 34.968 91.054 1.00 45.07 185 ILE B CA 1
ATOM 2833 C C . ILE B 1 165 ? -8.515 34.804 90.247 1.00 51.75 185 ILE B C 1
ATOM 2834 O O . ILE B 1 165 ? -8.211 33.712 89.746 1.00 50.80 185 ILE B O 1
ATOM 2839 N N . GLU B 1 166 ? -7.793 35.901 90.092 1.00 52.32 186 GLU B N 1
ATOM 2840 C CA . GLU B 1 166 ? -6.514 35.913 89.407 1.00 53.55 186 GLU B CA 1
ATOM 2841 C C . GLU B 1 166 ? -5.526 36.567 90.317 1.00 58.94 186 GLU B C 1
ATOM 2842 O O . GLU B 1 166 ? -5.783 37.629 90.875 1.00 59.36 186 GLU B O 1
ATOM 2848 N N . ILE B 1 167 ? -4.428 35.875 90.542 1.00 56.69 187 ILE B N 1
ATOM 2849 C CA . ILE B 1 167 ? -3.364 36.294 91.438 1.00 57.74 187 ILE B CA 1
ATOM 2850 C C . ILE B 1 167 ? -2.649 37.535 90.908 1.00 66.38 187 ILE B C 1
ATOM 2851 O O . ILE B 1 167 ? -2.588 37.771 89.693 1.00 66.40 187 ILE B O 1
ATOM 2856 N N . ASN B 1 168 ? -2.135 38.335 91.839 1.00 67.58 188 ASN B N 1
ATOM 2857 C CA . ASN B 1 168 ? -1.313 39.496 91.531 1.00 71.47 188 ASN B CA 1
ATOM 2858 C C . ASN B 1 168 ? 0.087 38.954 91.254 1.00 78.33 188 ASN B C 1
ATOM 2859 O O . ASN B 1 168 ? 0.719 38.412 92.161 1.00 77.60 188 ASN B O 1
ATOM 2864 N N . GLU B 1 169 ? 0.534 39.012 89.987 1.00 77.92 189 GLU B N 1
ATOM 2865 C CA . GLU B 1 169 ? 1.854 38.508 89.562 1.00 79.18 189 GLU B CA 1
ATOM 2866 C C . GLU B 1 169 ? 3.010 39.290 90.245 1.00 86.34 189 GLU B C 1
ATOM 2867 O O . GLU B 1 169 ? 4.089 38.729 90.473 1.00 87.02 189 GLU B O 1
ATOM 2873 N N . ASN B 1 170 ? 2.749 40.563 90.604 1.00 82.78 190 ASN B N 1
ATOM 2874 C CA . ASN B 1 170 ? 3.690 41.438 91.295 1.00 84.78 190 ASN B CA 1
ATOM 2875 C C . ASN B 1 170 ? 3.762 41.115 92.812 1.00 86.27 190 ASN B C 1
ATOM 2876 O O . ASN B 1 170 ? 4.686 41.577 93.492 1.00 87.55 190 ASN B O 1
ATOM 2881 N N . ALA B 1 171 ? 2.799 40.313 93.329 1.00 78.09 191 ALA B N 1
ATOM 2882 C CA . ALA B 1 171 ? 2.731 39.883 94.725 1.00 75.75 191 ALA B CA 1
ATOM 2883 C C . ALA B 1 171 ? 3.936 39.017 95.088 1.00 76.31 191 ALA B C 1
ATOM 2884 O O . ALA B 1 171 ? 4.480 38.308 94.245 1.00 73.17 191 ALA B O 1
ATOM 2885 N N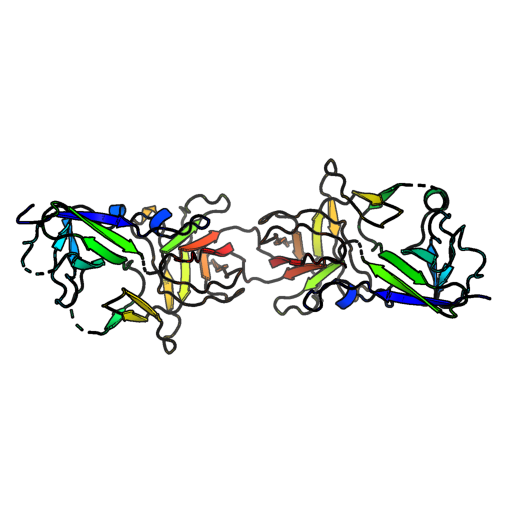 . LEU B 1 172 ? 4.380 39.119 96.332 1.00 75.36 192 LEU B N 1
ATOM 2886 C CA . LEU B 1 172 ? 5.484 38.311 96.847 1.00 76.21 192 LEU B CA 1
ATOM 2887 C C . LEU B 1 172 ? 4.890 37.074 97.472 1.00 78.40 192 LEU B C 1
ATOM 2888 O O . LEU B 1 172 ? 3.745 37.133 97.923 1.00 77.74 192 LEU B O 1
ATOM 2893 N N . SER B 1 173 ? 5.628 35.954 97.500 1.00 73.37 193 SER B N 1
ATOM 2894 C CA . SER B 1 173 ? 5.121 34.731 98.125 1.00 70.96 193 SER B CA 1
ATOM 2895 C C . SER B 1 173 ? 5.147 34.891 99.645 1.00 76.93 193 SER B C 1
ATOM 2896 O O . SER B 1 173 ? 6.096 35.469 100.189 1.00 79.46 193 SER B O 1
ATOM 2899 N N . GLU B 1 174 ? 4.066 34.474 100.314 1.00 71.35 194 GLU B N 1
ATOM 2900 C CA . GLU B 1 174 ? 3.921 34.590 101.764 1.00 71.64 194 GLU B CA 1
ATOM 2901 C C . GLU B 1 174 ? 3.728 33.243 102.385 1.00 72.18 194 GLU B C 1
ATOM 2902 O O . GLU B 1 174 ? 3.130 32.373 101.760 1.00 70.5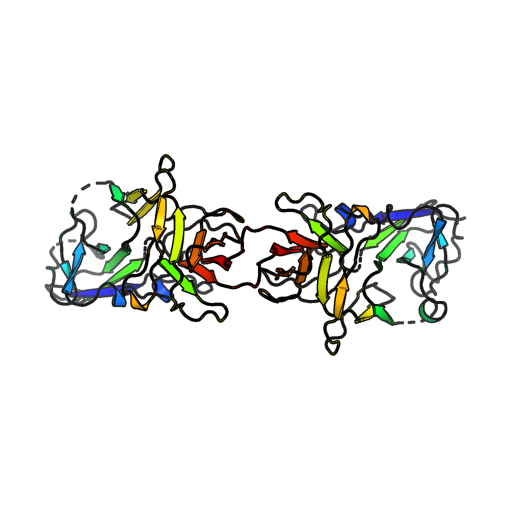2 194 GLU B O 1
ATOM 2908 N N . ASN B 1 175 ? 4.141 33.091 103.645 1.00 69.18 195 ASN B N 1
ATOM 2909 C CA . ASN B 1 175 ? 3.948 31.847 104.358 1.00 68.57 195 ASN B CA 1
ATOM 2910 C C . ASN B 1 175 ? 2.547 31.795 104.946 1.00 70.05 195 ASN B C 1
ATOM 2911 O O . ASN B 1 175 ? 2.126 32.685 105.681 1.00 70.43 195 ASN B O 1
ATOM 2916 N N . ILE B 1 176 ? 1.826 30.747 104.570 1.00 64.18 196 ILE B N 1
ATOM 2917 C CA . ILE B 1 176 ? 0.454 30.449 104.968 1.00 63.57 196 ILE B CA 1
ATOM 2918 C C . ILE B 1 176 ? 0.459 29.133 105.741 1.00 65.88 196 ILE B C 1
ATOM 2919 O O . ILE B 1 176 ? 0.887 28.118 105.195 1.00 65.72 196 ILE B O 1
ATOM 2924 N N . GLU B 1 177 ? -0.010 29.137 106.989 1.00 61.79 197 GLU B N 1
ATOM 2925 C CA . GLU B 1 177 ? -0.090 27.907 107.773 1.00 61.18 197 GLU B CA 1
ATOM 2926 C C . GLU B 1 177 ? -1.333 27.119 107.336 1.00 61.34 197 GLU B C 1
ATOM 2927 O O . GLU B 1 177 ? -2.384 27.722 107.107 1.00 62.51 197 GLU B O 1
ATOM 2933 N N . VAL B 1 178 ? -1.204 25.790 107.184 1.00 52.84 198 VAL B N 1
ATOM 2934 C CA . VAL B 1 178 ? -2.289 24.903 106.746 1.00 48.98 198 VAL B CA 1
ATOM 2935 C C . VAL B 1 178 ? -2.952 24.259 107.964 1.00 53.32 198 VAL B C 1
ATOM 2936 O O . VAL B 1 178 ? -2.282 23.698 108.833 1.00 52.32 198 VAL B O 1
ATOM 2940 N N . LYS B 1 179 ? -4.274 24.385 108.038 1.00 50.21 199 LYS B N 1
ATOM 2941 C CA . LYS B 1 179 ? -5.058 23.895 109.170 1.00 50.42 199 LYS B CA 1
ATOM 2942 C C . LYS B 1 179 ? -5.418 22.415 109.050 1.00 53.84 199 LYS B C 1
ATOM 2943 O O . LYS B 1 179 ? -5.607 21.907 107.945 1.00 52.61 199 LYS B O 1
ATOM 2949 N N . LYS B 1 180 ? -5.515 21.733 110.206 1.00 51.14 200 LYS B N 1
ATOM 2950 C CA A LYS B 1 180 ? -5.958 20.342 110.295 0.50 49.62 200 LYS B CA 1
ATOM 2951 C CA B LYS B 1 180 ? -5.954 20.338 110.273 0.50 50.42 200 LYS B CA 1
ATOM 2952 C C . LYS B 1 180 ? -7.480 20.339 110.411 1.00 55.99 200 LYS B C 1
ATOM 2953 O O . LYS B 1 180 ? -8.060 21.366 110.744 1.00 58.08 200 LYS B O 1
ATOM 2964 N N . VAL B 1 181 ? -8.136 19.201 110.151 1.00 52.79 201 VAL B N 1
ATOM 2965 C CA . VAL B 1 181 ? -9.605 19.037 110.245 1.00 52.00 201 VAL B CA 1
ATOM 2966 C C . VAL B 1 181 ? -10.167 19.433 111.647 1.00 58.99 201 VAL B C 1
ATOM 2967 O O . VAL B 1 181 ? -11.250 20.036 111.740 1.00 60.20 201 VAL B O 1
ATOM 2971 N N . SER B 1 182 ? -9.434 19.114 112.719 1.00 55.39 202 SER B N 1
ATOM 2972 C CA . SER B 1 182 ? -9.853 19.425 114.092 1.00 57.04 202 SER B CA 1
ATOM 2973 C C . SER B 1 182 ? -9.892 20.938 114.371 1.00 60.56 202 SER B C 1
ATOM 2974 O O . SER B 1 182 ? -10.565 21.362 115.331 1.00 60.36 202 SER B O 1
ATOM 2977 N N . GLU B 1 183 ? -9.196 21.748 113.533 1.00 55.44 203 GLU B N 1
ATOM 2978 C CA . GLU B 1 183 ? -9.168 23.209 113.678 1.00 56.34 203 GLU B CA 1
ATOM 2979 C C . GLU B 1 183 ? -10.499 23.856 113.174 1.00 59.66 203 GLU B C 1
ATOM 2980 O O . GLU B 1 183 ? -10.765 25.021 113.458 1.00 57.57 203 GLU B O 1
ATOM 2986 N N . GLY B 1 184 ? -11.323 23.072 112.481 1.00 56.13 204 GLY B N 1
ATOM 2987 C CA . GLY B 1 184 ? -12.665 23.469 112.075 1.00 55.83 204 GLY B CA 1
ATOM 2988 C C . GLY B 1 184 ? -12.803 24.485 110.964 1.00 59.49 204 GLY B C 1
ATOM 2989 O O . GLY B 1 184 ? -13.915 24.960 110.713 1.00 60.01 204 GLY B O 1
ATOM 2990 N N . VAL B 1 185 ? -11.687 24.827 110.303 1.00 55.14 205 VAL B N 1
ATOM 2991 C CA . VAL B 1 185 ? -11.593 25.780 109.197 1.00 53.56 205 VAL B CA 1
ATOM 2992 C C . VAL B 1 185 ? -10.622 25.155 108.204 1.00 55.99 205 VAL B C 1
ATOM 2993 O O . VAL B 1 185 ? -9.606 24.599 108.634 1.00 56.11 205 VAL B O 1
ATOM 2997 N N . THR B 1 186 ? -10.933 25.217 106.880 1.00 49.02 206 THR B N 1
ATOM 2998 C CA . THR B 1 186 ? -10.050 24.676 105.823 1.00 45.22 206 THR B CA 1
ATOM 2999 C C . THR B 1 186 ? -9.263 25.826 105.202 1.00 47.85 206 THR B C 1
ATOM 3000 O O . THR B 1 186 ? -9.855 26.810 104.739 1.00 47.23 206 THR B O 1
ATOM 3004 N N . THR B 1 187 ? -7.927 25.701 105.189 1.00 43.43 207 THR B N 1
ATOM 3005 C CA . THR B 1 187 ? -7.066 26.679 104.527 1.00 43.36 207 THR B CA 1
ATOM 3006 C C . THR B 1 187 ? -7.334 26.676 103.011 1.00 44.59 207 THR B C 1
ATOM 3007 O O . THR B 1 187 ? -7.210 25.629 102.384 1.00 41.11 207 THR B O 1
ATOM 3011 N N . ASN B 1 188 ? -7.718 27.834 102.441 1.00 42.32 208 ASN B N 1
ATOM 3012 C CA . ASN B 1 188 ? -7.931 27.992 100.994 1.00 39.59 208 ASN B CA 1
ATOM 3013 C C . ASN B 1 188 ? -6.894 28.926 100.449 1.00 42.91 208 ASN B C 1
ATOM 3014 O O . ASN B 1 188 ? -6.575 29.931 101.079 1.00 43.26 208 ASN B O 1
ATOM 3019 N N . VAL B 1 189 ? -6.305 28.565 99.314 1.00 40.00 209 VAL B N 1
ATOM 3020 C CA . VAL B 1 189 ? -5.290 29.406 98.672 1.00 39.60 209 VAL B CA 1
ATOM 3021 C C . VAL B 1 189 ? -5.883 29.985 97.403 1.00 45.11 209 VAL B C 1
ATOM 3022 O O . VAL B 1 189 ? -6.889 29.486 96.885 1.00 44.29 209 VAL B O 1
ATOM 3026 N N . LEU B 1 190 ? -5.266 31.034 96.882 1.00 44.85 210 LEU B N 1
ATOM 3027 C CA . LEU B 1 190 ? -5.786 31.643 95.664 1.00 42.46 210 LEU B CA 1
ATOM 3028 C C . LEU B 1 190 ? -5.258 30.888 94.443 1.00 46.97 210 LEU B C 1
ATOM 3029 O O . LEU B 1 190 ? -4.136 30.381 94.491 1.00 46.17 210 LEU B O 1
ATOM 3034 N N . PRO B 1 191 ? -6.078 30.744 93.364 1.00 44.42 211 PRO B N 1
ATOM 3035 C CA . PRO B 1 191 ? -5.598 30.045 92.153 1.00 43.51 211 PRO B CA 1
ATOM 3036 C C . PRO B 1 191 ? -4.341 30.682 91.544 1.00 47.28 211 PRO B C 1
ATOM 3037 O O . PRO B 1 191 ? -4.271 31.894 91.348 1.00 47.30 211 PRO B O 1
ATOM 3041 N N . GLN B 1 192 ? -3.346 29.847 91.284 1.00 42.50 212 GLN B N 1
ATOM 3042 C CA . GLN B 1 192 ? -2.038 30.198 90.722 1.00 43.20 212 GLN B CA 1
ATOM 3043 C C . GLN B 1 192 ? -1.343 28.910 90.238 1.00 45.76 212 GLN B C 1
ATOM 3044 O O . GLN B 1 192 ? -1.719 27.813 90.636 1.00 44.23 212 GLN B O 1
ATOM 3050 N N . LYS B 1 193 ? -0.326 29.048 89.396 1.00 43.41 213 LYS B N 1
ATOM 3051 C CA . LYS B 1 193 ? 0.445 27.914 88.912 1.00 42.18 213 LYS B CA 1
ATOM 3052 C C . LYS B 1 193 ? 1.550 27.566 89.895 1.00 48.09 213 LYS B C 1
ATOM 3053 O O . LYS B 1 193 ? 2.312 28.444 90.318 1.00 49.01 213 LYS B O 1
ATOM 3059 N N . ILE B 1 194 ? 1.646 26.271 90.231 1.00 45.49 214 ILE B N 1
ATOM 3060 C CA . ILE B 1 194 ? 2.718 25.692 91.036 1.00 45.29 214 ILE B CA 1
ATOM 3061 C C . ILE B 1 194 ? 3.507 24.818 90.073 1.00 47.06 214 ILE B C 1
ATOM 3062 O O . ILE B 1 194 ? 2.918 23.959 89.420 1.00 44.16 214 ILE B O 1
ATOM 3067 N N . ASN B 1 195 ? 4.810 25.062 89.947 1.00 45.40 215 ASN B N 1
ATOM 3068 C CA . ASN B 1 195 ? 5.669 24.259 89.072 1.00 45.78 215 ASN B CA 1
ATOM 3069 C C . ASN B 1 195 ? 6.137 22.973 89.754 1.00 49.39 215 ASN B C 1
ATOM 3070 O O . ASN B 1 195 ? 6.284 22.933 90.985 1.00 48.10 215 ASN B O 1
ATOM 3075 N N . ALA B 1 196 ? 6.399 21.923 88.935 1.00 46.26 216 ALA B N 1
ATOM 3076 C CA . ALA B 1 196 ? 6.954 20.638 89.375 1.00 45.43 216 ALA B CA 1
ATOM 3077 C C . ALA B 1 196 ? 8.313 20.888 90.021 1.00 51.73 216 ALA B C 1
ATOM 3078 O O . ALA B 1 196 ? 9.113 21.678 89.497 1.00 52.70 216 ALA B O 1
ATOM 3080 N N . GLY B 1 197 ? 8.499 20.331 91.214 1.00 48.75 217 GLY B N 1
ATOM 3081 C CA . GLY B 1 197 ? 9.717 20.517 91.991 1.00 49.27 217 GLY B CA 1
ATOM 3082 C C . GLY B 1 197 ? 9.850 21.859 92.676 1.00 53.60 217 GLY B C 1
ATOM 3083 O O . GLY B 1 197 ? 10.921 22.154 93.206 1.00 56.21 217 GLY B O 1
ATOM 3084 N N . GLU B 1 198 ? 8.785 22.691 92.676 1.00 48.53 218 GLU B N 1
ATOM 3085 C CA . GLU B 1 198 ? 8.804 23.999 93.347 1.00 49.09 218 GLU B CA 1
ATOM 3086 C C . GLU B 1 198 ? 8.719 23.752 94.859 1.00 51.85 218 GLU B C 1
ATOM 3087 O O . GLU B 1 198 ? 7.813 23.067 95.321 1.00 48.48 218 GLU B O 1
ATOM 3093 N N . GLU B 1 199 ? 9.719 24.231 95.599 1.00 51.92 219 GLU B N 1
ATOM 3094 C CA . GLU B 1 199 ? 9.851 24.022 97.039 1.00 53.00 219 GLU B CA 1
ATOM 3095 C C . GLU B 1 199 ? 9.002 25.024 97.818 1.00 56.73 219 GLU B C 1
ATOM 3096 O O . GLU B 1 199 ? 9.524 25.863 98.537 1.00 59.55 219 GLU B O 1
ATOM 3102 N N . ILE B 1 200 ? 7.685 24.912 97.690 1.00 50.84 220 ILE B N 1
ATOM 3103 C CA . ILE B 1 200 ? 6.746 25.851 98.321 1.00 50.66 220 ILE B CA 1
ATOM 3104 C C . ILE B 1 200 ? 6.403 25.480 99.784 1.00 54.29 220 ILE B C 1
ATOM 3105 O O . ILE B 1 200 ? 6.019 26.350 100.544 1.00 55.81 220 ILE B O 1
ATOM 3110 N N . GLY B 1 201 ? 6.538 24.217 100.160 1.00 49.79 221 GLY B N 1
ATOM 3111 C CA . GLY B 1 201 ? 6.145 23.757 101.483 1.00 49.31 221 GLY B CA 1
ATOM 3112 C C . GLY B 1 201 ? 7.247 23.482 102.470 1.00 55.74 221 GLY B C 1
ATOM 3113 O O . GLY B 1 201 ? 8.398 23.239 102.098 1.00 56.83 221 GLY B O 1
ATOM 3114 N N . THR B 1 202 ? 6.875 23.554 103.756 1.00 53.93 222 THR B N 1
ATOM 3115 C CA . THR B 1 202 ? 7.725 23.270 104.900 1.00 56.98 222 THR B CA 1
ATOM 3116 C C . THR B 1 202 ? 6.897 22.585 105.984 1.00 61.15 222 THR B C 1
ATOM 3117 O O . THR B 1 202 ? 5.713 22.884 106.163 1.00 59.79 222 THR B O 1
ATOM 3121 N N . ILE B 1 203 ? 7.527 21.636 106.673 1.00 58.08 223 ILE B N 1
ATOM 3122 C CA . ILE B 1 203 ? 6.950 20.930 107.799 1.00 58.17 223 ILE B CA 1
ATOM 3123 C C . ILE B 1 203 ? 7.942 21.108 108.949 1.00 63.73 223 ILE B C 1
ATOM 3124 O O . ILE B 1 203 ? 9.130 20.810 108.806 1.00 64.57 223 ILE B O 1
ATOM 3129 N N . THR B 1 204 ? 7.451 21.662 110.056 1.00 61.32 224 THR B N 1
ATOM 3130 C CA . THR B 1 204 ? 8.227 21.926 111.267 1.00 63.83 224 THR B CA 1
ATOM 3131 C C . THR B 1 204 ? 7.686 21.058 112.410 1.00 67.97 224 THR B C 1
ATOM 3132 O O . THR B 1 204 ? 6.497 21.090 112.713 1.00 65.76 224 THR B O 1
ATOM 3136 N N . VAL B 1 205 ? 8.559 20.274 113.024 1.00 68.67 225 VAL B N 1
ATOM 3137 C CA . VAL B 1 205 ? 8.202 19.433 114.160 1.00 70.89 225 VAL B CA 1
ATOM 3138 C C . VAL B 1 205 ? 9.428 19.383 115.072 1.00 79.51 225 VAL B C 1
ATOM 3139 O O . VAL B 1 205 ? 10.490 18.884 114.675 1.00 80.06 225 VAL B O 1
ATOM 3143 N N . GLY B 1 206 ? 9.271 19.992 116.248 1.00 79.25 226 GLY B N 1
ATOM 3144 C CA . GLY B 1 206 ? 10.317 20.099 117.257 1.00 82.59 226 GLY B CA 1
ATOM 3145 C C . GLY B 1 206 ? 11.496 20.925 116.783 1.00 87.31 226 GLY B C 1
ATOM 3146 O O . GLY B 1 206 ? 12.633 20.434 116.787 1.00 88.11 226 GLY B O 1
ATOM 3147 N N . GLY B 1 207 ? 11.196 22.151 116.313 1.00 82.12 227 GLY B N 1
ATOM 3148 C CA . GLY B 1 207 ? 12.157 23.114 115.775 1.00 82.61 227 GLY B CA 1
ATOM 3149 C C . GLY B 1 207 ? 13.054 22.601 114.657 1.00 86.59 227 GLY B C 1
ATOM 3150 O O . GLY B 1 207 ? 14.175 23.101 114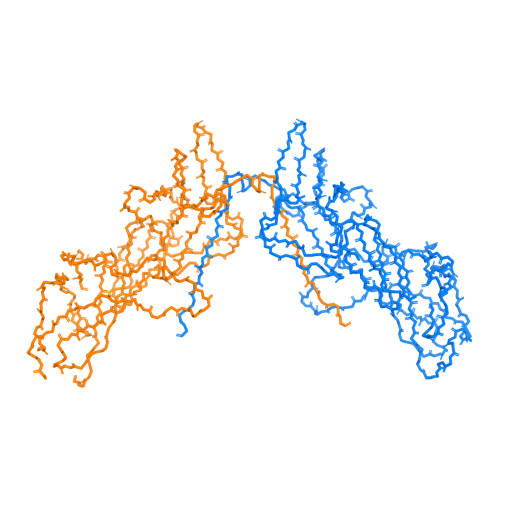.488 1.00 88.06 227 GLY B O 1
ATOM 3151 N N . VAL B 1 208 ? 12.577 21.567 113.906 1.00 80.12 228 VAL B N 1
ATOM 3152 C CA . VAL B 1 208 ? 13.278 20.930 112.787 1.00 78.20 228 VAL B CA 1
ATOM 3153 C C . VAL B 1 208 ? 12.379 21.049 111.564 1.00 78.94 228 VAL B C 1
ATOM 3154 O O . VAL B 1 208 ? 11.257 20.540 111.573 1.00 77.72 228 VAL B O 1
ATOM 3158 N N . THR B 1 209 ? 12.865 21.734 110.522 1.00 72.80 229 THR B N 1
ATOM 3159 C CA . THR B 1 209 ? 12.081 21.942 109.313 1.00 68.60 229 THR B CA 1
ATOM 3160 C C . THR B 1 209 ? 12.563 21.042 108.185 1.00 67.00 229 THR B C 1
ATOM 3161 O O . THR B 1 209 ? 13.758 20.781 108.053 1.00 67.64 229 THR B O 1
ATOM 3165 N N . GLN B 1 210 ? 11.608 20.587 107.371 1.00 58.38 230 GLN B N 1
ATOM 3166 C CA . GLN B 1 210 ? 11.829 19.768 106.182 1.00 55.34 230 GLN B CA 1
ATOM 3167 C C . GLN B 1 210 ? 11.060 20.374 105.038 1.00 57.03 230 GLN B C 1
ATOM 3168 O O . GLN B 1 210 ? 10.074 21.065 105.266 1.00 55.83 230 GLN B O 1
ATOM 3174 N N . LYS B 1 211 ? 11.532 20.168 103.814 1.00 53.63 231 LYS B N 1
ATOM 3175 C CA . LYS B 1 211 ? 10.873 20.690 102.615 1.00 51.70 231 LYS B CA 1
ATOM 3176 C C . LYS B 1 211 ? 9.800 19.714 102.114 1.00 51.46 231 LYS B C 1
ATOM 3177 O O . LYS B 1 211 ? 9.920 18.496 102.291 1.00 50.32 231 LYS B O 1
ATOM 3183 N N . ILE B 1 212 ? 8.732 20.277 101.553 1.00 46.16 232 ILE B N 1
ATOM 3184 C CA . ILE B 1 212 ? 7.611 19.580 100.921 1.00 45.09 232 ILE B CA 1
ATOM 3185 C C . ILE B 1 212 ? 7.438 20.279 99.553 1.00 48.81 232 ILE B C 1
ATOM 3186 O O . ILE B 1 212 ? 7.167 21.492 99.500 1.00 48.71 232 ILE B O 1
ATOM 3191 N N . SER B 1 213 ? 7.668 19.567 98.462 1.00 44.37 233 SER B N 1
ATOM 3192 C CA . SER B 1 213 ? 7.569 20.205 97.158 1.00 43.41 233 SER B CA 1
ATOM 3193 C C . SER B 1 213 ? 6.525 19.553 96.277 1.00 46.04 233 SER B C 1
ATOM 3194 O O . SER B 1 213 ? 6.091 18.431 96.542 1.00 43.28 233 SER B O 1
ATOM 3197 N N . ALA B 1 214 ? 6.122 20.263 95.219 1.00 45.89 234 ALA B N 1
ATOM 3198 C CA . ALA B 1 214 ? 5.174 19.721 94.251 1.00 45.52 234 ALA B CA 1
ATOM 3199 C C . ALA B 1 214 ? 5.900 18.716 93.386 1.00 51.14 234 ALA B C 1
ATOM 3200 O O . ALA B 1 214 ? 7.064 18.926 93.029 1.00 50.80 234 ALA B O 1
ATOM 3202 N N . VAL B 1 215 ? 5.238 17.606 93.102 1.00 48.99 235 VAL B N 1
ATOM 3203 C CA . VAL B 1 215 ? 5.806 16.551 92.273 1.00 50.13 235 VAL B CA 1
ATOM 3204 C C . VAL B 1 215 ? 5.507 16.828 90.810 1.00 57.11 235 VAL B C 1
ATOM 3205 O O . VAL B 1 215 ? 6.296 16.452 89.950 1.00 59.89 235 VAL B O 1
ATOM 3209 N N . GLU B 1 216 ? 4.381 17.493 90.538 1.00 51.87 236 GLU B N 1
ATOM 3210 C CA . GLU B 1 216 ? 3.892 17.809 89.200 1.00 50.42 236 GLU B CA 1
ATOM 3211 C C . GLU B 1 216 ? 3.437 19.279 89.096 1.00 51.36 236 GLU B C 1
ATOM 3212 O O . GLU B 1 216 ? 3.216 19.937 90.113 1.00 49.13 236 GLU B O 1
ATOM 3218 N N . ASP B 1 217 ? 3.304 19.781 87.850 1.00 47.69 237 ASP B N 1
ATOM 3219 C CA . ASP B 1 217 ? 2.789 21.115 87.543 1.00 46.71 237 ASP B CA 1
ATOM 3220 C C . ASP B 1 217 ? 1.315 21.148 87.901 1.00 45.73 237 ASP B C 1
ATOM 3221 O O . ASP B 1 217 ? 0.581 20.195 87.578 1.00 43.12 237 ASP B O 1
ATOM 3226 N N . LEU B 1 218 ? 0.899 22.195 88.630 1.00 39.60 238 LEU B N 1
ATOM 3227 C CA . LEU B 1 218 ? -0.491 22.360 89.058 1.00 37.92 238 LEU B CA 1
ATOM 3228 C C . LEU B 1 218 ? -0.922 23.765 88.756 1.00 38.77 238 LEU B C 1
ATOM 3229 O O . LEU B 1 218 ? -0.533 24.688 89.472 1.00 38.42 238 LEU B O 1
ATOM 3234 N N . ASP B 1 219 ? -1.682 23.942 87.687 1.00 34.70 239 ASP B N 1
ATOM 3235 C CA . ASP B 1 219 ? -2.190 25.253 87.270 1.00 35.67 239 ASP B CA 1
ATOM 3236 C C . ASP B 1 219 ? -3.569 25.370 87.899 1.00 39.49 239 ASP B C 1
ATOM 3237 O O . ASP B 1 219 ? -4.569 25.010 87.281 1.00 38.01 239 ASP B O 1
ATOM 3242 N N . LEU B 1 220 ? -3.592 25.759 89.187 1.00 38.48 240 LEU B N 1
ATOM 3243 C CA . LEU B 1 220 ? -4.777 25.753 90.029 1.00 38.20 240 LEU B CA 1
ATOM 3244 C C . LEU B 1 220 ? -5.796 26.751 89.564 1.00 43.06 240 LEU B C 1
ATOM 3245 O O . LEU B 1 220 ? -5.455 27.849 89.147 1.00 45.22 240 LEU B O 1
ATOM 3250 N N . LYS B 1 221 ? -7.056 26.328 89.604 1.00 37.75 241 LYS B N 1
ATOM 3251 C CA . LYS B 1 221 ? -8.247 27.054 89.193 1.00 36.99 241 LYS B CA 1
ATOM 3252 C C . LYS B 1 221 ? -9.379 26.736 90.148 1.00 40.82 241 LYS B C 1
ATOM 3253 O O . LYS B 1 221 ? -9.234 25.886 91.015 1.00 39.37 241 LYS B O 1
ATOM 3259 N N . ALA B 1 222 ? -10.532 27.387 89.949 1.00 39.01 242 ALA B N 1
ATOM 3260 C CA . ALA B 1 222 ? -11.767 27.113 90.674 1.00 38.52 242 ALA B CA 1
ATOM 3261 C C . ALA B 1 222 ? -12.096 25.628 90.503 1.00 40.82 242 ALA B C 1
ATOM 3262 O O . ALA B 1 222 ? -12.027 25.119 89.364 1.00 39.80 242 ALA B O 1
ATOM 3264 N N . GLY B 1 223 ? -12.383 24.939 91.616 1.00 35.96 243 GLY B N 1
ATOM 3265 C CA . GLY B 1 223 ? -12.677 23.500 91.617 1.00 33.21 243 GLY B CA 1
ATOM 3266 C C . GLY B 1 223 ? -11.494 22.616 91.964 1.00 37.29 243 GLY B C 1
ATOM 3267 O O . GLY B 1 223 ? -11.668 21.432 92.301 1.00 36.85 243 GLY B O 1
ATOM 3268 N N . SER B 1 224 ? -10.263 23.187 91.922 1.00 35.01 244 SER B N 1
ATOM 3269 C CA . SER B 1 224 ? -9.019 22.466 92.258 1.00 33.52 244 SER B CA 1
ATOM 3270 C C . SER B 1 224 ? -8.868 22.251 93.784 1.00 36.33 244 SER B C 1
ATOM 3271 O O . SER B 1 224 ? -9.389 23.016 94.591 1.00 35.50 244 SER B O 1
ATOM 3274 N N . THR B 1 225 ? -8.149 21.205 94.161 1.00 34.49 245 THR B N 1
ATOM 3275 C CA . THR B 1 225 ? -7.822 20.850 95.548 1.00 35.20 245 THR B CA 1
ATOM 3276 C C . THR B 1 225 ? -6.337 20.576 95.581 1.00 41.28 245 THR B C 1
ATOM 3277 O O . THR B 1 225 ? -5.763 20.079 94.611 1.00 39.09 245 THR B O 1
ATOM 3281 N N . LEU B 1 226 ? -5.723 20.923 96.689 1.00 40.76 246 LEU B N 1
ATOM 3282 C CA . LEU B 1 226 ? -4.307 20.724 96.924 1.00 41.07 246 LEU B CA 1
ATOM 3283 C C . LEU B 1 226 ? -4.138 19.767 98.120 1.00 41.52 246 LEU B C 1
ATOM 3284 O O . LEU B 1 226 ? -4.820 19.917 99.127 1.00 38.62 246 LEU B O 1
ATOM 3289 N N . SER B 1 227 ? -3.319 18.737 97.966 1.00 39.53 247 SER B N 1
ATOM 3290 C CA . SER B 1 227 ? -3.085 17.818 99.070 1.00 41.25 247 SER B CA 1
ATOM 3291 C C . SER B 1 227 ? -1.621 17.836 99.476 1.00 46.63 247 SER B C 1
ATOM 3292 O O . SER B 1 227 ? -0.729 17.934 98.637 1.00 48.12 247 SER B O 1
ATOM 3295 N N . VAL B 1 228 ? -1.401 17.853 100.777 1.00 42.47 248 VAL B N 1
ATOM 3296 C CA . VAL B 1 228 ? -0.075 17.786 101.369 1.00 42.47 248 VAL B CA 1
ATOM 3297 C C . VAL B 1 228 ? -0.009 16.422 101.985 1.00 44.90 248 VAL B C 1
ATOM 3298 O O . VAL B 1 228 ? -0.797 16.101 102.893 1.00 43.96 248 VAL B O 1
ATOM 3302 N N . ARG B 1 229 ? 0.913 15.600 101.475 1.00 41.03 249 ARG B N 1
ATOM 3303 C CA . ARG B 1 229 ? 1.030 14.216 101.894 1.00 40.74 249 ARG B CA 1
ATOM 3304 C C . ARG B 1 229 ? 2.309 14.014 102.619 1.00 46.83 249 ARG B C 1
ATOM 3305 O O . ARG B 1 229 ? 3.388 14.054 102.028 1.00 46.64 249 ARG B O 1
ATOM 3313 N N . LEU B 1 230 ? 2.191 13.784 103.915 1.00 45.51 250 LEU B N 1
ATOM 3314 C CA . LEU B 1 230 ? 3.365 13.621 104.745 1.00 46.63 250 LEU B CA 1
ATOM 3315 C C . LEU B 1 230 ? 3.812 12.184 104.831 1.00 50.64 250 LEU B C 1
ATOM 3316 O O . LEU B 1 230 ? 2.994 11.299 105.097 1.00 51.16 250 LEU B O 1
ATOM 3321 N N . SER B 1 231 ? 5.128 11.959 104.634 1.00 46.50 251 SER B N 1
ATOM 3322 C CA . SER B 1 231 ? 5.798 10.663 104.735 1.00 46.79 251 SER B CA 1
ATOM 3323 C C . SER B 1 231 ? 7.287 10.820 104.588 1.00 53.28 251 SER B C 1
ATOM 3324 O O . SER B 1 231 ? 7.786 11.903 104.272 1.00 53.95 251 SER B O 1
ATOM 3327 N N . LYS B 1 232 ? 7.979 9.704 104.799 1.00 51.12 252 LYS B N 1
ATOM 3328 C CA A LYS B 1 232 ? 9.426 9.540 104.677 0.50 51.53 252 LYS B CA 1
ATOM 3329 C CA B LYS B 1 232 ? 9.424 9.604 104.647 0.50 51.56 252 LYS B CA 1
ATOM 3330 C C . LYS B 1 232 ? 9.753 8.803 103.367 1.00 54.10 252 LYS B C 1
ATOM 3331 O O . LYS B 1 232 ? 10.913 8.525 103.105 1.00 56.88 252 LYS B O 1
ATOM 3342 N N . LYS B 1 233 ? 8.723 8.481 102.549 1.00 47.04 253 LYS B N 1
ATOM 3343 C CA . LYS B 1 233 ? 8.810 7.744 101.266 1.00 46.21 253 LYS B CA 1
ATOM 3344 C C . LYS B 1 233 ? 9.772 8.353 100.238 1.00 49.53 253 LYS B C 1
ATOM 3345 O O . LYS B 1 233 ? 10.325 7.632 99.408 1.00 48.16 253 LYS B O 1
ATOM 3351 N N . PHE B 1 234 ? 9.938 9.676 100.268 1.00 45.82 254 PHE B N 1
ATOM 3352 C CA . PHE B 1 234 ? 10.764 10.365 99.287 1.00 44.93 254 PHE B CA 1
ATOM 3353 C C . PHE B 1 234 ? 11.907 11.150 99.927 1.00 49.68 254 PHE B C 1
ATOM 3354 O O . PHE B 1 234 ? 12.400 12.101 99.323 1.00 49.41 254 PHE B O 1
ATOM 3362 N N . GLY B 1 235 ? 12.366 10.682 101.090 1.00 47.14 255 GLY B N 1
ATOM 3363 C CA . GLY B 1 235 ? 13.442 11.275 101.870 1.00 48.86 255 GLY B CA 1
ATOM 3364 C C . GLY B 1 235 ? 14.717 11.567 101.113 1.00 54.75 255 GLY B C 1
ATOM 3365 O O . GLY B 1 235 ? 15.288 12.648 101.262 1.00 56.16 255 GLY B O 1
ATOM 3366 N N . GLY B 1 236 ? 15.155 10.608 100.299 1.00 52.14 256 GLY B N 1
ATOM 3367 C CA . GLY B 1 236 ? 16.376 10.732 99.507 1.00 52.42 256 GLY B CA 1
ATOM 3368 C C . GLY B 1 236 ? 16.170 11.276 98.109 1.00 50.48 256 GLY B C 1
ATOM 3369 O O . GLY B 1 236 ? 17.127 11.650 97.436 1.00 50.22 256 GLY B O 1
ATOM 3370 N N . GLY B 1 237 ? 14.928 11.330 97.684 1.00 44.13 257 GLY B N 1
ATOM 3371 C CA . GLY B 1 237 ? 14.584 11.807 96.357 1.00 42.67 257 GLY B CA 1
ATOM 3372 C C . GLY B 1 237 ? 13.469 11.008 95.750 1.00 46.24 257 GLY B C 1
ATOM 3373 O O . GLY B 1 237 ? 12.634 10.454 96.476 1.00 47.28 257 GLY B O 1
ATOM 3374 N N . ILE B 1 238 ? 13.411 10.977 94.412 1.00 42.88 258 ILE B N 1
ATOM 3375 C CA . ILE B 1 238 ? 12.312 10.290 93.710 1.00 41.82 258 ILE B CA 1
ATOM 3376 C C . ILE B 1 238 ? 12.809 9.363 92.589 1.00 45.29 258 ILE B C 1
ATOM 3377 O O . ILE B 1 238 ? 13.918 9.515 92.074 1.00 43.29 258 ILE B O 1
ATOM 3382 N N . ILE B 1 239 ? 11.934 8.420 92.202 1.00 43.43 259 ILE B N 1
ATOM 3383 C CA . ILE B 1 239 ? 12.113 7.509 91.071 1.00 43.08 259 ILE B CA 1
ATOM 3384 C C . ILE B 1 239 ? 11.127 7.961 90.003 1.00 44.93 259 ILE B C 1
ATOM 3385 O O . ILE B 1 239 ? 9.956 8.168 90.296 1.00 44.25 259 ILE B O 1
ATOM 3390 N N . ASP B 1 240 ? 11.621 8.191 88.800 1.00 41.45 260 ASP B N 1
ATOM 3391 C CA . ASP B 1 240 ? 10.828 8.593 87.643 1.00 40.52 260 ASP B CA 1
ATOM 3392 C C . ASP B 1 240 ? 11.321 7.806 86.427 1.00 42.94 260 ASP B C 1
ATOM 3393 O O . ASP B 1 240 ? 12.402 7.255 86.495 1.00 41.61 260 ASP B O 1
ATOM 3398 N N . GLY B 1 241 ? 10.540 7.722 85.369 1.00 40.44 261 GLY B N 1
ATOM 3399 C CA . GLY B 1 241 ? 10.945 7.023 84.158 1.00 42.18 261 GLY B CA 1
ATOM 3400 C C . GLY B 1 241 ? 10.020 7.310 82.995 1.00 44.61 261 GLY B C 1
ATOM 3401 O O . GLY B 1 241 ? 9.000 7.970 83.169 1.00 43.95 261 GLY B O 1
ATOM 3402 N N . ASN B 1 242 ? 10.378 6.844 81.804 1.00 39.98 262 ASN B N 1
ATOM 3403 C CA . ASN B 1 242 ? 9.508 6.998 80.631 1.00 40.07 262 ASN B CA 1
ATOM 3404 C C . ASN B 1 242 ? 9.220 5.624 80.071 1.00 45.11 262 ASN B C 1
ATOM 3405 O O . ASN B 1 242 ? 9.984 4.680 80.269 1.00 47.28 262 ASN B O 1
ATOM 3410 N N . VAL B 1 243 ? 8.106 5.519 79.383 1.00 40.78 263 VAL B N 1
ATOM 3411 C CA . VAL B 1 243 ? 7.622 4.287 78.800 1.00 40.99 263 VAL B CA 1
ATOM 3412 C C . VAL B 1 243 ? 7.428 4.543 77.319 1.00 44.10 263 VAL B C 1
ATOM 3413 O O . VAL B 1 243 ? 6.321 4.844 76.904 1.00 45.23 263 VAL B O 1
ATOM 3417 N N . PRO B 1 244 ? 8.470 4.486 76.486 1.00 40.81 264 PRO B N 1
ATOM 3418 C CA . PRO B 1 244 ? 8.235 4.665 75.051 1.00 41.03 264 PRO B CA 1
ATOM 3419 C C . PRO B 1 244 ? 7.659 3.416 74.382 1.00 45.78 264 PRO B C 1
ATOM 3420 O O . PRO B 1 244 ? 7.624 2.324 74.959 1.00 45.52 264 PRO B O 1
ATOM 3424 N N . LEU B 1 245 ? 7.399 3.534 73.088 1.00 43.31 265 LEU B N 1
ATOM 3425 C CA . LEU B 1 245 ? 6.927 2.422 72.292 1.00 43.04 265 LEU B CA 1
ATOM 3426 C C . LEU B 1 245 ? 7.714 2.350 71.006 1.00 46.55 265 LEU B C 1
ATOM 3427 O O . LEU B 1 245 ? 7.602 3.230 70.175 1.00 48.88 265 LEU B O 1
ATOM 3432 N N . TYR B 1 246 ? 8.518 1.308 70.817 1.00 43.64 266 TYR B N 1
ATOM 3433 C CA . TYR B 1 246 ? 9.229 1.140 69.570 1.00 43.27 266 TYR B CA 1
ATOM 3434 C C . TYR B 1 246 ? 8.228 0.884 68.435 1.00 50.16 266 TYR B C 1
ATOM 3435 O O . TYR B 1 246 ? 7.132 0.362 68.681 1.00 47.75 266 TYR B O 1
ATOM 3444 N N . ARG B 1 247 ? 8.594 1.285 67.197 1.00 50.40 267 ARG B N 1
ATOM 3445 C CA . ARG B 1 247 ? 7.773 1.101 65.997 1.00 55.82 267 ARG B CA 1
ATOM 3446 C C . ARG B 1 247 ? 7.667 -0.393 65.591 1.00 77.78 267 ARG B C 1
ATOM 3447 O O . ARG B 1 247 ? 8.656 -1.157 65.763 1.00 72.91 267 ARG B O 1
#

CATH classification: 2.60.40.2680 (+1 more: 2.60.40.2670)